Protein AF-A0AAV6KTY5-F1 (afdb_monomer_lite)

Organism: NCBI:txid479676

Secondary structure (DSSP, 8-state):
---TT--EEEEES-TT-SEEE-GGGGGG-TT--EEEEES-TT--EEE---SS--EE-TT--EEEEES-TT--BSS----TT--TTHHHHTTS---PPP--SS-TTEE-TT--EEEEES-SS-SBSSSSS--TTTSTT--EE--BS-TT--B---S-----SSEEEEEE-TTSSEEEEEETTSEEEEEEPPPBTTBTT----SSSPPEEE--TT---EE---TT--TTT--EEEEE-TTSSEEEEEESS-EEEEETTTTEEEEEEESPSSSPEEEEEE-TT-TTEEEEEETTS-EEEEETTTTEEEEEE-SS-SS-EEEEEEETTTTEEEEEETTSEEEEEETTT--EEEEEE--PPP-----------------SPEEEEEE-TTSSEEEEEETTS-EEEEETTT--EEEEE-GGGTS-GGGS--

Structure (mmCIF, N/CA/C/O backbone):
data_AF-A0AAV6KTY5-F1
#
_entry.id   AF-A0AAV6KTY5-F1
#
loop_
_atom_site.group_PDB
_atom_site.id
_atom_site.type_symbol
_atom_site.label_atom_id
_atom_site.label_alt_id
_atom_site.label_comp_id
_atom_site.label_asym_id
_atom_site.label_entity_id
_atom_site.label_seq_id
_atom_site.pdbx_PDB_ins_code
_atom_site.Cartn_x
_atom_site.Cartn_y
_atom_site.Cartn_z
_atom_site.occupancy
_atom_site.B_iso_or_equiv
_atom_site.auth_seq_id
_atom_site.auth_comp_id
_atom_site.auth_asym_id
_atom_site.auth_atom_id
_atom_site.pdbx_PDB_model_num
ATOM 1 N N . MET A 1 1 ? 25.059 20.927 -45.973 1.00 43.62 1 MET A N 1
ATOM 2 C CA . MET A 1 1 ? 23.865 21.689 -45.550 1.00 43.62 1 MET A CA 1
ATOM 3 C C . MET A 1 1 ? 23.233 20.918 -44.406 1.00 43.62 1 MET A C 1
ATOM 5 O O . MET A 1 1 ? 22.874 19.770 -44.611 1.00 43.62 1 MET A O 1
ATOM 9 N N . GLY A 1 2 ? 23.244 21.467 -43.191 1.00 53.81 2 GLY A N 1
ATOM 10 C CA . GLY A 1 2 ? 22.688 20.797 -42.011 1.00 53.81 2 GLY A CA 1
ATOM 11 C C . GLY A 1 2 ? 21.199 21.090 -41.863 1.00 53.81 2 GLY A C 1
ATOM 12 O O . GLY A 1 2 ? 20.751 22.180 -42.219 1.00 53.81 2 GLY A O 1
ATOM 13 N N . PHE A 1 3 ? 20.445 20.142 -41.320 1.00 62.56 3 PHE A N 1
ATOM 14 C CA . PHE A 1 3 ? 19.025 20.288 -41.011 1.00 62.56 3 PHE A CA 1
ATOM 15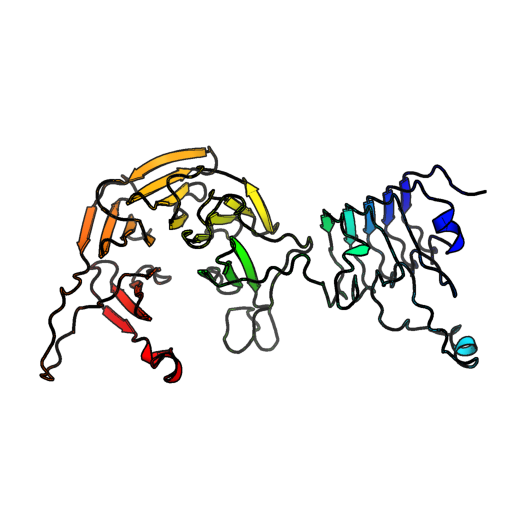 C C . PHE A 1 3 ? 18.821 21.100 -39.717 1.00 62.56 3 PHE A C 1
ATOM 17 O O . PHE A 1 3 ? 18.291 20.609 -38.726 1.00 62.56 3 PHE A O 1
ATOM 24 N N . LYS A 1 4 ? 19.276 22.359 -39.715 1.00 65.88 4 LYS A N 1
ATOM 25 C CA . LYS A 1 4 ? 19.403 23.185 -38.500 1.00 65.88 4 LYS A CA 1
ATOM 26 C C . LYS A 1 4 ? 18.086 23.489 -37.774 1.00 65.88 4 LYS A C 1
ATOM 28 O O . LYS A 1 4 ? 18.141 23.848 -36.606 1.00 65.88 4 LYS A O 1
ATOM 33 N N . TYR A 1 5 ? 16.951 23.349 -38.457 1.00 74.81 5 TYR A N 1
ATOM 34 C CA . TYR A 1 5 ? 15.628 23.764 -37.975 1.00 74.81 5 TYR A CA 1
ATOM 35 C C . TYR A 1 5 ? 14.646 22.601 -37.786 1.00 74.81 5 TYR A C 1
ATOM 37 O O . TYR A 1 5 ? 13.448 22.828 -37.628 1.00 74.81 5 TYR A O 1
ATOM 45 N N . ILE A 1 6 ? 15.107 21.347 -37.860 1.00 82.25 6 ILE A N 1
ATOM 46 C CA . ILE A 1 6 ? 14.214 20.212 -37.608 1.00 82.25 6 ILE A CA 1
ATOM 47 C C . ILE A 1 6 ? 13.953 20.130 -36.110 1.00 82.25 6 ILE A C 1
ATOM 49 O O . ILE A 1 6 ? 14.861 19.825 -35.345 1.00 82.25 6 ILE A O 1
ATOM 53 N N . HIS A 1 7 ? 12.700 20.367 -35.731 1.00 86.25 7 HIS A N 1
ATOM 54 C CA . HIS A 1 7 ? 12.223 20.246 -34.356 1.00 86.25 7 HIS A CA 1
ATOM 55 C C . HIS A 1 7 ? 11.662 18.852 -34.050 1.00 86.25 7 HIS A C 1
ATOM 57 O O . HIS A 1 7 ? 11.897 18.295 -32.981 1.00 86.25 7 HIS A O 1
ATOM 63 N N . THR A 1 8 ? 10.968 18.252 -35.018 1.00 88.44 8 THR A N 1
ATOM 64 C CA . THR A 1 8 ? 10.406 16.904 -34.913 1.00 88.44 8 THR A CA 1
ATOM 65 C C . THR A 1 8 ? 10.851 16.075 -36.105 1.00 88.44 8 THR A C 1
ATOM 67 O O . THR A 1 8 ? 10.673 16.488 -37.250 1.00 88.44 8 THR A O 1
ATOM 70 N N . LEU A 1 9 ? 11.408 14.896 -35.838 1.00 91.62 9 LEU A N 1
ATOM 71 C CA . LEU A 1 9 ? 11.726 13.902 -36.851 1.00 91.62 9 LEU A CA 1
ATOM 72 C C . LEU A 1 9 ? 10.948 12.624 -36.568 1.00 91.62 9 LEU A C 1
ATOM 74 O O . LEU A 1 9 ? 11.074 12.025 -35.502 1.00 91.62 9 LEU A O 1
ATOM 78 N N . GLU A 1 10 ? 10.174 12.192 -37.556 1.00 92.75 10 GLU A N 1
ATOM 79 C CA . GLU A 1 10 ? 9.369 10.985 -37.474 1.00 92.75 10 GLU A CA 1
ATOM 80 C C . GLU A 1 10 ? 9.687 10.032 -38.629 1.00 92.75 10 GLU A C 1
ATOM 82 O O . GLU A 1 10 ? 9.652 10.409 -39.799 1.00 92.75 10 GLU A O 1
ATOM 87 N N . ILE A 1 11 ? 9.994 8.782 -38.288 1.00 90.69 11 ILE A N 1
ATOM 88 C CA . ILE A 1 11 ? 10.373 7.722 -39.222 1.00 90.69 11 ILE A CA 1
ATOM 89 C C . ILE A 1 11 ? 9.443 6.537 -38.983 1.00 90.69 11 ILE A C 1
ATOM 91 O O . ILE A 1 11 ? 9.398 5.979 -37.886 1.00 90.69 11 ILE A O 1
ATOM 95 N N . ARG A 1 12 ? 8.676 6.139 -40.001 1.00 91.25 12 ARG A N 1
ATOM 96 C CA . ARG A 1 12 ? 7.700 5.048 -39.890 1.00 91.25 12 ARG A CA 1
ATOM 97 C C . ARG A 1 12 ? 7.831 4.076 -41.054 1.00 91.25 12 ARG A C 1
ATOM 99 O O . ARG A 1 12 ? 7.864 4.509 -42.201 1.00 91.25 12 ARG A O 1
ATOM 106 N N . LYS A 1 13 ? 7.817 2.770 -40.766 1.00 87.75 13 LYS A N 1
ATOM 107 C CA . LYS A 1 13 ? 7.758 1.697 -41.783 1.00 87.75 13 LYS A CA 1
ATOM 108 C C . LYS A 1 13 ? 8.903 1.736 -42.809 1.00 87.75 13 LYS A C 1
ATOM 110 O O . LYS A 1 13 ? 8.743 1.326 -43.957 1.00 87.75 13 LYS A O 1
ATOM 115 N N . CYS A 1 14 ? 10.078 2.222 -42.405 1.00 87.12 14 CYS A N 1
ATOM 116 C CA . CYS A 1 14 ? 11.272 2.266 -43.249 1.00 87.12 14 CYS A CA 1
ATOM 117 C C . CYS A 1 14 ? 12.060 0.954 -43.124 1.00 87.12 14 CYS A C 1
ATOM 119 O O . CYS A 1 14 ? 13.133 0.911 -42.527 1.00 87.12 14 CYS A O 1
ATOM 121 N N . ASN A 1 15 ? 11.522 -0.132 -43.680 1.00 84.56 15 ASN A N 1
ATOM 122 C CA . ASN A 1 15 ? 12.016 -1.485 -43.399 1.00 84.56 15 ASN A CA 1
ATOM 123 C C . ASN A 1 15 ? 13.442 -1.759 -43.884 1.00 84.56 15 ASN A C 1
ATOM 125 O O . ASN A 1 15 ? 14.093 -2.619 -43.314 1.00 84.56 15 ASN A O 1
ATOM 129 N N . SER A 1 16 ? 13.960 -1.031 -44.877 1.00 85.38 16 SER A N 1
ATOM 130 C CA . SER A 1 16 ? 15.349 -1.181 -45.348 1.00 85.38 16 SER A CA 1
ATOM 131 C C . SER A 1 16 ? 16.360 -0.310 -44.591 1.00 85.38 16 SER A C 1
ATOM 133 O O . SER A 1 16 ? 17.566 -0.441 -44.813 1.00 85.38 16 SER A O 1
ATOM 135 N N . LEU A 1 17 ? 15.895 0.597 -43.727 1.00 86.06 17 LEU A N 1
ATOM 136 C CA . LEU A 1 17 ? 16.751 1.539 -43.014 1.00 86.06 17 LEU A CA 1
ATOM 137 C C . LEU A 1 17 ? 17.539 0.804 -41.930 1.00 86.06 17 LEU A C 1
ATOM 139 O O . LEU A 1 17 ? 16.950 0.260 -41.005 1.00 86.06 17 LEU A O 1
ATOM 143 N N . ARG A 1 18 ? 18.873 0.803 -42.032 1.00 85.19 18 ARG A N 1
ATOM 144 C CA . ARG A 1 18 ? 19.765 0.163 -41.044 1.00 85.19 18 ARG A CA 1
ATOM 145 C C . ARG A 1 18 ? 20.280 1.123 -39.974 1.00 85.19 18 ARG A C 1
ATOM 147 O O . ARG A 1 18 ? 20.604 0.686 -38.871 1.00 85.19 18 ARG A O 1
ATOM 154 N N . CYS A 1 19 ? 20.345 2.413 -40.304 1.00 87.88 19 CYS A N 1
ATOM 155 C CA . CYS A 1 19 ? 20.803 3.484 -39.428 1.00 87.88 19 CYS A CA 1
ATOM 156 C C . CYS A 1 19 ? 20.115 4.810 -39.786 1.00 87.88 19 CYS A C 1
ATOM 158 O O . CYS A 1 19 ? 19.907 5.067 -40.971 1.00 87.88 19 CYS A O 1
ATOM 160 N N . VAL A 1 20 ? 19.768 5.633 -38.789 1.00 88.69 20 VAL A N 1
ATOM 161 C CA . VAL A 1 20 ? 19.079 6.922 -38.998 1.00 88.69 20 VAL A CA 1
ATOM 162 C C . VAL A 1 20 ? 20.064 8.059 -39.252 1.00 88.69 20 VAL A C 1
ATOM 164 O O . VAL A 1 20 ? 19.908 8.811 -40.212 1.00 88.69 20 VAL A O 1
ATOM 167 N N . PHE A 1 21 ? 21.081 8.187 -38.400 1.00 87.94 21 PHE A N 1
ATOM 168 C CA . PHE A 1 21 ? 22.034 9.289 -38.453 1.00 87.94 21 PHE A CA 1
ATOM 169 C C . PHE A 1 21 ? 23.454 8.791 -38.681 1.00 87.94 21 PHE A C 1
ATOM 171 O O . PHE A 1 21 ? 23.960 7.924 -37.966 1.00 87.94 21 PHE A O 1
ATOM 178 N N . ALA A 1 22 ? 24.158 9.428 -39.615 1.00 82.19 22 ALA A N 1
ATOM 179 C CA . ALA A 1 22 ? 25.611 9.378 -39.590 1.00 82.19 22 ALA A CA 1
ATOM 180 C C . ALA A 1 22 ? 26.123 10.156 -38.358 1.00 82.19 22 ALA A C 1
ATOM 182 O O . ALA A 1 22 ? 25.546 11.192 -38.024 1.00 82.19 22 ALA A O 1
ATOM 183 N N . PRO A 1 23 ? 27.224 9.737 -37.709 1.00 79.25 23 PRO A N 1
ATOM 184 C CA . PRO A 1 23 ? 27.766 10.419 -36.527 1.00 79.25 23 PRO A CA 1
ATOM 185 C C . PRO A 1 23 ? 27.992 11.926 -36.711 1.00 79.25 23 PRO A C 1
ATOM 187 O O . PRO A 1 23 ? 27.728 12.711 -35.813 1.00 79.25 23 PRO A O 1
ATOM 190 N N . ALA A 1 24 ? 28.414 12.360 -37.902 1.00 75.94 24 ALA A N 1
ATOM 191 C CA . ALA A 1 24 ? 28.623 13.777 -38.208 1.00 75.94 24 ALA A CA 1
ATOM 192 C C . ALA A 1 24 ? 27.320 14.608 -38.250 1.00 75.94 24 ALA A C 1
ATOM 194 O O . ALA A 1 24 ? 27.365 15.838 -38.187 1.00 75.94 24 ALA A O 1
ATOM 195 N N . MET A 1 25 ? 26.158 13.957 -38.373 1.00 74.94 25 MET A N 1
ATOM 196 C CA . MET A 1 25 ? 24.865 14.633 -38.478 1.00 74.94 25 MET A CA 1
ATOM 197 C C . MET A 1 25 ? 24.335 15.112 -37.132 1.00 74.94 25 MET A C 1
ATOM 199 O O . MET A 1 25 ? 23.610 16.097 -37.133 1.00 74.94 25 MET A O 1
ATOM 203 N N . THR A 1 26 ? 24.707 14.490 -36.010 1.00 69.44 26 THR A N 1
ATOM 204 C CA . THR A 1 26 ? 24.177 14.824 -34.670 1.00 69.44 26 THR A CA 1
ATOM 205 C C . THR A 1 26 ? 24.469 16.281 -34.299 1.00 69.44 26 THR A C 1
ATOM 207 O O . THR A 1 26 ? 23.587 17.005 -33.852 1.00 69.44 26 THR A O 1
ATOM 210 N N . LYS A 1 27 ? 25.655 16.785 -34.665 1.00 69.88 27 LYS A N 1
ATOM 211 C CA . LYS A 1 27 ? 26.044 18.203 -34.517 1.00 69.88 27 LYS A CA 1
ATOM 212 C C . LYS A 1 27 ? 25.319 19.163 -35.471 1.00 69.88 27 LYS A C 1
ATOM 214 O O . LYS A 1 27 ? 25.397 20.377 -35.314 1.00 69.88 27 LYS A O 1
ATOM 219 N N . SER A 1 28 ? 24.644 18.636 -36.491 1.00 67.00 28 SER A N 1
ATOM 220 C CA . SER A 1 28 ? 23.949 19.406 -37.532 1.00 67.00 28 SER A CA 1
ATOM 221 C C . SER A 1 28 ? 22.430 19.498 -37.320 1.00 67.00 28 SER A C 1
ATOM 223 O O . SER A 1 28 ? 21.758 20.109 -38.154 1.00 67.00 28 SER A O 1
ATOM 225 N N . ILE A 1 29 ? 21.907 18.929 -36.224 1.00 77.19 29 ILE A N 1
ATOM 226 C CA . ILE A 1 29 ? 20.489 18.960 -35.806 1.00 77.19 29 ILE A CA 1
ATOM 227 C C . ILE A 1 29 ? 20.325 19.417 -34.338 1.00 77.19 29 ILE A C 1
ATOM 229 O O . ILE A 1 29 ? 19.696 18.727 -33.539 1.00 77.19 29 ILE A O 1
ATOM 233 N N . PRO A 1 30 ? 20.871 20.585 -33.948 1.00 77.81 30 PRO A N 1
ATOM 234 C CA . PRO A 1 30 ? 20.861 21.024 -32.549 1.00 77.81 30 PRO A CA 1
ATOM 235 C C . PRO A 1 30 ? 19.460 21.337 -31.997 1.00 77.81 30 PRO A C 1
ATOM 237 O O . PRO A 1 30 ? 19.308 21.404 -30.784 1.00 77.81 30 PRO A O 1
ATOM 240 N N . GLN A 1 31 ? 18.459 21.541 -32.865 1.00 82.06 31 GLN A N 1
ATOM 241 C CA . GLN A 1 31 ? 17.087 21.912 -32.487 1.00 82.06 31 GLN A CA 1
ATOM 242 C C . GLN A 1 31 ? 16.105 20.732 -32.434 1.00 82.06 31 GLN A C 1
ATOM 244 O O . GLN A 1 31 ? 14.905 20.943 -32.246 1.00 82.06 31 GLN A O 1
ATOM 249 N N . LEU A 1 32 ? 16.587 19.500 -32.635 1.00 88.75 32 LEU A N 1
ATOM 250 C CA . LEU A 1 32 ? 15.722 18.325 -32.620 1.00 88.75 32 LEU A CA 1
ATOM 251 C C . LEU A 1 32 ? 15.225 18.068 -31.197 1.00 88.75 32 LEU A C 1
ATOM 253 O O . LEU A 1 32 ? 15.993 17.647 -30.338 1.00 88.75 32 LEU A O 1
ATOM 257 N N . CYS A 1 33 ? 13.931 18.288 -30.993 1.00 89.75 33 CYS A N 1
ATOM 258 C CA . CYS A 1 33 ? 13.241 18.144 -29.719 1.00 89.75 33 CYS A CA 1
ATOM 259 C C . CYS A 1 33 ? 12.492 16.812 -29.610 1.00 89.75 33 CYS A C 1
ATOM 261 O O . CYS A 1 33 ? 12.462 16.193 -28.547 1.00 89.75 33 CYS A O 1
ATOM 263 N N . VAL A 1 34 ? 11.947 16.317 -30.726 1.00 89.88 34 VAL A N 1
ATOM 264 C CA . VAL A 1 34 ? 11.156 15.082 -30.755 1.00 89.88 34 VAL A CA 1
ATOM 265 C C . VAL A 1 34 ? 11.675 14.135 -31.832 1.00 89.88 34 VAL A C 1
ATOM 267 O O . VAL A 1 34 ? 11.686 14.478 -33.015 1.00 89.88 34 VAL A O 1
ATOM 270 N N . LEU A 1 35 ? 12.048 12.917 -31.441 1.00 94.25 35 LEU A N 1
ATOM 271 C CA . LEU A 1 35 ? 12.451 11.843 -32.348 1.00 94.25 35 LEU A CA 1
ATOM 272 C C . LEU A 1 35 ? 11.533 10.634 -32.170 1.00 94.25 35 LEU A C 1
ATOM 274 O O . LEU A 1 35 ? 11.525 10.004 -31.116 1.00 94.25 35 LEU A O 1
ATOM 278 N N . LYS A 1 36 ? 10.790 10.280 -33.222 1.00 92.69 36 LYS A N 1
ATOM 279 C CA . LYS A 1 36 ? 9.889 9.121 -33.227 1.00 92.69 36 LYS A CA 1
ATOM 280 C C . LYS A 1 36 ? 10.276 8.149 -34.321 1.00 92.69 36 LYS A C 1
ATOM 282 O O . LYS A 1 36 ? 10.348 8.516 -35.491 1.00 92.69 36 LYS A O 1
ATOM 287 N N . ILE A 1 37 ? 10.499 6.894 -33.959 1.00 95.06 37 ILE A N 1
ATOM 288 C CA . ILE A 1 37 ? 10.875 5.844 -34.902 1.00 95.06 37 ILE A CA 1
ATOM 289 C C . ILE A 1 37 ? 9.978 4.644 -34.654 1.00 95.06 37 ILE A C 1
ATOM 291 O O . ILE A 1 37 ? 9.938 4.112 -33.547 1.00 95.06 37 ILE A O 1
ATOM 295 N N . SER A 1 38 ? 9.256 4.206 -35.685 1.00 91.75 38 SER A N 1
ATOM 296 C CA . SER A 1 38 ? 8.319 3.098 -35.550 1.00 91.75 38 SER A CA 1
ATOM 297 C C . SER A 1 38 ? 8.343 2.105 -36.708 1.00 91.75 38 SER A C 1
ATOM 299 O O . SER A 1 38 ? 8.455 2.477 -37.878 1.00 91.75 38 SER A O 1
ATOM 301 N N . SER A 1 39 ? 8.174 0.823 -36.377 1.00 89.62 39 SER A N 1
ATOM 302 C CA . SER A 1 39 ? 7.980 -0.274 -37.337 1.00 89.62 39 SER A CA 1
ATOM 303 C C . SER A 1 39 ? 9.070 -0.351 -38.417 1.00 89.62 39 SER A C 1
ATOM 305 O O . SER A 1 39 ? 8.755 -0.527 -39.586 1.00 89.62 39 SER A O 1
ATOM 307 N N . CYS A 1 40 ? 10.342 -0.152 -38.061 1.00 87.25 40 CYS A N 1
ATOM 308 C CA . CYS A 1 40 ? 11.475 -0.250 -38.990 1.00 87.25 40 CYS A CA 1
ATOM 309 C C . CYS A 1 40 ? 12.241 -1.552 -38.733 1.00 87.25 40 CYS A C 1
ATOM 311 O O . CYS A 1 40 ? 13.029 -1.642 -37.794 1.00 87.25 40 CYS A O 1
ATOM 313 N N . GLU A 1 41 ? 11.992 -2.569 -39.558 1.00 84.38 41 GLU A N 1
ATOM 314 C CA . GLU A 1 41 ? 12.444 -3.940 -39.288 1.00 84.38 41 GLU A CA 1
ATOM 315 C C . GLU A 1 41 ? 13.966 -4.115 -39.314 1.00 84.38 41 GLU A C 1
ATOM 317 O O . GLU A 1 41 ? 14.503 -4.742 -38.409 1.00 84.38 41 GLU A O 1
ATOM 322 N N . MET A 1 42 ? 14.680 -3.559 -40.299 1.00 86.50 42 MET A N 1
ATOM 323 C CA . MET A 1 42 ? 16.137 -3.752 -40.433 1.00 86.50 42 MET A CA 1
ATOM 324 C C . MET A 1 42 ? 16.977 -2.745 -39.636 1.00 86.50 42 MET A C 1
ATOM 326 O O . MET A 1 42 ? 18.207 -2.749 -39.758 1.00 86.50 42 MET A O 1
ATOM 330 N N . LEU A 1 43 ? 16.344 -1.875 -38.844 1.00 89.31 43 LEU A N 1
ATOM 331 C CA . LEU A 1 43 ? 17.043 -0.826 -38.112 1.00 89.31 43 LEU A CA 1
ATOM 332 C C . LEU A 1 43 ? 17.841 -1.431 -36.962 1.00 89.31 43 LEU A C 1
ATOM 334 O O . LEU A 1 43 ? 17.261 -1.921 -35.999 1.00 89.31 43 LEU A O 1
ATOM 338 N N . SER A 1 44 ? 19.169 -1.366 -37.061 1.00 88.06 44 SER A N 1
ATOM 339 C CA . SER A 1 44 ? 20.073 -1.935 -36.058 1.00 88.06 44 SER A CA 1
ATOM 340 C C . SER A 1 44 ? 20.625 -0.903 -35.084 1.00 88.06 44 SER A C 1
ATOM 342 O O . SER A 1 44 ? 20.853 -1.233 -33.919 1.00 88.06 44 SER A O 1
ATOM 344 N N . THR A 1 45 ? 20.841 0.338 -35.541 1.00 89.69 45 THR A N 1
ATOM 345 C CA . THR A 1 45 ? 21.303 1.441 -34.686 1.00 89.69 45 THR A CA 1
ATOM 346 C C . THR A 1 45 ? 20.640 2.767 -35.039 1.00 89.69 45 THR A C 1
ATOM 348 O O . THR A 1 45 ? 20.237 2.977 -36.181 1.00 89.69 45 THR A O 1
ATOM 351 N N . ILE A 1 46 ? 20.533 3.689 -34.079 1.00 91.12 46 ILE A N 1
ATOM 352 C CA . ILE A 1 46 ? 20.027 5.044 -34.359 1.00 91.12 46 ILE A CA 1
ATOM 353 C C . ILE A 1 46 ? 21.132 5.889 -34.991 1.00 91.12 46 ILE A C 1
ATOM 355 O O . ILE A 1 46 ? 20.935 6.483 -36.051 1.00 91.12 46 ILE A O 1
ATOM 359 N N . VAL A 1 47 ? 22.320 5.866 -34.391 1.00 88.56 47 VAL A N 1
ATOM 360 C CA . VAL A 1 47 ? 23.524 6.538 -34.879 1.00 88.56 47 VAL A CA 1
ATOM 361 C C . VAL A 1 47 ? 24.548 5.498 -35.334 1.00 88.56 47 VAL A C 1
ATOM 363 O O . VAL A 1 47 ? 24.703 4.433 -34.730 1.00 88.56 47 VAL A O 1
ATOM 366 N N . GLY A 1 48 ? 25.204 5.768 -36.462 1.00 83.31 48 GLY A N 1
ATOM 367 C CA . GLY A 1 48 ? 26.160 4.852 -37.084 1.00 83.31 48 GLY A CA 1
ATOM 368 C C . GLY A 1 48 ? 27.450 4.688 -36.276 1.00 83.31 48 GLY A C 1
ATOM 369 O O . GLY A 1 48 ? 27.722 5.450 -35.355 1.00 83.31 48 GLY A O 1
ATOM 370 N N . LYS A 1 49 ? 28.277 3.700 -36.637 1.00 78.94 49 LYS A N 1
ATOM 371 C CA . LYS A 1 49 ? 29.594 3.478 -36.009 1.00 78.94 49 LYS A CA 1
ATOM 372 C C . LYS A 1 49 ? 30.532 4.673 -36.264 1.00 78.94 49 LYS A C 1
ATOM 374 O O . LYS A 1 49 ? 30.651 5.116 -37.404 1.00 78.94 49 LYS A O 1
ATOM 379 N N . SER A 1 50 ? 31.234 5.144 -35.227 1.00 71.94 50 SER A N 1
ATOM 380 C CA . SER A 1 50 ? 32.320 6.140 -35.319 1.00 71.94 50 SER A CA 1
ATOM 381 C C . SER A 1 50 ? 33.533 5.696 -34.504 1.00 71.94 50 SER A C 1
ATOM 383 O O . SER A 1 50 ? 33.375 5.149 -33.415 1.00 71.94 50 SER A O 1
ATOM 385 N N . SER A 1 51 ? 34.744 5.949 -35.006 1.00 63.47 51 SER A N 1
ATOM 386 C CA . SER A 1 51 ? 36.001 5.691 -34.289 1.00 63.47 51 SER A CA 1
ATOM 387 C C . SER A 1 51 ? 36.347 6.770 -33.259 1.00 63.47 51 SER A C 1
ATOM 389 O O . SER A 1 51 ? 37.166 6.519 -32.379 1.00 63.47 51 SER A O 1
ATOM 391 N N . VAL A 1 52 ? 35.738 7.957 -33.351 1.00 56.59 52 VAL A N 1
ATOM 392 C CA . VAL A 1 52 ? 36.019 9.097 -32.470 1.00 56.59 52 VAL A CA 1
ATOM 393 C C . VAL A 1 52 ? 34.723 9.858 -32.187 1.00 56.59 52 VAL A C 1
ATOM 395 O O . VAL A 1 52 ? 33.969 10.163 -33.116 1.00 56.59 52 VAL A O 1
ATOM 398 N N . GLY A 1 53 ? 34.494 10.183 -30.914 1.00 66.69 53 GLY A N 1
ATOM 399 C CA . GLY A 1 53 ? 33.486 11.149 -30.476 1.00 66.69 53 GLY A CA 1
ATOM 400 C C . GLY A 1 53 ? 32.307 10.565 -29.699 1.00 66.69 53 GLY A C 1
ATOM 401 O O . GLY A 1 53 ? 31.839 9.459 -29.974 1.00 66.69 53 GLY A O 1
ATOM 402 N N . GLU A 1 54 ? 31.845 11.360 -28.739 1.00 76.25 54 GLU A N 1
ATOM 403 C CA . GLU A 1 54 ? 30.551 11.232 -28.071 1.00 76.25 54 GLU A CA 1
ATOM 404 C C . GLU A 1 54 ? 29.439 11.778 -28.972 1.00 76.25 54 GLU A C 1
ATOM 406 O O . GLU A 1 54 ? 29.671 12.587 -29.882 1.00 76.25 54 GLU A O 1
ATOM 411 N N . VAL A 1 55 ? 28.225 11.296 -28.738 1.00 83.81 55 VAL A N 1
ATOM 412 C CA . VAL A 1 55 ? 27.026 11.709 -29.452 1.00 83.81 55 VAL A CA 1
ATOM 413 C C . VAL A 1 55 ? 26.108 12.440 -28.489 1.00 83.81 55 VAL A C 1
ATOM 415 O O . VAL A 1 55 ? 25.640 11.868 -27.508 1.00 83.81 55 VAL A O 1
ATOM 418 N N . GLU A 1 56 ? 25.803 13.685 -28.836 1.00 84.12 56 GLU A N 1
ATOM 419 C CA . GLU A 1 56 ? 24.948 14.557 -28.041 1.00 84.12 56 GLU A CA 1
ATOM 420 C C . GLU A 1 56 ? 23.695 14.963 -28.815 1.00 84.12 56 GLU A C 1
ATOM 422 O O . GLU A 1 56 ? 23.753 15.273 -30.010 1.00 84.12 56 GLU A O 1
ATOM 427 N N . PHE A 1 57 ? 22.572 15.002 -28.101 1.00 86.56 57 PHE A N 1
ATOM 428 C CA . PHE A 1 57 ? 21.307 15.569 -28.562 1.00 86.56 57 PHE A CA 1
ATOM 429 C C . PHE A 1 57 ? 20.834 16.619 -27.543 1.00 86.56 57 PHE A C 1
ATOM 431 O O . PHE A 1 57 ? 20.100 16.288 -26.612 1.00 86.56 57 PHE A O 1
ATOM 438 N N . PRO A 1 58 ? 21.272 17.883 -27.679 1.00 82.81 58 PRO A N 1
ATOM 439 C CA . PRO A 1 58 ? 21.202 18.864 -26.595 1.00 82.81 58 PRO A CA 1
ATOM 440 C C . PRO A 1 58 ? 19.792 19.379 -26.286 1.00 82.81 58 PRO A C 1
ATOM 442 O O . PRO A 1 58 ? 19.589 19.912 -25.206 1.00 82.81 58 PRO A O 1
ATOM 445 N N . GLN A 1 59 ? 18.835 19.252 -27.210 1.00 86.88 59 GLN A N 1
ATOM 446 C CA . GLN A 1 59 ? 17.450 19.714 -27.025 1.00 86.88 59 GLN A CA 1
ATOM 447 C C . GLN A 1 59 ? 16.416 18.589 -27.114 1.00 86.88 59 GLN A C 1
ATOM 449 O O . GLN A 1 59 ? 15.224 18.869 -27.131 1.00 86.88 59 GLN A O 1
ATOM 454 N N . LEU A 1 60 ? 16.843 17.326 -27.209 1.00 90.50 60 LEU A N 1
ATOM 455 C CA . LEU A 1 60 ? 15.906 16.222 -27.395 1.00 90.50 60 LEU A CA 1
ATOM 456 C C . LEU A 1 60 ? 15.156 15.953 -26.088 1.00 90.50 60 LEU A C 1
ATOM 458 O O . LEU A 1 60 ? 15.734 15.430 -25.142 1.00 90.50 60 LEU A O 1
ATOM 462 N N . GLU A 1 61 ? 13.870 16.292 -26.070 1.00 88.44 61 GLU A N 1
ATOM 463 C CA . GLU A 1 61 ? 12.965 16.147 -24.926 1.00 88.44 61 GLU A CA 1
ATOM 464 C C . GLU A 1 61 ? 12.143 14.857 -25.003 1.00 88.44 61 GLU A C 1
ATOM 466 O O . GLU A 1 61 ? 11.752 14.304 -23.974 1.00 88.44 61 GLU A O 1
ATOM 471 N N . SER A 1 62 ? 11.888 14.345 -26.212 1.00 88.94 62 SER A N 1
ATOM 472 C CA . SER A 1 62 ? 11.054 13.161 -26.424 1.00 88.94 62 SER A CA 1
ATOM 473 C C . SER A 1 62 ? 11.665 12.187 -27.431 1.00 88.94 62 SER A C 1
ATOM 475 O O . SER A 1 62 ? 11.937 12.541 -28.581 1.00 88.94 62 SER A O 1
ATOM 477 N N . LEU A 1 63 ? 11.839 10.935 -27.002 1.00 94.25 63 LEU A N 1
ATOM 478 C CA . LEU A 1 63 ? 12.355 9.833 -27.807 1.00 94.25 63 LEU A CA 1
ATOM 479 C C . LEU A 1 63 ? 11.399 8.635 -27.765 1.00 94.25 63 LEU A C 1
ATOM 481 O O . LEU A 1 63 ? 11.252 7.972 -26.739 1.00 94.25 63 LEU A O 1
ATOM 485 N N . GLU A 1 64 ? 10.792 8.307 -28.904 1.00 89.69 64 GLU A N 1
ATOM 486 C CA . GLU A 1 64 ? 9.882 7.166 -29.048 1.00 89.69 64 GLU A CA 1
ATOM 487 C C . GLU A 1 64 ? 10.468 6.125 -30.010 1.00 89.69 64 GLU A C 1
ATOM 489 O O . GLU A 1 64 ? 10.744 6.418 -31.175 1.00 89.69 64 GLU A O 1
ATOM 494 N N . LEU A 1 65 ? 10.640 4.894 -29.527 1.00 92.75 65 LEU A N 1
ATOM 495 C CA . LEU A 1 65 ? 11.226 3.769 -30.255 1.00 92.75 65 LEU A CA 1
ATOM 496 C C . LEU A 1 65 ? 10.242 2.598 -30.232 1.00 92.75 65 LEU A C 1
ATOM 498 O O . LEU A 1 65 ? 10.170 1.869 -29.248 1.00 92.75 65 LEU A O 1
ATOM 502 N N . LEU A 1 66 ? 9.467 2.420 -31.302 1.00 87.44 66 LEU A N 1
ATOM 503 C CA . LEU A 1 66 ? 8.297 1.536 -31.313 1.00 87.44 66 LEU A CA 1
ATOM 504 C C . LEU A 1 66 ? 8.442 0.400 -32.337 1.00 87.44 66 LEU A C 1
ATOM 506 O O . LEU A 1 66 ? 8.574 0.640 -33.535 1.00 87.44 66 LEU A O 1
ATOM 510 N N . ASN A 1 67 ? 8.324 -0.850 -31.899 1.00 85.81 67 ASN A N 1
ATOM 511 C CA . ASN A 1 67 ? 8.363 -2.054 -32.734 1.00 85.81 67 ASN A CA 1
ATOM 512 C C . ASN A 1 67 ? 9.603 -2.101 -33.644 1.00 85.81 67 ASN A C 1
ATOM 514 O O . ASN A 1 67 ? 9.492 -2.121 -34.872 1.00 85.81 67 ASN A O 1
ATOM 518 N N . LEU A 1 68 ? 10.789 -2.088 -33.030 1.00 89.50 68 LEU A N 1
ATOM 519 C CA . LEU A 1 68 ? 12.086 -2.139 -33.714 1.00 89.50 68 LEU A CA 1
ATOM 520 C C . LEU A 1 68 ? 12.795 -3.452 -33.340 1.00 89.50 68 LEU A C 1
ATOM 522 O O . LEU A 1 68 ? 13.610 -3.479 -32.415 1.00 89.50 68 LEU A O 1
ATOM 526 N N . PRO A 1 69 ? 12.460 -4.574 -34.005 1.00 84.06 69 PRO A N 1
ATOM 527 C CA . PRO A 1 69 ? 12.856 -5.905 -33.549 1.00 84.06 69 PRO A CA 1
ATOM 528 C C . PRO A 1 69 ? 14.372 -6.133 -33.592 1.00 84.06 69 PRO A C 1
ATOM 530 O O . PRO A 1 69 ? 14.900 -6.806 -32.709 1.00 84.06 69 PRO A O 1
ATOM 533 N N . ASN A 1 70 ? 15.072 -5.539 -34.565 1.00 88.81 70 ASN A N 1
ATOM 534 C CA . ASN A 1 70 ? 16.518 -5.698 -34.759 1.00 88.81 70 ASN A CA 1
ATOM 535 C C . ASN A 1 70 ? 17.358 -4.553 -34.170 1.00 88.81 70 ASN A C 1
ATOM 537 O O . ASN A 1 70 ? 18.571 -4.537 -34.375 1.00 88.81 70 ASN A O 1
ATOM 541 N N . LEU A 1 71 ? 16.751 -3.602 -33.448 1.00 90.88 71 LEU A N 1
ATOM 542 C CA . LEU A 1 71 ? 17.501 -2.512 -32.826 1.00 90.88 71 LEU A CA 1
ATOM 543 C C . LEU A 1 71 ? 18.351 -3.069 -31.683 1.00 90.88 71 LEU A C 1
ATOM 545 O O . LEU A 1 71 ? 17.825 -3.708 -30.774 1.00 90.88 71 LEU A O 1
ATOM 549 N N . VAL A 1 72 ? 19.658 -2.813 -31.730 1.00 86.19 72 VAL A N 1
ATOM 550 C CA . VAL A 1 72 ? 20.614 -3.313 -30.729 1.00 86.19 72 VAL A CA 1
ATOM 551 C C . VAL A 1 72 ? 21.173 -2.182 -29.872 1.00 86.19 72 VAL A C 1
ATOM 553 O O . VAL A 1 72 ? 21.348 -2.359 -28.673 1.00 86.19 72 VAL A O 1
ATOM 556 N N . SER A 1 73 ? 21.457 -1.017 -30.460 1.00 88.38 73 SER A N 1
ATOM 557 C CA . SER A 1 73 ? 22.085 0.099 -29.740 1.00 88.38 73 SER A CA 1
ATOM 558 C C . SER A 1 73 ? 21.708 1.453 -30.322 1.00 88.38 73 SER A C 1
ATOM 560 O O . SER A 1 73 ? 21.583 1.590 -31.538 1.00 88.38 73 SER A O 1
ATOM 562 N N . PHE A 1 74 ? 21.629 2.485 -29.488 1.00 90.12 74 PHE A N 1
ATOM 563 C CA . PHE A 1 74 ? 21.470 3.864 -29.932 1.00 90.12 74 PHE A CA 1
ATOM 564 C C . PHE A 1 74 ? 22.731 4.346 -30.657 1.00 90.12 74 PHE A C 1
ATOM 566 O O . PHE A 1 74 ? 22.642 4.832 -31.782 1.00 90.12 74 PHE A O 1
ATOM 573 N N . PHE A 1 75 ? 23.903 4.106 -30.066 1.00 87.38 75 PHE A N 1
ATOM 574 C CA . PHE A 1 75 ? 25.212 4.370 -30.662 1.00 87.38 75 PHE A CA 1
ATOM 575 C C . PHE A 1 75 ? 26.181 3.235 -30.291 1.00 87.38 75 PHE A C 1
ATOM 577 O O . PHE A 1 75 ? 26.387 2.985 -29.107 1.00 87.38 75 PHE A O 1
ATOM 584 N N . PRO A 1 76 ? 26.753 2.503 -31.259 1.00 82.38 76 PRO A N 1
ATOM 585 C CA . PRO A 1 76 ? 27.552 1.312 -30.971 1.00 82.38 76 PRO A CA 1
ATOM 586 C C . PRO A 1 76 ? 28.959 1.643 -30.445 1.00 82.38 76 PRO A C 1
ATOM 588 O O . PRO A 1 76 ? 29.644 2.512 -30.987 1.00 82.38 76 PRO A O 1
ATOM 591 N N . ASN A 1 77 ? 29.446 0.877 -29.462 1.00 73.88 77 ASN A N 1
ATOM 592 C CA . ASN A 1 77 ? 30.839 0.941 -29.023 1.00 73.88 77 ASN A CA 1
ATOM 593 C C . ASN A 1 77 ? 31.776 0.341 -30.082 1.00 73.88 77 ASN A C 1
ATOM 595 O O . ASN A 1 77 ? 31.635 -0.813 -30.489 1.00 73.88 77 ASN A O 1
ATOM 599 N N . VAL A 1 78 ? 32.765 1.122 -30.522 1.00 64.81 78 VAL A N 1
ATOM 600 C CA . VAL A 1 78 ? 33.856 0.636 -31.374 1.00 64.81 78 VAL A CA 1
ATOM 601 C C . VAL A 1 78 ? 35.058 0.320 -30.483 1.00 64.81 78 VAL A C 1
ATOM 603 O O . VAL A 1 78 ? 35.718 1.234 -29.990 1.00 64.81 78 VAL A O 1
ATOM 606 N N . ASN A 1 79 ? 35.338 -0.968 -30.263 1.00 53.72 79 ASN A N 1
ATOM 607 C CA . ASN A 1 79 ? 36.577 -1.407 -29.620 1.00 53.72 79 ASN A CA 1
ATOM 608 C C . ASN A 1 79 ? 37.737 -1.245 -30.610 1.00 53.72 79 ASN A C 1
ATOM 610 O O . ASN A 1 79 ? 37.751 -1.861 -31.672 1.00 53.72 79 ASN A O 1
ATOM 614 N N . VAL A 1 80 ? 38.729 -0.426 -30.258 1.00 47.62 80 VAL A N 1
ATOM 615 C CA . VAL A 1 80 ? 39.891 -0.122 -31.117 1.00 47.62 80 VAL A CA 1
ATOM 616 C C . VAL A 1 80 ? 40.867 -1.314 -31.222 1.00 47.62 80 VAL A C 1
ATOM 618 O O . VAL A 1 80 ? 41.724 -1.337 -32.101 1.00 47.62 80 VAL A O 1
ATOM 621 N N . ASN A 1 81 ? 40.695 -2.359 -30.402 1.00 41.19 81 ASN A N 1
ATOM 622 C CA . ASN A 1 81 ? 41.658 -3.462 -30.267 1.00 41.19 81 ASN A CA 1
ATOM 623 C C . ASN A 1 81 ? 41.379 -4.697 -31.140 1.00 41.19 81 ASN A C 1
ATOM 625 O O . ASN A 1 81 ? 42.015 -5.733 -30.958 1.00 41.19 81 ASN A O 1
ATOM 629 N N . THR A 1 82 ? 40.460 -4.631 -32.102 1.00 40.12 82 THR A N 1
ATOM 630 C CA . THR A 1 82 ? 40.321 -5.708 -33.089 1.00 40.12 82 THR A CA 1
ATOM 631 C C . THR A 1 82 ? 41.371 -5.545 -34.186 1.00 40.12 82 THR A C 1
ATOM 633 O O . THR A 1 82 ? 41.205 -4.771 -35.133 1.00 40.12 82 THR A O 1
ATOM 636 N N . THR A 1 83 ? 42.472 -6.281 -34.028 1.00 40.81 83 THR A N 1
ATOM 637 C CA . THR A 1 83 ? 43.506 -6.527 -35.038 1.00 40.81 83 THR A CA 1
ATOM 638 C C . THR A 1 83 ? 42.892 -6.882 -36.395 1.00 40.81 83 THR A C 1
ATOM 640 O O . THR A 1 83 ? 41.807 -7.455 -36.494 1.00 40.81 83 THR A O 1
ATOM 643 N N . THR A 1 84 ? 43.624 -6.542 -37.454 1.00 44.97 84 THR A N 1
ATOM 644 C CA . THR A 1 84 ? 43.284 -6.546 -38.890 1.00 44.97 84 THR A CA 1
ATOM 645 C C . THR A 1 84 ? 42.579 -7.809 -39.423 1.00 44.97 84 THR A C 1
ATOM 647 O O . THR A 1 84 ? 41.957 -7.752 -40.479 1.00 44.97 84 THR A O 1
ATOM 650 N N . VAL A 1 85 ? 42.603 -8.922 -38.686 1.00 42.69 85 VAL A N 1
ATOM 651 C CA . VAL A 1 85 ? 41.916 -10.184 -39.014 1.00 42.69 85 VAL A CA 1
ATOM 652 C C . VAL A 1 85 ? 40.401 -10.112 -38.762 1.00 42.69 85 VAL A C 1
ATOM 654 O O . VAL A 1 85 ? 39.623 -10.635 -39.556 1.00 42.69 85 VAL A O 1
ATOM 657 N N . ALA A 1 86 ? 39.947 -9.395 -37.729 1.00 44.38 86 ALA A N 1
ATOM 658 C CA . ALA A 1 86 ? 38.516 -9.253 -37.429 1.00 44.38 86 ALA A CA 1
ATOM 659 C C . ALA A 1 86 ? 37.772 -8.386 -38.465 1.00 44.38 86 ALA A C 1
ATOM 661 O O . ALA A 1 86 ? 36.606 -8.638 -38.760 1.00 44.38 86 ALA A O 1
ATOM 662 N N . LYS A 1 87 ? 38.470 -7.430 -39.099 1.00 45.06 87 LYS A N 1
ATOM 663 C CA . LYS A 1 87 ? 37.908 -6.583 -40.168 1.00 45.06 87 LYS A CA 1
ATOM 664 C C . LYS A 1 87 ? 37.507 -7.372 -41.420 1.00 45.06 87 LYS A C 1
ATOM 666 O O . LYS A 1 87 ? 36.621 -6.933 -42.144 1.00 45.06 87 LYS A O 1
ATOM 671 N N . LEU A 1 88 ? 38.145 -8.517 -41.684 1.00 40.03 88 LEU A N 1
ATOM 672 C CA . LEU A 1 88 ? 37.822 -9.378 -42.830 1.00 40.03 88 LEU A CA 1
ATOM 673 C C . LEU A 1 88 ? 36.644 -10.324 -42.542 1.00 40.03 88 LEU A C 1
ATOM 675 O O . LEU A 1 88 ? 35.939 -10.717 -43.466 1.00 40.03 88 LEU A O 1
ATOM 679 N N . ILE A 1 89 ? 36.397 -10.645 -41.269 1.00 44.28 89 ILE A N 1
ATOM 680 C CA . ILE A 1 89 ? 35.290 -11.512 -40.829 1.00 44.28 89 ILE A CA 1
ATOM 681 C C . ILE A 1 89 ? 33.996 -10.698 -40.610 1.00 44.28 89 ILE A C 1
ATOM 683 O O . ILE A 1 89 ? 32.896 -11.222 -40.777 1.00 44.28 89 ILE A O 1
ATOM 687 N N . ASP A 1 90 ? 34.111 -9.391 -40.351 1.00 41.19 90 ASP A N 1
ATOM 688 C CA . ASP A 1 90 ? 32.994 -8.464 -40.098 1.00 41.19 90 ASP A CA 1
ATOM 689 C C . ASP A 1 90 ? 31.952 -8.350 -41.232 1.00 41.19 90 ASP A C 1
ATOM 691 O O . ASP A 1 90 ? 30.830 -7.893 -40.997 1.00 41.19 90 ASP A O 1
ATOM 695 N N . HIS A 1 91 ? 32.278 -8.787 -42.452 1.00 38.12 91 HIS A N 1
ATOM 696 C CA . HIS A 1 91 ? 31.326 -8.823 -43.567 1.00 38.12 91 HIS A CA 1
ATOM 697 C C . HIS A 1 91 ? 30.374 -10.034 -43.545 1.00 38.12 91 HIS A C 1
ATOM 699 O O . HIS A 1 91 ? 29.400 -10.035 -44.296 1.00 38.12 91 HIS A O 1
ATOM 705 N N . LEU A 1 92 ? 30.608 -11.045 -42.695 1.00 38.72 92 LEU A N 1
ATOM 706 C CA . LEU A 1 92 ? 29.937 -12.352 -42.776 1.00 38.72 92 LEU A CA 1
ATOM 707 C C . LEU A 1 92 ? 29.272 -12.821 -41.468 1.00 38.72 92 LEU A C 1
ATOM 709 O O . LEU A 1 92 ? 29.270 -14.014 -41.207 1.00 38.72 92 LEU A O 1
ATOM 713 N N . HIS A 1 93 ? 28.609 -11.919 -40.734 1.00 42.66 93 HIS A N 1
ATOM 714 C CA . HIS A 1 93 ? 27.852 -12.107 -39.470 1.00 42.66 93 HIS A CA 1
ATOM 715 C C . HIS A 1 93 ? 28.601 -11.535 -38.264 1.00 42.66 93 HIS A C 1
ATOM 717 O O . HIS A 1 93 ? 29.501 -12.162 -37.716 1.00 42.66 93 HIS A O 1
ATOM 723 N N . ASN A 1 94 ? 28.188 -10.352 -37.808 1.00 39.41 94 ASN A N 1
ATOM 724 C CA . ASN A 1 94 ? 28.719 -9.752 -36.590 1.00 39.41 94 ASN A CA 1
ATOM 725 C C . ASN A 1 94 ? 27.664 -9.856 -35.470 1.00 39.41 94 ASN A C 1
ATOM 727 O O . ASN A 1 94 ? 26.698 -9.085 -35.490 1.00 39.41 94 ASN A O 1
ATOM 731 N N . PRO A 1 95 ? 27.794 -10.782 -34.498 1.00 43.00 95 PRO A N 1
ATOM 732 C CA . PRO A 1 95 ? 27.079 -10.644 -33.246 1.00 43.00 95 PRO A CA 1
ATOM 733 C C . PRO A 1 95 ? 27.785 -9.516 -32.493 1.00 43.00 95 PRO A C 1
ATOM 735 O O . PRO A 1 95 ? 28.834 -9.732 -31.885 1.00 43.00 95 PRO A O 1
ATOM 738 N N . MET A 1 96 ? 27.246 -8.293 -32.573 1.00 51.88 96 MET A N 1
ATOM 739 C CA . MET A 1 96 ? 27.718 -7.201 -31.720 1.00 51.88 96 MET A CA 1
ATOM 740 C C . MET A 1 96 ? 27.772 -7.729 -30.283 1.00 51.88 96 MET A C 1
ATOM 742 O O . MET A 1 96 ? 26.798 -8.322 -29.808 1.00 51.88 96 MET A O 1
ATOM 746 N N . GLN A 1 97 ? 28.922 -7.569 -29.621 1.00 53.25 97 GLN A N 1
ATOM 747 C CA . GLN A 1 97 ? 29.049 -7.900 -28.204 1.00 53.25 97 GLN A CA 1
ATOM 748 C C . GLN A 1 97 ? 27.877 -7.269 -27.436 1.00 53.25 97 GLN A C 1
ATOM 750 O O . GLN A 1 97 ? 27.468 -6.155 -27.783 1.00 53.25 97 GLN A O 1
ATOM 755 N N . PRO A 1 98 ? 27.308 -7.973 -26.439 1.00 58.94 98 PRO A N 1
ATOM 756 C CA . PRO A 1 98 ? 26.184 -7.454 -25.676 1.00 58.94 98 PRO A CA 1
ATOM 757 C C . PRO A 1 98 ? 26.570 -6.096 -25.082 1.00 58.94 98 PRO A C 1
ATOM 759 O O . PRO A 1 98 ? 27.526 -5.994 -24.319 1.00 58.94 98 PRO A O 1
ATOM 762 N N . GLN A 1 99 ? 25.850 -5.059 -25.500 1.00 71.44 99 GLN A N 1
ATOM 763 C CA . GLN A 1 99 ? 26.021 -3.680 -25.064 1.00 71.44 99 GLN A CA 1
ATOM 764 C C . GLN A 1 99 ? 24.639 -3.088 -24.775 1.00 71.44 99 GLN A C 1
ATOM 766 O O . GLN A 1 99 ? 23.656 -3.538 -25.380 1.00 71.44 99 GLN A O 1
ATOM 771 N N . PRO A 1 100 ? 24.552 -2.088 -23.888 1.00 81.88 100 PRO A N 1
ATOM 772 C CA . PRO A 1 100 ? 23.287 -1.437 -23.603 1.00 81.88 100 PRO A CA 1
ATOM 773 C C . PRO A 1 100 ? 22.805 -0.582 -24.777 1.00 81.88 100 PRO A C 1
ATOM 775 O O . PRO A 1 100 ? 23.598 -0.152 -25.622 1.00 81.88 100 PRO A O 1
ATOM 778 N N . LEU A 1 101 ? 21.498 -0.303 -24.808 1.00 88.38 101 LEU A N 1
ATOM 779 C CA . LEU A 1 101 ? 20.897 0.602 -25.785 1.00 88.38 101 LEU A CA 1
ATOM 780 C C . LEU A 1 101 ? 21.568 1.980 -25.716 1.00 88.38 101 LEU A C 1
ATOM 782 O O . LEU A 1 101 ? 21.974 2.506 -26.750 1.00 88.38 101 LEU A O 1
ATOM 786 N N . PHE A 1 102 ? 21.740 2.519 -24.510 1.00 87.69 102 PHE A N 1
ATOM 787 C CA . PHE A 1 102 ? 22.479 3.743 -24.224 1.00 87.69 102 PHE A CA 1
ATOM 788 C C . PHE A 1 102 ? 23.762 3.402 -23.462 1.00 87.69 102 PHE A C 1
ATOM 790 O O . PHE A 1 102 ? 23.721 2.836 -22.371 1.00 87.69 102 PHE A O 1
ATOM 797 N N . ASN A 1 103 ? 24.911 3.734 -24.050 1.00 82.75 103 ASN A N 1
ATOM 798 C CA . ASN A 1 103 ? 26.214 3.622 -23.397 1.00 82.75 103 ASN A CA 1
ATOM 799 C C . ASN A 1 103 ? 26.723 5.005 -22.965 1.00 82.75 103 ASN A C 1
ATOM 801 O O . ASN A 1 103 ? 26.114 6.025 -23.274 1.00 82.75 103 ASN A O 1
ATOM 805 N N . GLU A 1 104 ? 27.875 5.027 -22.299 1.00 79.75 104 GLU A N 1
ATOM 806 C CA . GLU A 1 104 ? 28.519 6.239 -21.771 1.00 79.75 104 GLU A CA 1
ATOM 807 C C . GLU A 1 104 ? 28.846 7.300 -22.836 1.00 79.75 104 GLU A C 1
ATOM 809 O O . GLU A 1 104 ? 29.064 8.455 -22.499 1.00 79.75 104 GLU A O 1
ATOM 814 N N . LYS A 1 105 ? 28.862 6.939 -24.127 1.00 82.88 105 LYS A N 1
ATOM 815 C CA . LYS A 1 105 ? 29.139 7.875 -25.227 1.00 82.88 105 LYS A CA 1
ATOM 816 C C . LYS A 1 105 ? 27.890 8.585 -25.747 1.00 82.88 105 LYS A C 1
ATOM 818 O O . LYS A 1 105 ? 27.993 9.329 -26.722 1.00 82.88 105 LYS A O 1
ATOM 823 N N . VAL A 1 106 ? 26.717 8.310 -25.176 1.00 85.50 106 VAL A N 1
ATOM 824 C CA . VAL A 1 106 ? 25.445 8.924 -25.566 1.00 85.50 106 VAL A CA 1
ATOM 825 C C . VAL A 1 106 ? 24.958 9.834 -24.447 1.00 85.50 106 VAL A C 1
ATOM 827 O O . VAL A 1 106 ? 24.561 9.342 -23.395 1.00 85.50 106 VAL A O 1
ATOM 830 N N . ALA A 1 107 ? 24.906 11.139 -24.711 1.00 82.62 107 ALA A N 1
ATOM 831 C CA . ALA A 1 107 ? 24.371 12.125 -23.775 1.00 82.62 107 ALA A CA 1
ATOM 832 C C . ALA A 1 107 ? 23.099 12.789 -24.336 1.00 82.62 107 ALA A C 1
ATOM 834 O O . ALA A 1 107 ? 23.115 13.393 -25.414 1.00 82.62 107 ALA A O 1
ATOM 835 N N . ILE A 1 108 ? 21.982 12.685 -23.604 1.00 84.00 108 ILE A N 1
ATOM 836 C CA . ILE A 1 108 ? 20.677 13.262 -23.980 1.00 84.00 108 ILE A CA 1
ATOM 837 C C . ILE A 1 108 ? 20.095 14.041 -22.791 1.00 84.00 108 ILE A C 1
ATOM 839 O O . ILE A 1 108 ? 19.085 13.678 -22.193 1.00 84.00 108 ILE A O 1
ATOM 843 N N . LEU A 1 109 ? 20.767 15.138 -22.448 1.00 79.06 109 LEU A N 1
ATOM 844 C CA . LEU A 1 109 ? 20.592 15.868 -21.187 1.00 79.06 109 LEU A CA 1
ATOM 845 C C . LEU A 1 109 ? 19.169 16.394 -20.931 1.00 79.06 109 LEU A C 1
ATOM 847 O O . LEU A 1 109 ? 18.757 16.513 -19.779 1.00 79.06 109 LEU A O 1
ATOM 851 N N . CYS A 1 110 ? 18.418 16.722 -21.983 1.00 82.75 110 CYS A N 1
ATOM 852 C CA . CYS A 1 110 ? 17.074 17.301 -21.880 1.00 82.75 110 CYS A CA 1
ATOM 853 C C . CYS A 1 110 ? 15.945 16.270 -22.004 1.00 82.75 110 CYS A C 1
ATOM 855 O O . CYS A 1 110 ? 14.786 16.670 -22.056 1.00 82.75 110 CYS A O 1
ATOM 857 N N . LEU A 1 111 ? 16.250 14.967 -22.059 1.00 85.06 111 LEU A N 1
ATOM 858 C CA . LEU A 1 111 ? 15.229 13.957 -22.317 1.00 85.06 111 LEU A CA 1
ATOM 859 C C . LEU A 1 111 ? 14.237 13.874 -21.160 1.00 85.06 111 LEU A C 1
ATOM 861 O O . LEU A 1 111 ? 14.602 13.448 -20.071 1.00 85.06 111 LEU A O 1
ATOM 865 N N . GLU A 1 112 ? 12.977 14.215 -21.416 1.00 77.50 112 GLU A N 1
ATOM 866 C CA . GLU A 1 112 ? 11.888 14.106 -20.447 1.00 77.50 112 GLU A CA 1
ATOM 867 C C . GLU A 1 112 ? 11.057 12.833 -20.657 1.00 77.50 112 GLU A C 1
ATOM 869 O O . GLU A 1 112 ? 10.574 12.245 -19.686 1.00 77.50 112 GLU A O 1
ATOM 874 N N . TYR A 1 113 ? 10.912 12.390 -21.912 1.00 70.12 113 TYR A N 1
ATOM 875 C CA . TYR A 1 113 ? 10.066 11.263 -22.310 1.00 70.12 113 TYR A CA 1
ATOM 876 C C . TYR A 1 113 ? 10.846 10.238 -23.136 1.00 70.12 113 TYR A C 1
ATOM 878 O O . TYR A 1 113 ? 11.357 10.554 -24.210 1.00 70.12 113 TYR A O 1
ATOM 886 N N . LEU A 1 114 ? 10.866 8.985 -22.685 1.00 84.00 114 LEU A N 1
ATOM 887 C CA . LEU A 1 114 ? 11.502 7.867 -23.378 1.00 84.00 114 LEU A CA 1
ATOM 888 C C . LEU A 1 114 ? 10.540 6.679 -23.482 1.00 84.00 114 LEU A C 1
ATOM 890 O O . LEU A 1 114 ? 10.095 6.143 -22.472 1.00 84.00 114 LEU A O 1
ATOM 894 N N . VAL A 1 115 ? 10.234 6.232 -24.700 1.00 75.94 115 VAL A N 1
ATOM 895 C CA . VAL A 1 115 ? 9.223 5.186 -24.950 1.00 75.94 115 VAL A CA 1
ATOM 896 C C . VAL A 1 115 ? 9.796 4.043 -25.800 1.00 75.94 115 VAL A C 1
ATOM 898 O O . VAL A 1 115 ? 9.596 4.023 -27.017 1.00 75.94 115 VAL A O 1
ATOM 901 N N . PRO A 1 116 ? 10.549 3.097 -25.208 1.00 82.38 116 PRO A N 1
ATOM 902 C CA . PRO A 1 116 ? 11.032 1.905 -25.895 1.00 82.38 116 PRO A CA 1
ATOM 903 C C . PRO A 1 116 ? 9.988 0.780 -25.842 1.00 82.38 116 PRO A C 1
ATOM 905 O O . PRO A 1 116 ? 9.826 0.092 -24.836 1.00 82.38 116 PRO A O 1
ATOM 908 N N . VAL A 1 117 ? 9.294 0.547 -26.952 1.00 76.69 117 VAL A N 1
ATOM 909 C CA . VAL A 1 117 ? 8.250 -0.477 -27.067 1.00 76.69 117 VAL A CA 1
ATOM 910 C C . VAL A 1 117 ? 8.602 -1.472 -28.166 1.00 76.69 117 VAL A C 1
ATOM 912 O O . VAL A 1 117 ? 8.986 -1.085 -29.264 1.00 76.69 117 VAL A O 1
ATOM 915 N N . GLY A 1 118 ? 8.449 -2.769 -27.909 1.00 74.88 118 GLY A N 1
ATOM 916 C CA . GLY A 1 118 ? 8.612 -3.815 -28.917 1.00 74.88 118 GLY A CA 1
ATOM 917 C C . GLY A 1 118 ? 10.06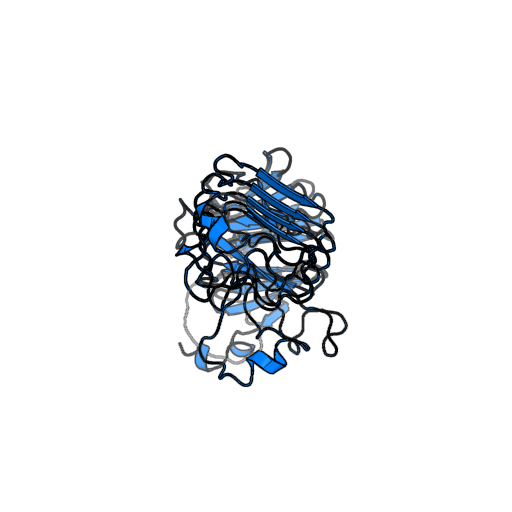0 -4.039 -29.367 1.00 74.88 118 GLY A C 1
ATOM 918 O O . GLY A 1 118 ? 10.277 -4.447 -30.509 1.00 74.88 118 GLY A O 1
ATOM 919 N N . LEU A 1 119 ? 11.049 -3.756 -28.510 1.00 83.12 119 LEU A N 1
ATOM 920 C CA . LEU A 1 119 ? 12.475 -3.926 -28.814 1.00 83.12 119 LEU A CA 1
ATOM 921 C C . LEU A 1 119 ? 12.926 -5.355 -28.474 1.00 83.12 119 LEU A C 1
ATOM 923 O O . LEU A 1 119 ? 13.152 -5.685 -27.312 1.00 83.12 119 LEU A O 1
ATOM 927 N N . GLN A 1 120 ? 13.038 -6.222 -29.484 1.00 80.81 120 GLN A N 1
ATOM 928 C CA . GLN A 1 120 ? 13.301 -7.655 -29.264 1.00 80.81 120 GLN A CA 1
ATOM 929 C C . GLN A 1 120 ? 14.787 -8.003 -29.138 1.00 80.81 120 GLN A C 1
ATOM 931 O O . GLN A 1 120 ? 15.114 -9.022 -28.542 1.00 80.81 120 GLN A O 1
ATOM 936 N N . SER A 1 121 ? 15.688 -7.179 -29.677 1.00 83.25 121 SER A N 1
ATOM 937 C CA . SER A 1 121 ? 17.137 -7.443 -29.648 1.00 83.25 121 SER A CA 1
ATOM 938 C C . SER A 1 121 ? 17.878 -6.714 -28.522 1.00 83.25 121 SER A C 1
ATOM 940 O O . SER A 1 121 ? 19.021 -7.059 -28.218 1.00 83.25 121 SER A O 1
ATOM 942 N N . VAL A 1 122 ? 17.235 -5.735 -27.877 1.00 83.00 122 VAL A N 1
ATOM 943 C CA . VAL A 1 122 ? 17.814 -4.979 -26.758 1.00 83.00 122 VAL A CA 1
ATOM 944 C C . VAL A 1 122 ? 17.782 -5.828 -25.491 1.00 83.00 122 VAL A C 1
ATOM 946 O O . VAL A 1 122 ? 16.720 -6.290 -25.074 1.00 83.00 122 VAL A O 1
ATOM 949 N N . ARG A 1 123 ? 18.956 -6.022 -24.881 1.00 80.00 123 ARG A N 1
ATOM 950 C CA . ARG A 1 123 ? 19.117 -6.787 -23.633 1.00 80.00 123 ARG A CA 1
ATOM 951 C C . ARG A 1 123 ? 19.164 -5.907 -22.396 1.00 80.00 123 ARG A C 1
ATOM 953 O O . ARG A 1 123 ? 18.607 -6.283 -21.374 1.00 80.00 123 ARG A O 1
ATOM 960 N N . ASP A 1 124 ? 19.764 -4.733 -22.519 1.00 78.31 124 ASP A N 1
ATOM 961 C CA . ASP A 1 124 ? 19.902 -3.763 -21.441 1.00 78.31 124 ASP A CA 1
ATOM 962 C C . ASP A 1 124 ? 19.639 -2.372 -22.031 1.00 78.31 124 ASP A C 1
ATOM 964 O O . ASP A 1 124 ? 20.096 -2.073 -23.137 1.00 78.31 124 ASP A O 1
ATOM 968 N N . LEU A 1 125 ? 18.873 -1.519 -21.345 1.00 79.50 125 LEU A N 1
ATOM 969 C CA . LEU A 1 125 ? 18.683 -0.131 -21.795 1.00 79.50 125 LEU A CA 1
ATOM 970 C C . LEU A 1 125 ? 19.916 0.727 -21.486 1.00 79.50 125 LEU A C 1
ATOM 972 O O . LEU A 1 125 ? 20.256 1.616 -22.260 1.00 79.50 125 LEU A O 1
ATOM 976 N N . TRP A 1 126 ? 20.606 0.410 -20.396 1.00 80.00 126 TRP A N 1
ATOM 977 C CA . TRP A 1 126 ? 21.747 1.138 -19.844 1.00 80.00 126 TRP A CA 1
ATOM 978 C C . TRP A 1 126 ? 22.765 0.128 -19.310 1.00 80.00 126 TRP A C 1
ATOM 980 O O . TRP A 1 126 ? 22.475 -1.069 -19.264 1.00 80.00 126 TRP A O 1
ATOM 990 N N . GLY A 1 127 ? 23.957 0.598 -18.941 1.00 67.94 127 GLY A N 1
ATOM 991 C CA . GLY A 1 127 ? 24.969 -0.233 -18.285 1.00 67.94 127 GLY A CA 1
ATOM 992 C C . GLY A 1 127 ? 24.542 -0.715 -16.891 1.00 67.94 127 GLY A C 1
ATOM 993 O O . GLY A 1 127 ? 23.371 -0.667 -16.523 1.00 67.94 127 GLY A O 1
ATOM 994 N N . SER A 1 128 ? 25.509 -1.168 -16.091 1.00 61.66 128 SER A N 1
ATOM 995 C CA . SER A 1 128 ? 25.265 -1.612 -14.708 1.00 61.66 128 SER A CA 1
ATOM 996 C C . SER A 1 128 ? 24.678 -0.523 -13.805 1.00 61.66 128 SER A C 1
ATOM 998 O O . SER A 1 128 ? 24.051 -0.844 -12.801 1.00 61.66 128 SER A O 1
ATOM 1000 N N . GLU A 1 129 ? 24.865 0.747 -14.161 1.00 61.75 129 GLU A N 1
ATOM 1001 C CA . GLU A 1 129 ? 24.363 1.903 -13.425 1.00 61.75 129 GLU A CA 1
ATOM 1002 C C . GLU A 1 129 ? 23.541 2.815 -14.344 1.00 61.75 129 GLU A C 1
ATOM 1004 O O . GLU A 1 129 ? 23.795 2.907 -15.550 1.00 61.75 129 GLU A O 1
ATOM 1009 N N . PHE A 1 130 ? 22.544 3.497 -13.769 1.00 65.19 130 PHE A N 1
ATOM 1010 C CA . PHE A 1 130 ? 21.762 4.494 -14.496 1.00 65.19 130 PHE A CA 1
ATOM 1011 C C . PHE A 1 130 ? 22.627 5.739 -14.764 1.00 65.19 130 PHE A C 1
ATOM 1013 O O . PHE A 1 130 ? 23.135 6.334 -13.810 1.00 65.19 130 PHE A O 1
ATOM 1020 N N . PRO A 1 131 ? 22.781 6.180 -16.027 1.00 67.50 131 PRO A N 1
ATOM 1021 C CA . PRO A 1 131 ? 23.629 7.317 -16.367 1.00 67.50 131 PRO A CA 1
ATOM 1022 C C . PRO A 1 131 ? 22.933 8.644 -16.023 1.00 67.50 131 PRO A C 1
ATOM 1024 O O . PRO A 1 131 ? 22.425 9.353 -16.893 1.00 67.50 131 PRO A O 1
ATOM 1027 N N . THR A 1 132 ? 22.921 8.988 -14.731 1.00 63.06 132 THR A N 1
ATOM 1028 C CA . THR A 1 132 ? 22.283 10.193 -14.166 1.00 63.06 132 THR A CA 1
ATOM 1029 C C . THR A 1 132 ? 22.744 11.480 -14.840 1.00 63.06 132 THR A C 1
ATOM 1031 O O . THR A 1 132 ? 21.934 12.378 -15.043 1.00 63.06 132 THR A O 1
ATOM 1034 N N . SER A 1 133 ? 24.011 11.562 -15.254 1.00 68.06 133 SER A N 1
ATOM 1035 C CA . SER A 1 133 ? 24.554 12.713 -15.982 1.00 68.06 133 SER A CA 1
ATOM 1036 C C . SER A 1 133 ? 23.902 12.925 -17.349 1.00 68.06 133 SER A C 1
ATOM 1038 O O . SER A 1 133 ? 23.813 14.061 -17.794 1.00 68.06 133 SER A O 1
ATOM 1040 N N . SER A 1 134 ? 23.436 11.856 -18.002 1.00 70.50 134 SER A N 1
ATOM 1041 C CA . SER A 1 134 ? 22.915 11.880 -19.374 1.00 70.50 134 SER A CA 1
ATOM 1042 C C . SER A 1 134 ? 21.391 11.890 -19.463 1.00 70.50 134 SER A C 1
ATOM 1044 O O . SER A 1 134 ? 20.880 12.212 -20.528 1.00 70.50 134 SER A O 1
ATOM 1046 N N . PHE A 1 135 ? 20.678 11.551 -18.381 1.00 72.75 135 PHE A N 1
ATOM 1047 C CA . PHE A 1 135 ? 19.210 11.429 -18.337 1.00 72.75 135 PHE A CA 1
ATOM 1048 C C . PHE A 1 135 ? 18.603 12.049 -17.064 1.00 72.75 135 PHE A C 1
ATOM 1050 O O . PHE A 1 135 ? 17.579 11.587 -16.563 1.00 72.75 135 PHE A O 1
ATOM 1057 N N . SER A 1 136 ? 19.230 13.092 -16.515 1.00 70.88 136 SER A N 1
ATOM 1058 C CA . SER A 1 136 ? 18.815 13.746 -15.260 1.00 70.88 136 SER A CA 1
ATOM 1059 C C . SER A 1 136 ? 17.406 14.350 -15.294 1.00 70.88 136 SER A C 1
ATOM 1061 O O . SER A 1 136 ? 16.771 14.453 -14.249 1.00 70.88 136 SER A O 1
ATOM 1063 N N . ASN A 1 137 ? 16.908 14.729 -16.475 1.00 70.25 137 ASN A N 1
ATOM 1064 C CA . ASN A 1 137 ? 15.582 15.328 -16.662 1.00 70.25 137 ASN A CA 1
ATOM 1065 C C . ASN A 1 137 ? 14.484 14.311 -17.020 1.00 70.25 137 ASN A C 1
ATOM 1067 O O . ASN A 1 137 ? 13.358 14.715 -17.315 1.00 70.25 137 ASN A O 1
ATOM 1071 N N . LEU A 1 138 ? 14.784 13.006 -16.999 1.00 67.31 138 LEU A N 1
ATOM 1072 C CA . LEU A 1 138 ? 13.842 11.973 -17.422 1.00 67.31 138 LEU A CA 1
ATOM 1073 C C . LEU A 1 138 ? 12.667 11.873 -16.443 1.00 67.31 138 LEU A C 1
ATOM 1075 O O . LEU A 1 138 ? 12.813 11.419 -15.312 1.00 67.31 138 LEU A O 1
ATOM 1079 N N . LYS A 1 139 ? 11.480 12.280 -16.901 1.00 68.69 139 LYS A N 1
ATOM 1080 C CA . LYS A 1 139 ? 10.234 12.262 -16.118 1.00 68.69 139 LYS A CA 1
ATOM 1081 C C . LYS A 1 139 ? 9.392 11.026 -16.403 1.00 68.69 139 LYS A C 1
ATOM 1083 O O . LYS A 1 139 ? 8.612 10.599 -15.556 1.00 68.69 139 LYS A O 1
ATOM 1088 N N . ASN A 1 140 ? 9.479 10.495 -17.621 1.00 52.09 140 ASN A N 1
ATOM 1089 C CA . ASN A 1 140 ? 8.591 9.444 -18.093 1.00 52.09 140 ASN A CA 1
ATOM 1090 C C . ASN A 1 140 ? 9.353 8.447 -18.964 1.00 52.09 140 ASN A C 1
ATOM 1092 O O . ASN A 1 140 ? 9.790 8.764 -20.069 1.00 52.09 140 ASN A O 1
ATOM 1096 N N . LEU A 1 141 ? 9.475 7.227 -18.464 1.00 72.62 141 LEU A N 1
ATOM 1097 C CA . LEU A 1 141 ? 9.987 6.080 -19.195 1.00 72.62 141 LEU A CA 1
ATOM 1098 C C . LEU A 1 141 ? 8.810 5.131 -19.434 1.00 72.62 141 LEU A C 1
ATOM 1100 O O . LEU A 1 141 ? 8.028 4.907 -18.523 1.00 72.62 141 LEU A O 1
ATOM 1104 N N . GLN A 1 142 ? 8.617 4.602 -20.641 1.00 57.97 142 GLN A N 1
ATOM 1105 C CA . GLN A 1 142 ? 7.552 3.635 -20.938 1.00 57.97 142 GLN A CA 1
ATOM 1106 C C . GLN A 1 142 ? 8.105 2.470 -21.738 1.00 57.97 142 GLN A C 1
ATOM 1108 O O . GLN A 1 142 ? 8.194 2.528 -22.965 1.00 57.97 142 GLN A O 1
ATOM 1113 N N . VAL A 1 143 ? 8.458 1.397 -21.035 1.00 66.06 143 VAL A N 1
ATOM 1114 C CA . VAL A 1 143 ? 8.942 0.172 -21.666 1.00 66.06 143 VAL A CA 1
ATOM 1115 C C . VAL A 1 143 ? 7.790 -0.811 -21.842 1.00 66.06 143 VAL A C 1
ATOM 1117 O O . VAL A 1 143 ? 7.085 -1.109 -20.885 1.00 66.06 143 VAL A O 1
ATOM 1120 N N . ALA A 1 144 ? 7.573 -1.358 -23.037 1.00 60.75 144 ALA A N 1
ATOM 1121 C CA . ALA A 1 144 ? 6.556 -2.402 -23.216 1.00 60.75 144 ALA A CA 1
ATOM 1122 C C . ALA A 1 144 ? 6.937 -3.399 -24.310 1.00 60.75 144 ALA A C 1
ATOM 1124 O O . ALA A 1 144 ? 7.483 -3.025 -25.336 1.00 60.75 144 ALA A O 1
ATOM 1125 N N . GLY A 1 145 ? 6.633 -4.685 -24.129 1.00 62.19 145 GLY A N 1
ATOM 1126 C CA . GLY A 1 145 ? 6.830 -5.689 -25.185 1.00 62.19 145 GLY A CA 1
ATOM 1127 C C . GLY A 1 145 ? 8.289 -5.939 -25.605 1.00 62.19 145 GLY A C 1
ATOM 1128 O O . GLY A 1 145 ? 8.513 -6.405 -26.720 1.00 62.19 145 GLY A O 1
ATOM 1129 N N . CYS A 1 146 ? 9.276 -5.639 -24.754 1.00 72.31 146 CYS A N 1
ATOM 1130 C CA . CYS A 1 146 ? 10.702 -5.902 -24.996 1.00 72.31 146 CYS A CA 1
ATOM 1131 C C . CYS A 1 146 ? 11.107 -7.246 -24.366 1.00 72.31 146 CYS A C 1
ATOM 1133 O O . CYS A 1 146 ? 11.483 -7.290 -23.198 1.00 72.31 146 CYS A O 1
ATOM 1135 N N . SER A 1 147 ? 10.985 -8.355 -25.104 1.00 71.06 147 SER A N 1
ATOM 1136 C CA . SER A 1 147 ? 11.086 -9.707 -24.519 1.00 71.06 147 SER A CA 1
ATOM 1137 C C . SER A 1 147 ? 12.498 -10.135 -24.091 1.00 71.06 147 SER A C 1
ATOM 1139 O O . SER A 1 147 ? 12.637 -11.021 -23.250 1.00 71.06 147 SER A O 1
ATOM 1141 N N . SER A 1 148 ? 13.541 -9.507 -24.642 1.00 70.25 148 SER A N 1
ATOM 1142 C CA . SER A 1 148 ? 14.945 -9.835 -24.351 1.00 70.25 148 SER A CA 1
ATOM 1143 C C . SER A 1 148 ? 15.576 -8.981 -23.253 1.00 70.25 148 SER A C 1
ATOM 1145 O O . SER A 1 148 ? 16.746 -9.207 -22.936 1.00 70.25 148 SER A O 1
ATOM 1147 N N . LEU A 1 149 ? 14.843 -8.010 -22.696 1.00 71.25 149 LEU A N 1
ATOM 1148 C CA . LEU A 1 149 ? 15.368 -7.090 -21.691 1.00 71.25 149 LEU A CA 1
ATOM 1149 C C . LEU A 1 149 ? 15.595 -7.835 -20.364 1.00 71.25 149 LEU A C 1
ATOM 1151 O O . LEU A 1 149 ? 14.671 -8.450 -19.835 1.00 71.25 149 LEU A O 1
ATOM 1155 N N . ARG A 1 150 ? 16.831 -7.815 -19.853 1.00 65.50 150 ARG A N 1
ATOM 1156 C CA . ARG A 1 150 ? 17.268 -8.577 -18.670 1.00 65.50 150 ARG A CA 1
ATOM 1157 C C . ARG A 1 150 ? 17.529 -7.696 -17.459 1.00 65.50 150 ARG A C 1
ATOM 1159 O O . ARG A 1 150 ? 17.147 -8.092 -16.365 1.00 65.50 150 ARG A O 1
ATOM 1166 N N . ASN A 1 151 ? 18.150 -6.530 -17.654 1.00 52.66 151 ASN A N 1
ATOM 1167 C CA . ASN A 1 151 ? 18.442 -5.595 -16.573 1.00 52.66 151 ASN A CA 1
ATOM 1168 C C . ASN A 1 151 ? 17.751 -4.253 -16.813 1.00 52.66 151 ASN A C 1
ATOM 1170 O O . ASN A 1 151 ? 17.900 -3.617 -17.861 1.00 52.66 151 ASN A O 1
ATOM 1174 N N . PHE A 1 152 ? 17.011 -3.820 -15.801 1.00 46.19 152 PHE A N 1
ATOM 1175 C CA . PHE A 1 152 ? 16.537 -2.457 -15.653 1.00 46.19 152 PHE A CA 1
ATOM 1176 C C . PHE A 1 152 ? 17.255 -1.906 -14.414 1.00 46.19 152 PHE A C 1
ATOM 1178 O O . PHE A 1 152 ? 17.093 -2.483 -13.341 1.00 46.19 152 PHE A O 1
ATOM 1185 N N . PRO A 1 153 ? 18.112 -0.877 -14.519 1.00 39.03 153 PRO A N 1
ATOM 1186 C CA . PRO A 1 153 ? 18.555 -0.162 -13.345 1.00 39.03 153 PRO A CA 1
ATOM 1187 C C . PRO A 1 153 ? 17.310 0.495 -12.773 1.00 39.03 153 PRO A C 1
ATOM 1189 O O . PRO A 1 153 ? 16.613 1.243 -13.464 1.00 39.03 153 PRO A O 1
ATOM 1192 N N . SER A 1 154 ? 17.021 0.138 -11.531 1.00 38.25 154 SER A N 1
ATOM 1193 C CA . SER A 1 154 ? 15.959 0.718 -10.736 1.00 38.25 154 SER A CA 1
ATOM 1194 C C . SER A 1 154 ? 16.106 2.236 -10.773 1.00 38.25 154 SER A C 1
ATOM 1196 O O . SER A 1 154 ? 17.028 2.830 -10.210 1.00 38.25 154 SER A O 1
ATOM 1198 N N . THR A 1 155 ? 15.210 2.900 -11.494 1.00 32.81 155 THR A N 1
ATOM 1199 C CA . THR A 1 155 ? 15.033 4.335 -11.335 1.00 32.81 155 THR A CA 1
ATOM 1200 C C . THR A 1 155 ? 14.548 4.539 -9.905 1.00 32.81 155 THR A C 1
ATOM 1202 O O . THR A 1 155 ? 13.500 4.022 -9.533 1.00 32.81 155 THR A O 1
ATOM 1205 N N . SER A 1 156 ? 15.343 5.256 -9.109 1.00 38.12 156 SER A N 1
ATOM 1206 C CA . SER A 1 156 ? 15.208 5.475 -7.660 1.00 38.12 156 SER A CA 1
ATOM 1207 C C . SER A 1 156 ? 15.627 4.297 -6.762 1.00 38.12 156 SER A C 1
ATOM 1209 O O . SER A 1 156 ? 14.828 3.536 -6.229 1.00 38.12 156 SER A O 1
ATOM 1211 N N . THR A 1 157 ? 16.928 4.212 -6.481 1.00 37.28 157 THR A N 1
ATOM 1212 C CA . THR A 1 157 ? 17.433 3.581 -5.257 1.00 37.28 157 THR A CA 1
ATOM 1213 C C . THR A 1 157 ? 17.087 4.457 -4.050 1.00 37.28 157 THR A C 1
ATOM 1215 O O . THR A 1 157 ? 17.933 5.171 -3.514 1.00 37.28 157 THR A O 1
ATOM 1218 N N . GLN A 1 158 ? 15.840 4.408 -3.601 1.00 45.31 158 GLN A N 1
ATOM 1219 C CA . GLN A 1 158 ? 15.587 4.405 -2.167 1.00 45.31 158 GLN A CA 1
ATOM 1220 C C . GLN A 1 158 ? 14.990 3.042 -1.852 1.00 45.31 158 GLN A C 1
ATOM 1222 O O . GLN A 1 158 ? 13.801 2.806 -2.038 1.00 45.31 158 GLN A O 1
ATOM 1227 N N . GLY A 1 159 ? 15.851 2.109 -1.444 1.00 50.19 159 GLY A N 1
ATOM 1228 C CA . GLY A 1 159 ? 15.374 0.875 -0.831 1.00 50.19 159 GLY A CA 1
ATOM 1229 C C . GLY A 1 159 ? 14.526 1.191 0.405 1.00 50.19 159 GLY A C 1
ATOM 1230 O O . GLY A 1 159 ? 14.535 2.313 0.919 1.00 50.19 159 GLY A O 1
ATOM 1231 N N . LEU A 1 160 ? 13.789 0.197 0.894 1.00 49.25 160 LEU A N 1
ATOM 1232 C CA . LEU A 1 160 ? 13.111 0.319 2.183 1.00 49.25 160 LEU A CA 1
ATOM 1233 C C . LEU A 1 160 ? 14.172 0.571 3.257 1.00 49.25 160 LEU A C 1
ATOM 1235 O O . LEU A 1 160 ? 15.104 -0.220 3.383 1.00 49.25 160 LEU A O 1
ATOM 1239 N N . GLN A 1 161 ? 14.045 1.670 4.002 1.00 56.50 161 GLN A N 1
ATOM 1240 C CA . GLN A 1 161 ? 14.929 1.950 5.134 1.00 56.50 161 GLN A CA 1
ATOM 1241 C C . GLN A 1 161 ? 14.681 0.919 6.244 1.00 56.50 161 GLN A C 1
ATOM 1243 O O . GLN A 1 161 ? 15.599 0.217 6.652 1.00 56.50 161 GLN A O 1
ATOM 1248 N N . GLU A 1 162 ? 13.414 0.749 6.632 1.00 66.94 162 GLU A N 1
ATOM 1249 C CA . GLU A 1 162 ? 12.922 -0.350 7.464 1.00 66.94 162 GLU A CA 1
ATOM 1250 C C . GLU A 1 162 ? 11.539 -0.783 6.977 1.00 66.94 162 GLU A C 1
ATOM 1252 O O . GLU A 1 162 ? 10.760 0.043 6.496 1.00 66.94 162 GLU A O 1
ATOM 1257 N N . VAL A 1 163 ? 11.219 -2.074 7.084 1.00 65.12 163 VAL A N 1
ATOM 1258 C CA . VAL A 1 163 ? 9.897 -2.591 6.705 1.00 65.12 163 VAL A CA 1
ATOM 1259 C C . VAL A 1 163 ? 8.915 -2.330 7.844 1.00 65.12 163 VAL A C 1
ATOM 1261 O O . VAL A 1 163 ? 8.974 -2.994 8.874 1.00 65.12 163 VAL A O 1
ATOM 1264 N N . ALA A 1 164 ? 7.996 -1.388 7.642 1.00 71.88 164 ALA A N 1
ATOM 1265 C CA . ALA A 1 164 ? 6.986 -1.016 8.629 1.00 71.88 164 ALA A CA 1
ATOM 1266 C C . ALA A 1 164 ? 5.764 -1.947 8.599 1.00 71.88 164 ALA A C 1
ATOM 1268 O O . ALA A 1 164 ? 5.193 -2.266 9.639 1.00 71.88 164 ALA A O 1
ATOM 1269 N N . GLN A 1 165 ? 5.359 -2.411 7.413 1.00 72.19 165 GLN A N 1
ATOM 1270 C CA . GLN A 1 165 ? 4.227 -3.328 7.267 1.00 72.19 165 GLN A CA 1
ATOM 1271 C C . GLN A 1 165 ? 4.427 -4.259 6.066 1.00 72.19 165 GLN A C 1
ATOM 1273 O O . GLN A 1 165 ? 4.978 -3.858 5.040 1.00 72.19 165 GLN A O 1
ATOM 1278 N N . LEU A 1 166 ? 3.935 -5.497 6.181 1.00 73.00 166 LEU A N 1
ATOM 1279 C CA . LEU A 1 166 ? 3.861 -6.480 5.098 1.00 73.00 166 LEU A CA 1
ATOM 1280 C C . LEU A 1 166 ? 2.413 -6.915 4.872 1.00 73.00 166 LEU A C 1
ATOM 1282 O O . LEU A 1 166 ? 1.672 -7.136 5.827 1.00 73.00 166 LEU A O 1
ATOM 1286 N N . LEU A 1 167 ? 2.029 -7.089 3.609 1.00 69.69 167 LEU A N 1
ATOM 1287 C CA . LEU A 1 167 ? 0.729 -7.628 3.215 1.00 69.69 167 LEU A CA 1
ATOM 1288 C C . LEU A 1 167 ? 0.899 -8.658 2.103 1.00 69.69 167 LEU A C 1
ATOM 1290 O O . LEU A 1 167 ? 1.509 -8.378 1.074 1.00 69.69 167 LEU A O 1
ATOM 1294 N N . TYR A 1 168 ? 0.310 -9.837 2.275 1.00 69.25 168 TYR A N 1
ATOM 1295 C CA . TYR A 1 168 ? 0.083 -10.744 1.153 1.00 69.25 168 TYR A CA 1
ATOM 1296 C C . TYR A 1 168 ? -1.162 -10.302 0.387 1.00 69.25 168 TYR A C 1
ATOM 1298 O O . TYR A 1 168 ? -2.127 -9.821 0.979 1.00 69.25 168 TYR A O 1
ATOM 1306 N N . THR A 1 169 ? -1.166 -10.490 -0.929 1.00 71.50 169 THR A N 1
ATOM 1307 C CA . THR A 1 169 ? -2.417 -10.423 -1.693 1.00 71.50 169 THR A CA 1
ATOM 1308 C C . THR A 1 169 ? -3.294 -11.614 -1.308 1.00 71.50 169 THR A C 1
ATOM 1310 O O . THR A 1 169 ? -2.764 -12.698 -1.086 1.00 71.50 169 THR A O 1
ATOM 1313 N N . ASP A 1 170 ? -4.626 -11.487 -1.269 1.00 63.44 170 ASP A N 1
ATOM 1314 C CA . ASP A 1 170 ? -5.477 -12.647 -0.916 1.00 63.44 170 ASP A CA 1
ATOM 1315 C C . ASP A 1 170 ? -5.422 -13.784 -1.953 1.00 63.44 170 ASP A C 1
ATOM 1317 O O . ASP A 1 170 ? -5.823 -14.909 -1.670 1.00 63.44 170 ASP A O 1
ATOM 1321 N N . ARG A 1 171 ? -4.860 -13.531 -3.144 1.00 65.81 171 ARG A N 1
ATOM 1322 C CA . ARG A 1 171 ? -4.484 -14.594 -4.091 1.00 65.81 171 ARG A CA 1
ATOM 1323 C C . ARG A 1 171 ? -3.227 -15.359 -3.680 1.00 65.81 171 ARG A C 1
ATOM 1325 O O . ARG A 1 171 ? -2.881 -16.316 -4.353 1.00 65.81 171 ARG A O 1
ATOM 1332 N N . GLY A 1 172 ? -2.518 -14.927 -2.642 1.00 68.06 172 GLY A N 1
ATOM 1333 C CA . GLY A 1 172 ? -1.321 -15.564 -2.105 1.00 68.06 172 GLY A CA 1
ATOM 1334 C C . GLY A 1 172 ? -0.137 -15.598 -3.067 1.00 68.06 172 GLY A C 1
ATOM 1335 O O . GLY A 1 172 ? 0.783 -16.366 -2.845 1.00 68.06 172 GLY A O 1
ATOM 1336 N N . ASN A 1 173 ? -0.143 -14.816 -4.146 1.00 72.25 173 ASN A N 1
ATOM 1337 C CA . ASN A 1 173 ? 0.872 -14.857 -5.203 1.00 72.25 173 ASN A CA 1
ATOM 1338 C C . ASN A 1 173 ? 1.791 -13.630 -5.205 1.00 72.25 173 ASN A C 1
ATOM 1340 O O . ASN A 1 173 ? 2.631 -13.466 -6.094 1.00 72.25 173 ASN A O 1
ATOM 1344 N N . SER A 1 174 ? 1.612 -12.710 -4.261 1.00 73.88 174 SER A N 1
ATOM 1345 C CA . SER A 1 174 ? 2.427 -11.504 -4.149 1.00 73.88 174 SER A CA 1
ATOM 1346 C C . SER A 1 174 ? 2.487 -11.024 -2.706 1.00 73.88 174 SER A C 1
ATOM 1348 O O . SER A 1 174 ? 1.546 -11.233 -1.940 1.00 73.88 174 SER A O 1
ATOM 1350 N N . VAL A 1 175 ? 3.588 -10.367 -2.359 1.00 76.56 175 VAL A N 1
ATOM 1351 C CA . VAL A 1 175 ? 3.790 -9.695 -1.076 1.00 76.56 175 VAL A CA 1
ATOM 1352 C C . VAL A 1 175 ? 4.119 -8.231 -1.332 1.00 76.56 175 VAL A C 1
ATOM 1354 O O . VAL A 1 175 ? 4.910 -7.904 -2.214 1.00 76.56 175 VAL A O 1
ATOM 1357 N N . LEU A 1 176 ? 3.476 -7.353 -0.584 1.00 82.25 176 LEU A N 1
ATOM 1358 C CA . LEU A 1 176 ? 3.673 -5.917 -0.600 1.00 82.25 176 LEU A CA 1
ATOM 1359 C C . LEU A 1 176 ? 4.340 -5.510 0.715 1.00 82.25 176 LEU A C 1
ATOM 1361 O O . LEU A 1 176 ? 3.916 -5.963 1.778 1.00 82.25 176 LEU A O 1
ATOM 1365 N N . ALA A 1 177 ? 5.352 -4.653 0.646 1.00 77.19 177 ALA A N 1
ATOM 1366 C CA . ALA A 1 177 ? 5.983 -4.050 1.812 1.00 77.19 177 ALA A CA 1
ATOM 1367 C C . ALA A 1 177 ? 5.840 -2.533 1.769 1.00 77.19 177 ALA A C 1
ATOM 1369 O O . ALA A 1 177 ? 6.052 -1.927 0.720 1.00 77.19 177 ALA A O 1
ATOM 1370 N N . LEU A 1 178 ? 5.526 -1.941 2.918 1.00 81.56 178 LEU A N 1
ATOM 1371 C CA . LEU A 1 178 ? 5.58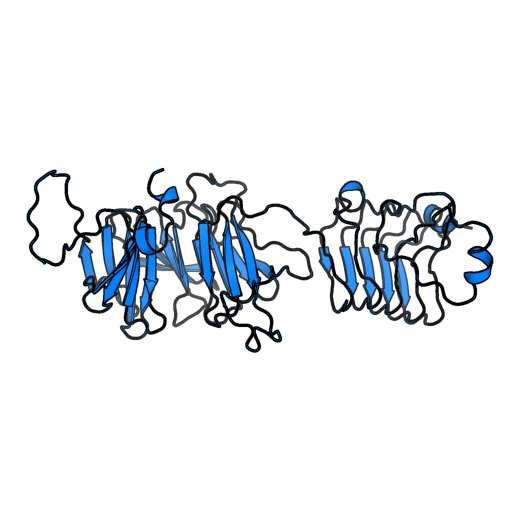2 -0.504 3.158 1.00 81.56 178 LEU A CA 1
ATOM 1372 C C . LEU A 1 178 ? 6.804 -0.207 4.017 1.00 81.56 178 LEU A C 1
ATOM 1374 O O . LEU A 1 178 ? 6.996 -0.822 5.067 1.00 81.56 178 LEU A O 1
ATOM 1378 N N . GLY A 1 179 ? 7.616 0.736 3.561 1.00 76.38 179 GLY A N 1
ATOM 1379 C CA . GLY A 1 179 ? 8.781 1.224 4.275 1.00 76.38 179 GLY A CA 1
ATOM 1380 C C . GLY A 1 179 ? 8.427 2.331 5.253 1.00 76.38 179 GLY A C 1
ATOM 1381 O O . GLY A 1 179 ? 7.462 3.067 5.043 1.00 76.38 179 GLY A O 1
ATOM 1382 N N . SER A 1 180 ? 9.255 2.500 6.280 1.00 78.81 180 SER A N 1
ATOM 1383 C CA . SER A 1 180 ? 9.198 3.656 7.184 1.00 78.81 180 SER A CA 1
ATOM 1384 C C . SER A 1 180 ? 9.327 4.994 6.448 1.00 78.81 180 SER A C 1
ATOM 1386 O O . SER A 1 180 ? 8.708 5.972 6.841 1.00 78.81 180 SER A O 1
ATOM 1388 N N . ASN A 1 181 ? 10.030 5.018 5.313 1.00 76.75 181 ASN A N 1
ATOM 1389 C CA . ASN A 1 181 ? 10.139 6.172 4.415 1.00 76.75 181 ASN A CA 1
ATOM 1390 C C . ASN A 1 181 ? 8.918 6.383 3.492 1.00 76.75 181 ASN A C 1
ATOM 1392 O O . ASN A 1 181 ? 8.986 7.176 2.555 1.00 76.75 181 ASN A O 1
ATOM 1396 N N . GLY A 1 182 ? 7.829 5.632 3.682 1.00 80.31 182 GLY A N 1
ATOM 1397 C CA . GLY A 1 182 ? 6.616 5.735 2.871 1.00 80.31 182 GLY A CA 1
ATOM 1398 C C . GLY A 1 182 ? 6.711 5.111 1.474 1.00 80.31 182 GLY A C 1
ATOM 1399 O O . GLY A 1 182 ? 5.762 5.237 0.700 1.00 80.31 182 GLY A O 1
ATOM 1400 N N . THR A 1 183 ? 7.816 4.437 1.139 1.00 83.31 183 THR A N 1
ATOM 1401 C CA . THR A 1 183 ? 7.980 3.723 -0.139 1.00 83.31 183 THR A CA 1
ATOM 1402 C C . THR A 1 183 ? 7.319 2.353 -0.074 1.00 83.31 183 THR A C 1
ATOM 1404 O O . THR A 1 183 ? 7.441 1.640 0.919 1.00 83.31 183 THR A O 1
ATOM 1407 N N . MET A 1 184 ? 6.628 1.963 -1.141 1.00 85.00 184 MET A N 1
ATOM 1408 C CA . MET A 1 184 ? 5.953 0.675 -1.254 1.00 85.00 184 MET A CA 1
ATOM 1409 C C . MET A 1 184 ? 6.579 -0.167 -2.354 1.00 85.00 184 MET A C 1
ATOM 1411 O O . MET A 1 184 ? 6.731 0.269 -3.496 1.00 85.00 184 MET A O 1
ATOM 1415 N N . MET A 1 185 ? 6.905 -1.406 -2.005 1.00 80.00 185 MET A N 1
ATOM 1416 C CA . MET A 1 185 ? 7.542 -2.368 -2.897 1.00 80.00 185 MET A CA 1
ATOM 1417 C C . MET A 1 185 ? 6.693 -3.627 -3.006 1.00 80.00 185 MET A C 1
ATOM 1419 O O . MET A 1 185 ? 6.096 -4.076 -2.030 1.00 80.00 185 MET A O 1
ATOM 1423 N N . LEU A 1 186 ? 6.634 -4.196 -4.207 1.00 81.50 186 LEU A N 1
ATOM 1424 C CA . LEU A 1 186 ? 5.819 -5.362 -4.52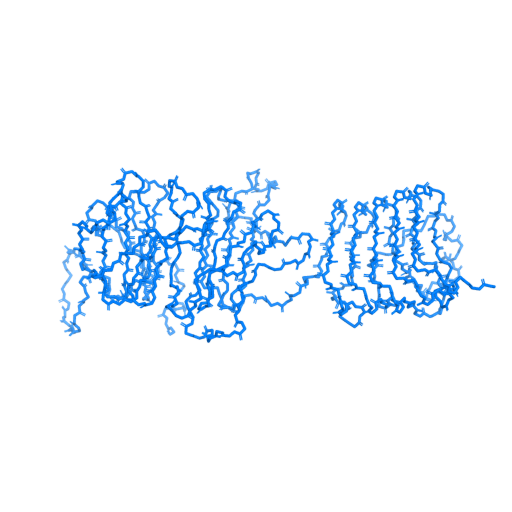0 1.00 81.50 186 LEU A CA 1
ATOM 1425 C C . LEU A 1 186 ? 6.720 -6.483 -5.021 1.00 81.50 186 LEU A C 1
ATOM 1427 O O . LEU A 1 186 ? 7.474 -6.285 -5.966 1.00 81.50 186 LEU A O 1
ATOM 1431 N N . TRP A 1 187 ? 6.592 -7.676 -4.455 1.00 78.25 187 TRP A N 1
ATOM 1432 C CA . TRP A 1 187 ? 7.222 -8.885 -4.971 1.00 78.25 187 TRP A CA 1
ATOM 1433 C C . TRP A 1 187 ? 6.156 -9.882 -5.399 1.00 78.25 187 TRP A C 1
ATOM 1435 O O . TRP A 1 187 ? 5.126 -10.030 -4.740 1.00 78.25 187 TRP A O 1
ATOM 1445 N N . LYS A 1 188 ? 6.393 -10.577 -6.512 1.00 77.44 188 LYS A N 1
ATOM 1446 C CA . LYS A 1 188 ? 5.461 -11.553 -7.083 1.00 77.44 188 LYS A CA 1
ATOM 1447 C C . LYS A 1 188 ? 6.135 -12.901 -7.263 1.00 77.44 188 LYS A C 1
ATOM 1449 O O . LYS A 1 188 ? 7.285 -12.984 -7.696 1.00 77.44 188 LYS A O 1
ATOM 1454 N N . TRP A 1 189 ? 5.391 -13.963 -6.987 1.00 74.25 189 TRP A N 1
ATOM 1455 C CA . TRP A 1 189 ? 5.775 -15.307 -7.386 1.00 74.25 189 TRP A CA 1
ATOM 1456 C C . TRP A 1 189 ? 5.292 -15.556 -8.817 1.00 74.25 189 TRP A C 1
ATOM 1458 O O . TRP A 1 189 ? 4.117 -15.387 -9.140 1.00 74.25 189 TRP A O 1
ATOM 1468 N N . GLY A 1 190 ? 6.224 -15.917 -9.697 1.00 71.19 190 GLY A N 1
ATOM 1469 C CA . GLY A 1 190 ? 5.926 -16.311 -11.072 1.00 71.19 190 GLY A CA 1
ATOM 1470 C C . GLY A 1 190 ? 5.760 -17.829 -11.192 1.00 71.19 190 GLY A C 1
ATOM 1471 O O . GLY A 1 190 ? 6.428 -18.565 -10.457 1.00 71.19 190 GLY A O 1
ATOM 1472 N N . PRO A 1 191 ? 4.922 -18.321 -12.124 1.00 69.38 191 PRO A N 1
ATOM 1473 C CA . PRO A 1 191 ? 4.893 -19.734 -12.468 1.00 69.38 191 PRO A CA 1
ATOM 1474 C C . PRO A 1 191 ? 6.277 -20.201 -12.929 1.00 69.38 191 PRO A C 1
ATOM 1476 O O . PRO A 1 191 ? 6.888 -19.595 -13.810 1.00 69.38 191 PRO A O 1
ATOM 1479 N N . SER A 1 192 ? 6.775 -21.283 -12.345 1.00 71.81 192 SER A N 1
ATOM 1480 C CA . SER A 1 192 ? 8.043 -21.907 -12.727 1.00 71.81 192 SER A CA 1
ATOM 1481 C C . SER A 1 192 ? 7.945 -23.427 -12.624 1.00 71.81 192 SER A C 1
ATOM 1483 O O . SER A 1 192 ? 6.980 -23.951 -12.070 1.00 71.81 192 SER A O 1
ATOM 1485 N N . GLN A 1 193 ? 8.956 -24.153 -13.112 1.00 70.69 193 GLN A N 1
ATOM 1486 C CA . GLN A 1 193 ? 9.006 -25.615 -12.957 1.00 70.69 193 GLN A CA 1
ATOM 1487 C C . GLN A 1 193 ? 8.901 -26.052 -11.485 1.00 70.69 193 GLN A C 1
ATOM 1489 O O . GLN A 1 193 ? 8.302 -27.083 -11.195 1.00 70.69 193 GLN A O 1
ATOM 1494 N N . HIS A 1 194 ? 9.435 -25.247 -10.561 1.00 63.00 194 HIS A N 1
ATOM 1495 C CA . HIS A 1 194 ? 9.423 -25.515 -9.119 1.00 63.00 194 HIS A CA 1
ATOM 1496 C C . HIS A 1 194 ? 8.292 -24.795 -8.363 1.00 63.00 194 HIS A C 1
ATOM 1498 O O . HIS A 1 194 ? 8.109 -25.025 -7.172 1.00 63.00 194 HIS A O 1
ATOM 1504 N N . ASN A 1 195 ? 7.522 -23.935 -9.036 1.00 66.94 195 ASN A N 1
ATOM 1505 C CA . ASN A 1 195 ? 6.335 -23.274 -8.497 1.00 66.94 195 ASN A CA 1
ATOM 1506 C C . ASN A 1 195 ? 5.273 -23.128 -9.600 1.00 66.94 195 ASN A C 1
ATOM 1508 O O . ASN A 1 195 ? 5.056 -22.024 -10.102 1.00 66.94 195 ASN A O 1
ATOM 1512 N N . PRO A 1 196 ? 4.623 -24.223 -10.024 1.00 65.75 196 PRO A N 1
ATOM 1513 C CA . PRO A 1 196 ? 3.743 -24.215 -11.196 1.00 65.75 196 PRO A CA 1
ATOM 1514 C C . PRO A 1 196 ? 2.513 -23.315 -11.024 1.00 65.75 196 PRO A C 1
ATOM 1516 O O . PRO A 1 196 ? 1.968 -22.823 -12.009 1.00 65.75 196 PRO A O 1
ATOM 1519 N N . PHE A 1 197 ? 2.102 -23.058 -9.782 1.00 69.50 197 PHE A N 1
ATOM 1520 C CA . PHE A 1 197 ? 0.947 -22.219 -9.467 1.00 69.50 197 PHE A CA 1
ATOM 1521 C C . PHE A 1 197 ? 1.305 -20.740 -9.260 1.00 69.50 197 PHE A C 1
ATOM 1523 O O . PHE A 1 197 ? 0.401 -19.917 -9.150 1.00 69.50 197 PHE A O 1
ATOM 1530 N N . GLY A 1 198 ? 2.598 -20.385 -9.208 1.00 68.62 198 GLY A N 1
ATOM 1531 C CA . GLY A 1 198 ? 3.040 -19.009 -8.955 1.00 68.62 198 GLY A CA 1
ATOM 1532 C C . GLY A 1 198 ? 2.568 -18.465 -7.603 1.00 68.62 198 GLY A C 1
ATOM 1533 O O . GLY A 1 198 ? 2.306 -17.275 -7.477 1.00 68.62 198 GLY A O 1
ATOM 1534 N N . MET A 1 199 ? 2.412 -19.335 -6.605 1.00 71.69 199 MET A N 1
ATOM 1535 C CA . MET A 1 199 ? 1.930 -18.976 -5.268 1.00 71.69 199 MET A CA 1
ATOM 1536 C C . MET A 1 199 ? 3.107 -18.753 -4.318 1.00 71.69 199 MET A C 1
ATOM 1538 O O . MET A 1 199 ? 4.225 -19.191 -4.593 1.00 71.69 199 MET A O 1
ATOM 1542 N N . ALA A 1 200 ? 2.856 -18.098 -3.189 1.00 67.88 200 ALA A N 1
ATOM 1543 C CA . ALA A 1 200 ? 3.832 -17.916 -2.131 1.00 67.88 200 ALA A CA 1
ATOM 1544 C C . ALA A 1 200 ? 4.341 -19.268 -1.635 1.00 67.88 200 ALA A C 1
ATOM 1546 O O . ALA A 1 200 ? 3.574 -20.164 -1.283 1.00 67.88 200 ALA A O 1
ATOM 1547 N N . THR A 1 201 ? 5.660 -19.413 -1.632 1.00 61.84 201 THR A N 1
ATOM 1548 C CA . THR A 1 201 ? 6.341 -20.628 -1.202 1.00 61.84 201 THR A CA 1
ATOM 1549 C C . THR A 1 201 ? 7.706 -20.273 -0.636 1.00 61.84 201 THR A C 1
ATOM 1551 O O . THR A 1 201 ? 8.328 -19.294 -1.045 1.00 61.84 201 THR A O 1
ATOM 1554 N N . THR A 1 202 ? 8.183 -21.090 0.297 1.00 61.53 202 THR A N 1
ATOM 1555 C CA . THR A 1 202 ? 9.541 -20.999 0.843 1.00 61.53 202 THR A CA 1
ATOM 1556 C C . THR A 1 202 ? 10.585 -21.598 -0.099 1.00 61.53 202 THR A C 1
ATOM 1558 O O . THR A 1 202 ? 11.771 -21.326 0.050 1.00 61.53 202 THR A O 1
ATOM 1561 N N . SER A 1 203 ? 10.166 -22.405 -1.081 1.00 54.53 203 SER A N 1
ATOM 1562 C CA . SER A 1 203 ? 11.072 -23.102 -2.005 1.00 54.53 203 SER A CA 1
ATOM 1563 C C . SER A 1 203 ? 11.513 -22.250 -3.196 1.00 54.53 203 SER A C 1
ATOM 1565 O O . SER A 1 203 ? 12.500 -22.576 -3.849 1.00 54.53 203 SER A O 1
ATOM 1567 N N . VAL A 1 204 ? 10.778 -21.181 -3.508 1.00 60.03 204 VAL A N 1
ATOM 1568 C CA . VAL A 1 204 ? 11.048 -20.294 -4.645 1.00 60.03 204 VAL A CA 1
ATOM 1569 C C . VAL A 1 204 ? 10.942 -18.853 -4.173 1.00 60.03 204 VAL A C 1
ATOM 1571 O O . VAL A 1 204 ? 9.921 -18.450 -3.619 1.00 60.03 204 VAL A O 1
ATOM 1574 N N . LEU A 1 205 ? 11.995 -18.075 -4.414 1.00 56.62 205 LEU A N 1
ATOM 1575 C CA . LEU A 1 205 ? 12.029 -16.661 -4.056 1.00 56.62 205 LEU A CA 1
ATOM 1576 C C . LEU A 1 205 ? 11.088 -15.851 -4.963 1.00 56.62 205 LEU A C 1
ATOM 1578 O O . LEU A 1 205 ? 11.061 -16.089 -6.177 1.00 56.62 205 LEU A O 1
ATOM 1582 N N . PRO A 1 206 ? 10.330 -14.890 -4.412 1.00 64.44 206 PRO A N 1
ATOM 1583 C CA . PRO A 1 206 ? 9.563 -13.969 -5.229 1.00 64.44 206 PRO A CA 1
ATOM 1584 C C . PRO A 1 206 ? 10.491 -12.964 -5.914 1.00 64.44 206 PRO A C 1
ATOM 1586 O O . PRO A 1 206 ? 11.554 -12.614 -5.399 1.00 64.44 206 PRO A O 1
ATOM 1589 N N . GLN A 1 207 ? 10.075 -12.470 -7.074 1.00 70.69 207 GLN A N 1
ATOM 1590 C CA . GLN A 1 207 ? 10.807 -11.438 -7.801 1.00 70.69 207 GLN A CA 1
ATOM 1591 C C . GLN A 1 207 ? 10.204 -10.074 -7.506 1.00 70.69 207 GLN A C 1
ATOM 1593 O O . GLN A 1 207 ? 8.980 -9.924 -7.496 1.00 70.69 207 GLN A O 1
ATOM 1598 N N . GLN A 1 208 ? 11.067 -9.085 -7.280 1.00 76.19 208 GLN A N 1
ATOM 1599 C CA . GLN A 1 208 ? 10.640 -7.698 -7.174 1.00 76.19 208 GLN A CA 1
ATOM 1600 C C . GLN A 1 208 ? 9.965 -7.296 -8.481 1.00 76.19 208 GLN A C 1
ATOM 1602 O O . GLN A 1 208 ? 10.506 -7.482 -9.570 1.00 76.19 208 GLN A O 1
ATOM 1607 N N . TRP A 1 209 ? 8.747 -6.795 -8.358 1.00 74.38 209 TRP A N 1
ATOM 1608 C CA . TRP A 1 209 ? 7.973 -6.286 -9.464 1.00 74.38 209 TRP A CA 1
ATOM 1609 C C . TRP A 1 209 ? 8.091 -4.771 -9.463 1.00 74.38 209 TRP A C 1
ATOM 1611 O O . TRP A 1 209 ? 7.677 -4.105 -8.516 1.00 74.38 209 TRP A O 1
ATOM 1621 N N . GLU A 1 210 ? 8.625 -4.244 -10.553 1.00 67.25 210 GLU A N 1
ATOM 1622 C CA . GLU A 1 210 ? 8.659 -2.817 -10.835 1.00 67.25 210 GLU A CA 1
ATOM 1623 C C . GLU A 1 210 ? 7.728 -2.547 -12.011 1.00 67.25 210 GLU A C 1
ATOM 1625 O O . GLU A 1 210 ? 7.640 -3.368 -12.939 1.00 67.25 210 GLU A O 1
ATOM 1630 N N . PRO A 1 211 ? 6.985 -1.433 -12.000 1.00 62.72 211 PRO A N 1
ATOM 1631 C CA . PRO A 1 211 ? 6.178 -1.110 -13.149 1.00 62.72 211 PRO A CA 1
ATOM 1632 C C . PRO A 1 211 ? 7.079 -0.764 -14.339 1.00 62.72 211 PRO A C 1
ATOM 1634 O O . PRO A 1 211 ? 8.166 -0.208 -14.168 1.00 62.72 211 PRO A O 1
ATOM 1637 N N . PRO A 1 212 ? 6.609 -0.990 -15.576 1.00 50.00 212 PRO A N 1
ATOM 1638 C CA . PRO A 1 212 ? 7.415 -0.732 -16.769 1.00 50.00 212 PRO A CA 1
ATOM 1639 C C . PRO A 1 212 ? 7.779 0.746 -16.974 1.00 50.00 212 PRO A C 1
ATOM 1641 O O . PRO A 1 212 ? 8.555 1.073 -17.872 1.00 50.00 212 PRO A O 1
ATOM 1644 N N . ASN A 1 213 ? 7.172 1.635 -16.183 1.00 54.47 213 ASN A N 1
ATOM 1645 C CA . ASN A 1 213 ? 7.413 3.067 -16.198 1.00 54.47 213 ASN A CA 1
ATOM 1646 C C . ASN A 1 213 ? 8.385 3.564 -15.120 1.00 54.47 213 ASN A C 1
ATOM 1648 O O . ASN A 1 213 ? 8.616 4.768 -15.037 1.00 54.47 213 ASN A O 1
ATOM 1652 N N . GLY A 1 214 ? 8.935 2.661 -14.299 1.00 59.22 214 GLY A N 1
ATOM 1653 C CA . GLY A 1 214 ? 9.887 3.000 -13.241 1.00 59.22 214 GLY A CA 1
ATOM 1654 C C . GLY A 1 214 ? 9.311 3.875 -12.124 1.00 59.22 214 GLY A C 1
ATOM 1655 O O . GLY A 1 214 ? 10.068 4.365 -11.290 1.00 59.22 214 GLY A O 1
ATOM 1656 N N . LEU A 1 215 ? 7.990 4.100 -12.104 1.00 63.44 215 LEU A N 1
ATOM 1657 C CA . LEU A 1 215 ? 7.339 4.837 -11.028 1.00 63.44 215 LEU A CA 1
ATOM 1658 C C . LEU A 1 215 ? 7.419 4.025 -9.735 1.00 63.44 215 LEU A C 1
ATOM 1660 O O . LEU A 1 215 ? 7.170 2.822 -9.729 1.00 63.44 215 LEU A O 1
ATOM 1664 N N . ALA A 1 216 ? 7.719 4.694 -8.629 1.00 68.75 216 ALA A N 1
ATOM 1665 C CA . ALA A 1 216 ? 7.568 4.122 -7.302 1.00 68.75 216 ALA A CA 1
ATOM 1666 C C . ALA A 1 216 ? 6.178 4.464 -6.746 1.00 68.75 216 ALA A C 1
ATOM 1668 O O . ALA A 1 216 ? 5.649 5.555 -6.979 1.00 68.75 216 ALA A O 1
ATOM 1669 N N . MET A 1 217 ? 5.575 3.540 -5.997 1.00 81.81 217 MET A N 1
ATOM 1670 C CA . MET A 1 217 ? 4.445 3.875 -5.133 1.00 81.81 217 MET A CA 1
ATOM 1671 C C . MET A 1 217 ? 5.029 4.436 -3.842 1.00 81.81 217 MET A C 1
ATOM 1673 O O . MET A 1 217 ? 5.457 3.675 -2.981 1.00 81.81 217 MET A O 1
ATOM 1677 N N . THR A 1 218 ? 5.060 5.756 -3.714 1.00 85.00 218 THR A N 1
ATOM 1678 C CA . THR A 1 218 ? 5.623 6.430 -2.541 1.00 85.00 218 THR A CA 1
ATOM 1679 C C . THR A 1 218 ? 4.623 7.447 -2.015 1.00 85.00 218 THR A C 1
ATOM 1681 O O . THR A 1 218 ? 4.007 8.169 -2.798 1.00 85.00 218 THR A O 1
ATOM 1684 N N . ASN A 1 219 ? 4.439 7.478 -0.697 1.00 83.44 219 ASN A N 1
ATOM 1685 C CA . ASN A 1 219 ? 3.651 8.516 -0.036 1.00 83.44 219 ASN A CA 1
ATOM 1686 C C . ASN A 1 219 ? 4.398 9.859 -0.055 1.00 83.44 219 ASN A C 1
ATOM 1688 O O . ASN A 1 219 ? 5.625 9.896 0.041 1.00 83.44 219 ASN A O 1
ATOM 1692 N N . ASP A 1 220 ? 3.662 10.968 -0.107 1.00 81.31 220 ASP A N 1
ATOM 1693 C CA . ASP A 1 220 ? 4.243 12.294 0.117 1.00 81.31 220 ASP A CA 1
ATOM 1694 C C . ASP A 1 220 ? 4.596 12.470 1.603 1.00 81.31 220 ASP A C 1
ATOM 1696 O O . ASP A 1 220 ? 3.722 12.647 2.455 1.00 81.31 220 ASP A O 1
ATOM 1700 N N . VAL A 1 221 ? 5.894 12.399 1.902 1.00 78.94 221 VAL A N 1
ATOM 1701 C CA . VAL A 1 221 ? 6.463 12.528 3.254 1.00 78.94 221 VAL A CA 1
ATOM 1702 C C . VAL A 1 221 ? 7.251 13.829 3.445 1.00 78.94 221 VAL A C 1
ATOM 1704 O O . VAL A 1 221 ? 7.933 14.000 4.452 1.00 78.94 221 VAL A O 1
ATOM 1707 N N . THR A 1 222 ? 7.165 14.773 2.500 1.00 76.19 222 THR A N 1
ATOM 1708 C CA . THR A 1 222 ? 8.005 15.989 2.478 1.00 76.19 222 THR A CA 1
ATOM 1709 C C . THR A 1 222 ? 7.860 16.880 3.714 1.00 76.19 222 THR A C 1
ATOM 1711 O O . THR A 1 222 ? 8.803 17.578 4.084 1.00 76.19 222 THR A O 1
ATOM 1714 N N . SER A 1 223 ? 6.700 16.847 4.370 1.00 71.50 223 SER A N 1
ATOM 1715 C CA . SER A 1 223 ? 6.384 17.654 5.551 1.00 71.50 223 SER A CA 1
ATOM 1716 C C . SER A 1 223 ? 6.090 16.815 6.800 1.00 71.50 223 SER A C 1
ATOM 1718 O O . SER A 1 223 ? 5.367 17.279 7.682 1.00 71.50 223 SER A O 1
ATOM 1720 N N . VAL A 1 224 ? 6.571 15.569 6.859 1.00 75.81 224 VAL A N 1
ATOM 1721 C CA . VAL A 1 224 ? 6.260 14.619 7.938 1.00 75.81 224 VAL A CA 1
ATOM 1722 C C . VAL A 1 224 ? 7.514 14.282 8.742 1.00 75.81 224 VAL A C 1
ATOM 1724 O O . VAL A 1 224 ? 8.576 14.029 8.179 1.00 75.81 224 VAL A O 1
ATOM 1727 N N . ASN A 1 225 ? 7.380 14.230 10.069 1.00 79.06 225 ASN A N 1
ATOM 1728 C CA . ASN A 1 225 ? 8.394 13.637 10.935 1.00 79.06 225 ASN A CA 1
ATOM 1729 C C . ASN A 1 225 ? 8.310 12.101 10.863 1.00 79.06 225 ASN A C 1
ATOM 1731 O O . ASN A 1 225 ? 7.407 11.504 11.448 1.00 79.06 225 ASN A O 1
ATOM 1735 N N . LEU A 1 226 ? 9.233 11.469 10.134 1.00 77.00 226 LEU A N 1
ATOM 1736 C CA . LEU A 1 226 ? 9.222 10.020 9.893 1.00 77.00 226 LEU A CA 1
ATOM 1737 C C . LEU A 1 226 ? 9.451 9.175 11.158 1.00 77.00 226 LEU A C 1
ATOM 1739 O O . LEU A 1 226 ? 8.982 8.045 11.204 1.00 77.00 226 LEU A O 1
ATOM 1743 N N . GLU A 1 227 ? 10.114 9.718 12.183 1.00 74.62 227 GLU A N 1
ATOM 1744 C CA . GLU A 1 227 ? 10.372 9.016 13.456 1.00 74.62 227 GLU A CA 1
ATOM 1745 C C . GLU A 1 227 ? 9.094 8.827 14.293 1.00 74.62 227 GLU A C 1
ATOM 1747 O O . GLU A 1 227 ? 8.962 7.869 15.050 1.00 74.62 227 GLU A O 1
ATOM 1752 N N . GLU A 1 228 ? 8.132 9.744 14.160 1.00 75.50 228 GLU A N 1
ATOM 1753 C CA . GLU A 1 228 ? 6.860 9.711 14.898 1.00 75.50 228 GLU A CA 1
ATOM 1754 C C . GLU A 1 228 ? 5.699 9.184 14.046 1.00 75.50 228 GLU A C 1
ATOM 1756 O O . GLU A 1 228 ? 4.618 8.892 14.564 1.00 75.50 228 GLU A O 1
ATOM 1761 N N . ALA A 1 229 ? 5.903 9.067 12.734 1.00 80.75 229 ALA A N 1
ATOM 1762 C CA . ALA A 1 229 ? 4.900 8.571 11.813 1.00 80.75 229 ALA A CA 1
ATOM 1763 C C . ALA A 1 229 ? 4.605 7.088 12.069 1.00 80.75 229 ALA A C 1
ATOM 1765 O O . ALA A 1 229 ? 5.502 6.285 12.306 1.00 80.75 229 ALA A O 1
ATOM 1766 N N . VAL A 1 230 ? 3.332 6.707 11.939 1.00 84.25 230 VAL A N 1
ATOM 1767 C CA . VAL A 1 230 ? 2.909 5.302 11.905 1.00 84.25 230 VAL A CA 1
ATOM 1768 C C . VAL A 1 230 ? 2.525 4.964 10.463 1.00 84.25 230 VAL A C 1
ATOM 1770 O O . VAL A 1 230 ? 1.430 5.326 10.023 1.00 84.25 230 VAL A O 1
ATOM 1773 N N . PRO A 1 231 ? 3.415 4.322 9.683 1.00 85.75 231 PRO A N 1
ATOM 1774 C CA . PRO A 1 231 ? 3.094 3.910 8.328 1.00 85.75 231 PRO A CA 1
ATOM 1775 C C . PRO A 1 231 ? 2.031 2.814 8.356 1.00 85.75 231 PRO A C 1
ATOM 1777 O O . PRO A 1 231 ? 2.164 1.823 9.072 1.00 85.75 231 PRO A O 1
ATOM 1780 N N . CYS A 1 232 ? 0.986 2.974 7.555 1.00 87.31 232 CYS A N 1
ATOM 1781 C CA . CYS A 1 232 ? -0.057 1.972 7.410 1.00 87.31 232 CYS A CA 1
ATOM 1782 C C . CYS A 1 232 ? -0.556 1.904 5.967 1.00 87.31 232 CYS A C 1
ATOM 1784 O O . CYS A 1 232 ? -0.615 2.903 5.253 1.00 87.31 232 CYS A O 1
ATOM 1786 N N . MET A 1 233 ? -0.929 0.705 5.532 1.00 91.06 233 MET A N 1
ATOM 1787 C CA . MET A 1 233 ? -1.485 0.432 4.212 1.00 91.06 233 MET A CA 1
ATOM 1788 C C . MET A 1 233 ? -2.602 -0.605 4.280 1.00 91.06 233 MET A C 1
ATOM 1790 O O . MET A 1 233 ? -2.638 -1.462 5.165 1.00 91.06 233 MET A O 1
ATOM 1794 N N . ALA A 1 234 ? -3.496 -0.547 3.295 1.00 88.94 234 ALA A N 1
ATOM 1795 C CA . ALA A 1 234 ? -4.520 -1.557 3.077 1.00 88.94 234 ALA A CA 1
ATOM 1796 C C . ALA A 1 234 ? -4.757 -1.796 1.583 1.00 88.94 234 ALA A C 1
ATOM 1798 O O . ALA A 1 234 ? -4.630 -0.894 0.750 1.00 88.94 234 ALA A O 1
ATOM 1799 N N . LEU A 1 235 ? -5.149 -3.027 1.253 1.00 86.94 235 LEU A N 1
ATOM 1800 C CA . LEU A 1 235 ? -5.474 -3.457 -0.103 1.00 86.94 235 LEU A CA 1
ATOM 1801 C C . LEU A 1 235 ? -6.982 -3.615 -0.277 1.00 86.94 235 LEU A C 1
ATOM 1803 O O . LEU A 1 235 ? -7.682 -4.131 0.593 1.00 86.94 235 LEU A O 1
ATOM 1807 N N . SER A 1 236 ? -7.479 -3.176 -1.429 1.00 84.56 236 SER A N 1
ATOM 1808 C CA . SER A 1 236 ? -8.874 -3.391 -1.810 1.00 84.56 236 SER A CA 1
ATOM 1809 C C . SER A 1 236 ? -9.119 -4.854 -2.188 1.00 84.56 236 SER A C 1
ATOM 1811 O O . SER A 1 236 ? -8.259 -5.506 -2.779 1.00 84.56 236 SER A O 1
ATOM 1813 N N . LYS A 1 237 ? -10.343 -5.346 -1.955 1.00 77.12 237 LYS A N 1
ATOM 1814 C CA . LYS A 1 237 ? -10.773 -6.718 -2.309 1.00 77.12 237 LYS A CA 1
ATOM 1815 C C . LYS A 1 237 ? -10.569 -7.090 -3.780 1.00 77.12 237 LYS A C 1
ATOM 1817 O O . LYS A 1 237 ? -10.485 -8.262 -4.124 1.00 77.12 237 LYS A O 1
ATOM 1822 N N . ASN A 1 238 ? -10.590 -6.100 -4.670 1.00 74.94 238 ASN A N 1
ATOM 1823 C CA . ASN A 1 238 ? -10.419 -6.317 -6.106 1.00 74.94 238 ASN A CA 1
ATOM 1824 C C . ASN A 1 238 ? -8.957 -6.172 -6.561 1.00 74.94 238 ASN A C 1
ATOM 1826 O O . ASN A 1 238 ? -8.687 -6.339 -7.748 1.00 74.94 238 ASN A O 1
ATOM 1830 N N . TYR A 1 239 ? -8.033 -5.870 -5.642 1.00 75.56 239 TYR A N 1
ATOM 1831 C CA . TYR A 1 239 ? -6.595 -5.690 -5.866 1.00 75.56 239 TYR A CA 1
ATOM 1832 C C . TYR A 1 239 ? -6.220 -4.576 -6.845 1.00 75.56 239 TYR A C 1
ATOM 1834 O O . TYR A 1 239 ? -5.049 -4.443 -7.187 1.00 75.56 239 TYR A O 1
ATOM 1842 N N . PHE A 1 240 ? -7.178 -3.780 -7.322 1.00 80.94 240 PHE A N 1
ATOM 1843 C CA . PHE A 1 240 ? -6.895 -2.686 -8.249 1.00 80.94 240 PHE A CA 1
ATOM 1844 C C . PHE A 1 240 ? -6.437 -1.430 -7.520 1.00 80.94 240 PHE A C 1
ATOM 1846 O O . PHE A 1 240 ? -5.741 -0.604 -8.114 1.00 80.94 240 PHE A O 1
ATOM 1853 N N . TYR A 1 241 ? -6.803 -1.310 -6.245 1.00 86.62 241 TYR A N 1
ATOM 1854 C CA . TYR A 1 241 ? -6.540 -0.139 -5.429 1.00 86.62 241 TYR A CA 1
ATOM 1855 C C . TYR A 1 241 ? -5.842 -0.499 -4.124 1.00 86.62 241 TYR A C 1
ATOM 1857 O O . TYR A 1 241 ? -6.106 -1.543 -3.518 1.00 86.62 241 TYR A O 1
ATOM 1865 N N . MET A 1 242 ? -4.993 0.413 -3.685 1.00 89.44 242 MET A N 1
ATOM 1866 C CA . MET A 1 242 ? -4.313 0.381 -2.402 1.00 89.44 242 MET A CA 1
ATOM 1867 C C . MET A 1 242 ? -4.418 1.764 -1.779 1.00 89.44 242 MET A C 1
ATOM 1869 O O . MET A 1 242 ? -4.301 2.764 -2.483 1.00 89.44 242 MET A O 1
ATOM 1873 N N . ILE A 1 243 ? -4.621 1.814 -0.471 1.00 90.81 243 ILE A N 1
ATOM 1874 C CA . ILE A 1 243 ? -4.497 3.042 0.312 1.00 90.81 243 ILE A CA 1
ATOM 1875 C C . ILE A 1 243 ? -3.273 2.926 1.203 1.00 90.81 243 ILE A C 1
ATOM 1877 O O . ILE A 1 243 ? -2.972 1.840 1.702 1.00 90.81 243 ILE A O 1
ATOM 1881 N N . SER A 1 244 ? -2.570 4.034 1.383 1.00 91.50 244 SER A N 1
ATOM 1882 C CA . SER A 1 244 ? -1.398 4.100 2.244 1.00 91.50 244 SER A CA 1
ATOM 1883 C C . SER A 1 244 ? -1.303 5.470 2.893 1.00 91.50 244 SER A C 1
ATOM 1885 O O . SER A 1 244 ? -1.784 6.461 2.343 1.00 91.50 244 SER A O 1
ATOM 1887 N N . ALA A 1 245 ? -0.710 5.508 4.077 1.00 89.38 245 ALA A N 1
ATOM 1888 C CA . ALA A 1 245 ? -0.412 6.724 4.805 1.00 89.38 245 ALA A CA 1
ATOM 1889 C C . ALA A 1 245 ? 0.875 6.543 5.614 1.00 89.38 245 ALA A C 1
ATOM 1891 O O . ALA A 1 245 ? 1.189 5.448 6.078 1.00 89.38 245 ALA A O 1
ATOM 1892 N N . CYS A 1 246 ? 1.628 7.625 5.785 1.00 86.38 246 CYS A N 1
ATOM 1893 C CA . CYS A 1 246 ? 2.878 7.649 6.543 1.00 86.38 246 CYS A CA 1
ATOM 1894 C C . CYS A 1 246 ? 2.974 8.991 7.273 1.00 86.38 246 CYS A C 1
ATOM 1896 O O . CYS A 1 246 ? 3.591 9.920 6.768 1.00 86.38 246 CYS A O 1
ATOM 1898 N N . GLY A 1 247 ? 2.235 9.137 8.381 1.00 73.31 247 GLY A N 1
ATOM 1899 C CA . GLY A 1 247 ? 2.177 10.352 9.220 1.00 73.31 247 GLY A CA 1
ATOM 1900 C C . GLY A 1 247 ? 1.588 11.618 8.568 1.00 73.31 247 GLY A C 1
ATOM 1901 O O . GLY A 1 247 ? 1.251 12.568 9.270 1.00 73.31 247 GLY A O 1
ATOM 1902 N N . GLY A 1 248 ? 1.447 11.630 7.241 1.00 73.50 248 GLY A N 1
ATOM 1903 C CA . GLY A 1 248 ? 0.896 12.713 6.435 1.00 73.50 248 GLY A CA 1
ATOM 1904 C C . GLY A 1 248 ? -0.514 12.425 5.919 1.00 73.50 248 GLY A C 1
ATOM 1905 O O . GLY A 1 248 ? -1.381 11.936 6.639 1.00 73.50 248 GLY A O 1
ATOM 1906 N N . LYS A 1 249 ? -0.745 12.760 4.649 1.00 80.75 249 LYS A N 1
ATOM 1907 C CA . LYS A 1 249 ? -2.014 12.521 3.949 1.00 80.75 249 LYS A CA 1
ATOM 1908 C C . LYS A 1 249 ? -2.225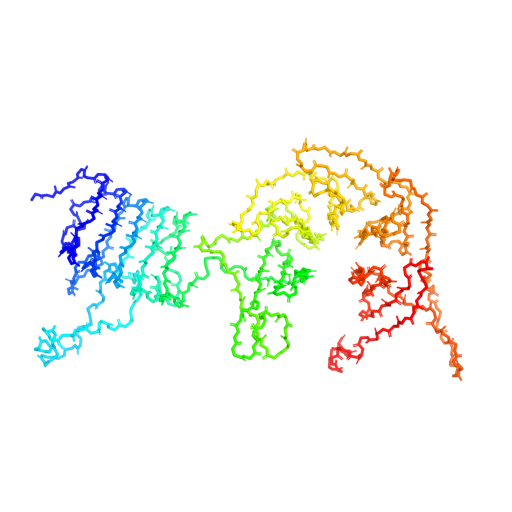 11.029 3.693 1.00 80.75 249 LYS A C 1
ATOM 1910 O O . LYS A 1 249 ? -1.262 10.275 3.549 1.00 80.75 249 LYS A O 1
ATOM 1915 N N . VAL A 1 250 ? -3.488 10.627 3.569 1.00 88.00 250 VAL A N 1
ATOM 1916 C CA . VAL A 1 250 ? -3.830 9.317 3.008 1.00 88.00 250 VAL A CA 1
ATOM 1917 C C . VAL A 1 250 ? -3.817 9.430 1.483 1.00 88.00 250 VAL A C 1
ATOM 1919 O O . VAL A 1 250 ? -4.494 10.291 0.913 1.00 88.00 250 VAL A O 1
ATOM 1922 N N . SER A 1 251 ? -3.060 8.549 0.832 1.00 88.19 251 SER A N 1
ATOM 1923 C CA . SER A 1 251 ? -2.936 8.475 -0.625 1.00 88.19 251 SER A CA 1
ATOM 1924 C C . SER A 1 251 ? -3.612 7.217 -1.172 1.00 88.19 251 SER A C 1
ATOM 1926 O O . SER A 1 251 ? -3.560 6.138 -0.572 1.00 88.19 251 SER A O 1
ATOM 1928 N N . LEU A 1 252 ? -4.238 7.350 -2.346 1.00 89.56 252 LEU A N 1
ATOM 1929 C CA . LEU A 1 252 ? -4.837 6.243 -3.096 1.00 89.56 252 LEU A CA 1
ATOM 1930 C C . LEU A 1 252 ? -3.971 5.901 -4.308 1.00 89.56 252 LEU A C 1
ATOM 1932 O O . LEU A 1 252 ? -3.719 6.744 -5.170 1.00 89.56 252 LEU A O 1
ATOM 1936 N N . PHE A 1 253 ? -3.612 4.631 -4.436 1.00 87.75 253 PHE A N 1
ATOM 1937 C CA . PHE A 1 253 ? -2.769 4.107 -5.502 1.00 87.75 253 PHE A CA 1
ATOM 1938 C C . PHE A 1 253 ? -3.525 3.110 -6.373 1.00 87.75 253 PHE A C 1
ATOM 1940 O O . PHE A 1 253 ? -4.325 2.303 -5.895 1.00 87.75 253 PHE A O 1
ATOM 1947 N N . ASN A 1 254 ? -3.227 3.136 -7.671 1.00 84.81 254 ASN A N 1
ATOM 1948 C CA . ASN A 1 254 ? -3.644 2.102 -8.605 1.00 84.81 254 ASN A CA 1
ATOM 1949 C C . ASN A 1 254 ? -2.575 1.013 -8.694 1.00 84.81 254 ASN A C 1
ATOM 1951 O O . ASN A 1 254 ? -1.476 1.277 -9.174 1.00 84.81 254 ASN A O 1
ATOM 1955 N N . MET A 1 255 ? -2.919 -0.222 -8.352 1.00 81.38 255 MET A N 1
ATOM 1956 C CA . MET A 1 255 ? -1.980 -1.349 -8.371 1.00 81.38 255 MET A CA 1
ATOM 1957 C C . MET A 1 255 ? -1.639 -1.846 -9.783 1.00 81.38 255 MET A C 1
ATOM 1959 O O . MET A 1 255 ? -0.591 -2.451 -9.984 1.00 81.38 255 MET A O 1
ATOM 1963 N N . SER A 1 256 ? -2.499 -1.599 -10.779 1.00 76.25 256 SER A N 1
ATOM 1964 C CA . SER A 1 256 ? -2.241 -2.009 -12.171 1.00 76.25 256 SER A CA 1
ATOM 1965 C C . SER A 1 256 ? -1.340 -1.026 -12.920 1.00 76.25 256 SER A C 1
ATOM 1967 O O . SER A 1 256 ? -0.503 -1.436 -13.718 1.00 76.25 256 SER A O 1
ATOM 1969 N N . LYS A 1 257 ? -1.501 0.273 -12.644 1.00 70.81 257 LYS A N 1
ATOM 1970 C CA . LYS A 1 257 ? -0.703 1.358 -13.235 1.00 70.81 257 LYS A CA 1
ATOM 1971 C C . LYS A 1 257 ? 0.487 1.768 -12.364 1.00 70.81 257 LYS A C 1
ATOM 1973 O O . LYS A 1 257 ? 1.300 2.561 -12.828 1.00 70.81 257 LYS A O 1
ATOM 1978 N N . PHE A 1 258 ? 0.541 1.257 -11.130 1.00 71.38 258 PHE A N 1
ATOM 1979 C CA . PHE A 1 258 ? 1.526 1.569 -10.091 1.00 71.38 258 PHE A CA 1
ATOM 1980 C C . PHE A 1 258 ? 1.762 3.074 -9.952 1.00 71.38 258 PHE A C 1
ATOM 1982 O O . PHE A 1 258 ? 2.878 3.581 -10.005 1.00 71.38 258 PHE A O 1
ATOM 1989 N N . ARG A 1 259 ? 0.652 3.807 -9.873 1.00 71.81 259 ARG A N 1
ATOM 1990 C CA . ARG A 1 259 ? 0.643 5.265 -9.831 1.00 71.81 259 ARG A CA 1
ATOM 1991 C C . ARG A 1 259 ? -0.356 5.729 -8.793 1.00 71.81 259 ARG A C 1
ATOM 1993 O O . ARG A 1 259 ? -1.448 5.167 -8.680 1.00 71.81 259 ARG A O 1
ATOM 2000 N N . GLU A 1 260 ? 0.013 6.786 -8.092 1.00 73.25 260 GLU A N 1
ATOM 2001 C CA . GLU A 1 260 ? -0.908 7.553 -7.273 1.00 73.25 260 GLU A CA 1
ATOM 2002 C C . GLU A 1 260 ? -2.064 8.092 -8.136 1.00 73.25 260 GLU A C 1
ATOM 2004 O O . GLU A 1 260 ? -1.861 8.699 -9.191 1.00 73.25 260 GLU A O 1
ATOM 2009 N N . MET A 1 261 ? -3.295 7.801 -7.722 1.00 72.75 261 MET A N 1
ATOM 2010 C CA . MET A 1 261 ? -4.510 8.287 -8.378 1.00 72.75 261 MET A CA 1
ATOM 2011 C C . MET A 1 261 ? -5.019 9.574 -7.751 1.00 72.75 261 MET A C 1
ATOM 2013 O O . MET A 1 261 ? -5.544 10.427 -8.462 1.00 72.75 261 MET A O 1
ATOM 2017 N N . GLN A 1 262 ? -4.890 9.687 -6.433 1.00 69.25 262 GLN A N 1
ATOM 2018 C CA . GLN A 1 262 ? -5.364 10.826 -5.667 1.00 69.25 262 GLN A CA 1
ATOM 2019 C C . GLN A 1 262 ? -4.392 11.074 -4.518 1.00 69.25 262 GLN A C 1
ATOM 2021 O O . GLN A 1 262 ? -4.183 10.196 -3.682 1.00 69.25 262 GLN A O 1
ATOM 2026 N N . THR A 1 263 ? -3.803 12.270 -4.528 1.00 58.44 263 THR A N 1
ATOM 2027 C CA . THR A 1 263 ? -2.640 12.638 -3.705 1.00 58.44 263 THR A CA 1
ATOM 2028 C C . THR A 1 263 ? -2.987 13.087 -2.293 1.00 58.44 263 THR A C 1
ATOM 2030 O O . THR A 1 263 ? -2.112 13.306 -1.462 1.00 58.44 263 THR A O 1
ATOM 2033 N N . SER A 1 264 ? -4.265 13.305 -1.999 1.00 62.38 264 SER A N 1
ATOM 2034 C CA . SER A 1 264 ? -4.647 13.796 -0.686 1.00 62.38 264 SER A CA 1
ATOM 2035 C C . SER A 1 264 ? -6.133 13.650 -0.475 1.00 62.38 264 SER A C 1
ATOM 2037 O O . SER A 1 264 ? -6.920 14.287 -1.172 1.00 62.38 264 SER A O 1
ATOM 2039 N N . PHE A 1 265 ? -6.499 12.924 0.563 1.00 66.81 265 PHE A N 1
ATOM 2040 C CA . PHE A 1 265 ? -7.705 13.234 1.301 1.00 66.81 265 PHE A CA 1
ATOM 2041 C C . PHE A 1 265 ? -7.433 13.130 2.798 1.00 66.81 265 PHE A C 1
ATOM 2043 O O . PHE A 1 265 ? -6.599 12.335 3.226 1.00 66.81 265 PHE A O 1
ATOM 2050 N N . MET A 1 266 ? -8.104 13.988 3.570 1.00 66.06 266 MET A N 1
ATOM 2051 C CA . MET A 1 266 ? -7.844 14.234 4.995 1.00 66.06 266 MET A CA 1
ATOM 2052 C C . MET A 1 266 ? -6.415 14.747 5.286 1.00 66.06 266 MET A C 1
ATOM 2054 O O . MET A 1 266 ? -5.515 13.956 5.566 1.00 66.06 266 MET A O 1
ATOM 2058 N N . PRO A 1 267 ? -6.172 16.072 5.237 1.00 61.53 267 PRO A N 1
ATOM 2059 C CA . PRO A 1 267 ? -4.893 16.631 5.667 1.00 61.53 267 PRO A CA 1
ATOM 2060 C C . PRO A 1 267 ? -4.694 16.444 7.188 1.00 61.53 267 PRO A C 1
ATOM 2062 O O . PRO A 1 267 ? -5.663 16.576 7.940 1.00 61.53 267 PRO A O 1
ATOM 2065 N N . PRO A 1 268 ? -3.467 16.159 7.662 1.00 63.28 268 PRO A N 1
ATOM 2066 C CA . PRO A 1 268 ? -3.172 16.092 9.093 1.00 63.28 268 PRO A CA 1
ATOM 2067 C C . PRO A 1 268 ? -3.266 17.481 9.755 1.00 63.28 268 PRO A C 1
ATOM 2069 O O . PRO A 1 268 ? -3.007 18.486 9.082 1.00 63.28 268 PRO A O 1
ATOM 2072 N N . PRO A 1 269 ? -3.539 17.568 11.076 1.00 70.25 269 PRO A N 1
ATOM 2073 C CA . PRO A 1 269 ? -3.936 16.504 12.015 1.00 70.25 269 PRO A CA 1
ATOM 2074 C C . PRO A 1 269 ? -5.467 16.270 12.096 1.00 70.25 269 PRO A C 1
ATOM 2076 O O . PRO A 1 269 ? -6.245 17.173 11.777 1.00 70.25 269 PRO A O 1
ATOM 2079 N N . PRO A 1 270 ? -5.921 15.087 12.572 1.00 82.56 270 PRO A N 1
ATOM 2080 C CA . PRO A 1 270 ? -5.134 14.030 13.224 1.00 82.56 270 PRO A CA 1
ATOM 2081 C C . PRO A 1 270 ? -4.444 13.090 12.223 1.00 82.56 270 PRO A C 1
ATOM 2083 O O . PRO A 1 270 ? -4.906 12.940 11.096 1.00 82.56 270 PRO A O 1
ATOM 2086 N N . ALA A 1 271 ? -3.331 12.469 12.627 1.00 86.88 271 ALA A N 1
ATOM 2087 C CA . ALA A 1 271 ? -2.612 11.498 11.799 1.00 86.88 271 ALA A CA 1
ATOM 2088 C C . ALA A 1 271 ? -3.316 10.131 11.808 1.00 86.88 271 ALA A C 1
ATOM 2090 O O . ALA A 1 271 ? -3.846 9.706 12.839 1.00 86.88 271 ALA A O 1
ATOM 2091 N N . SER A 1 272 ? -3.313 9.441 10.667 1.00 89.81 272 SER A N 1
ATOM 2092 C CA . SER A 1 272 ? -3.809 8.068 10.559 1.00 89.81 272 SER A CA 1
ATOM 2093 C C . SER A 1 272 ? -2.782 7.071 11.090 1.00 89.81 272 SER A C 1
ATOM 2095 O O . SER A 1 272 ? -1.603 7.160 10.752 1.00 89.81 272 SER A O 1
ATOM 2097 N N . THR A 1 273 ? -3.247 6.084 11.842 1.00 88.00 273 THR A N 1
ATOM 2098 C CA . THR A 1 273 ? -2.432 5.013 12.427 1.00 88.00 273 THR A CA 1
ATOM 2099 C C . THR A 1 273 ? -2.782 3.635 11.877 1.00 88.00 273 THR A C 1
ATOM 2101 O O . THR A 1 273 ? -1.985 2.706 11.985 1.00 88.00 273 THR A O 1
ATOM 2104 N N . PHE A 1 274 ? -3.972 3.480 11.288 1.00 89.25 274 PHE A N 1
ATOM 2105 C CA . PHE A 1 274 ? -4.400 2.229 10.675 1.00 89.25 274 PHE A CA 1
ATOM 2106 C C . PHE A 1 274 ? -5.421 2.468 9.563 1.00 89.25 274 PHE A C 1
ATOM 2108 O O . PHE A 1 274 ? -6.240 3.385 9.646 1.00 89.25 274 PHE A O 1
ATOM 2115 N N . LEU A 1 275 ? -5.416 1.609 8.544 1.00 91.88 275 LEU A N 1
ATOM 2116 C CA . LEU A 1 275 ? -6.320 1.686 7.399 1.00 91.88 275 LEU A CA 1
ATOM 2117 C C . LEU A 1 275 ? -6.982 0.329 7.159 1.00 91.88 275 LEU A C 1
ATOM 2119 O O . LEU A 1 275 ? -6.330 -0.709 7.240 1.00 91.88 275 LEU A O 1
ATOM 2123 N N . ALA A 1 276 ? -8.271 0.332 6.822 1.00 90.75 276 ALA A N 1
ATOM 2124 C CA . ALA A 1 276 ? -8.986 -0.869 6.403 1.00 90.75 276 ALA A CA 1
ATOM 2125 C C . ALA A 1 276 ? -10.058 -0.537 5.359 1.00 90.75 276 ALA A C 1
ATOM 2127 O O . ALA A 1 276 ? -10.815 0.419 5.512 1.00 90.75 276 ALA A O 1
ATOM 2128 N N . PHE A 1 277 ? -10.173 -1.348 4.307 1.00 90.06 277 PHE A N 1
ATOM 2129 C CA . PHE A 1 277 ? -11.285 -1.226 3.362 1.00 90.06 277 PHE A CA 1
ATOM 2130 C C . PHE A 1 277 ? -12.578 -1.758 3.972 1.00 90.06 277 PHE A C 1
ATOM 2132 O O . PHE A 1 277 ? -12.601 -2.836 4.571 1.00 90.06 277 PHE A O 1
ATOM 2139 N N . TYR A 1 278 ? -13.674 -1.033 3.762 1.00 90.38 278 TYR A N 1
ATOM 2140 C CA . TYR A 1 278 ? -14.988 -1.507 4.157 1.00 90.38 278 TYR A CA 1
ATOM 2141 C C . TYR A 1 278 ? -15.432 -2.661 3.239 1.00 90.38 278 TYR A C 1
ATOM 2143 O O . TYR A 1 278 ? -15.497 -2.499 2.019 1.00 90.38 278 TYR A O 1
ATOM 2151 N N . PRO A 1 279 ? -15.773 -3.847 3.774 1.00 84.94 279 PRO A N 1
ATOM 2152 C CA . PRO A 1 279 ? -15.899 -5.048 2.951 1.00 84.94 279 PRO A CA 1
ATOM 2153 C C . PRO A 1 279 ? -17.148 -5.113 2.061 1.00 84.94 279 PRO A C 1
ATOM 2155 O O . PRO A 1 279 ? -17.201 -6.019 1.219 1.00 84.94 279 PRO A O 1
ATOM 2158 N N . ARG A 1 280 ? -18.140 -4.225 2.261 1.00 85.88 280 ARG A N 1
ATOM 2159 C CA . ARG A 1 280 ? -19.369 -4.143 1.444 1.00 85.88 280 ARG A CA 1
ATOM 2160 C C . ARG A 1 280 ? -19.309 -3.066 0.351 1.00 85.88 280 ARG A C 1
ATOM 2162 O O . ARG A 1 280 ? -20.043 -3.178 -0.624 1.00 85.88 280 ARG A O 1
ATOM 2169 N N . ASP A 1 281 ? -18.455 -2.052 0.492 1.00 88.06 281 ASP A N 1
ATOM 2170 C CA . ASP A 1 281 ? -18.306 -0.959 -0.480 1.00 88.06 281 ASP A CA 1
ATOM 2171 C C . ASP A 1 281 ? -16.848 -0.478 -0.520 1.00 88.06 281 ASP A C 1
ATOM 2173 O O . ASP A 1 281 ? -16.377 0.173 0.409 1.00 88.06 281 ASP A O 1
ATOM 2177 N N . ASN A 1 282 ? -16.153 -0.764 -1.628 1.00 84.50 282 ASN A N 1
ATOM 2178 C CA . ASN A 1 282 ? -14.745 -0.403 -1.834 1.00 84.50 282 ASN A CA 1
ATOM 2179 C C . ASN A 1 282 ? -14.493 1.115 -1.918 1.00 84.50 282 ASN A C 1
ATOM 2181 O O . ASN A 1 282 ? -13.334 1.522 -1.942 1.00 84.50 282 ASN A O 1
ATOM 2185 N N . ASN A 1 283 ? -15.535 1.951 -1.998 1.00 88.00 283 ASN A N 1
ATOM 2186 C CA . ASN A 1 283 ? -15.376 3.406 -1.929 1.00 88.00 283 ASN A CA 1
ATOM 2187 C C . ASN A 1 283 ? -15.237 3.904 -0.485 1.00 88.00 283 ASN A C 1
ATOM 2189 O O . ASN A 1 283 ? -14.861 5.055 -0.279 1.00 88.00 283 ASN A O 1
ATOM 2193 N N . ILE A 1 284 ? -15.568 3.068 0.502 1.00 90.88 284 ILE A N 1
ATOM 2194 C CA . ILE A 1 284 ? -15.518 3.419 1.917 1.00 90.88 284 ILE A CA 1
ATOM 2195 C C . ILE A 1 284 ? -14.304 2.753 2.560 1.00 90.88 284 ILE A C 1
ATOM 2197 O O . ILE A 1 284 ? -14.031 1.567 2.361 1.00 90.88 284 ILE A O 1
ATOM 2201 N N . ILE A 1 285 ? -13.602 3.520 3.378 1.00 92.75 285 ILE A N 1
ATOM 2202 C CA . ILE A 1 285 ? -12.471 3.057 4.172 1.00 92.75 285 ILE A CA 1
ATOM 2203 C C . ILE A 1 285 ? -12.694 3.439 5.635 1.00 92.75 285 ILE A C 1
ATOM 2205 O O . ILE A 1 285 ? -13.313 4.459 5.933 1.00 92.75 285 ILE A O 1
ATOM 2209 N N . ALA A 1 286 ? -12.206 2.606 6.542 1.00 92.94 286 ALA A N 1
ATOM 2210 C CA . ALA A 1 286 ? -12.070 2.938 7.948 1.00 92.94 286 ALA A CA 1
ATOM 2211 C C . ALA A 1 286 ? -10.641 3.409 8.208 1.00 92.94 286 ALA A C 1
ATOM 2213 O O . ALA A 1 286 ? -9.681 2.751 7.800 1.00 92.94 286 ALA A O 1
ATOM 2214 N N . ILE A 1 287 ? -10.521 4.542 8.889 1.00 93.44 287 ILE A N 1
ATOM 2215 C CA . ILE A 1 287 ? -9.248 5.166 9.231 1.00 93.44 287 ILE A CA 1
ATOM 2216 C C . ILE A 1 287 ? -9.181 5.258 10.749 1.00 93.44 287 ILE A C 1
ATOM 2218 O O . ILE A 1 287 ? -9.993 5.947 11.366 1.00 93.44 287 ILE A O 1
ATOM 2222 N N . GLY A 1 288 ? -8.238 4.533 11.341 1.00 91.81 288 GLY A N 1
ATOM 2223 C CA . GLY A 1 288 ? -7.891 4.650 12.751 1.00 91.81 288 GLY A CA 1
ATOM 2224 C C . GLY A 1 288 ? -6.936 5.818 12.928 1.00 91.81 288 GLY A C 1
ATOM 2225 O O . GLY A 1 288 ? -6.030 5.988 12.112 1.00 91.81 288 GLY A O 1
ATOM 2226 N N . MET A 1 289 ? -7.160 6.630 13.954 1.00 91.62 289 MET A N 1
ATOM 2227 C CA . MET A 1 289 ? -6.457 7.896 14.139 1.00 91.62 289 MET A CA 1
ATOM 2228 C C . MET A 1 289 ? -5.666 7.928 15.454 1.00 91.62 289 MET A C 1
ATOM 2230 O O . MET A 1 289 ? -5.972 7.212 16.417 1.00 91.62 289 MET A O 1
ATOM 2234 N N . GLU A 1 290 ? -4.679 8.825 15.511 1.00 90.12 290 GLU A N 1
ATOM 2235 C CA . GLU A 1 290 ? -3.887 9.101 16.719 1.00 90.12 290 GLU A CA 1
ATOM 2236 C C . GLU A 1 290 ? -4.751 9.665 17.863 1.00 90.12 290 GLU A C 1
ATOM 2238 O O . GLU A 1 290 ? -4.519 9.376 19.034 1.00 90.12 290 GLU A O 1
ATOM 2243 N N . ASP A 1 291 ? -5.812 10.407 17.533 1.00 91.81 291 ASP A N 1
ATOM 2244 C CA . ASP A 1 291 ? -6.720 11.052 18.491 1.00 91.81 291 ASP A CA 1
ATOM 2245 C C . ASP A 1 291 ? -7.811 10.120 19.052 1.00 91.81 291 ASP A C 1
ATOM 2247 O O . ASP A 1 291 ? -8.815 10.604 19.571 1.00 91.81 291 ASP A O 1
ATOM 2251 N N . SER A 1 292 ? -7.621 8.795 18.968 1.00 92.62 292 SER A N 1
ATOM 2252 C CA . SER A 1 292 ? -8.551 7.720 19.382 1.00 92.62 292 SER A CA 1
ATOM 2253 C C . SER A 1 292 ? -9.823 7.564 18.541 1.00 92.62 292 SER A C 1
ATOM 2255 O O . SER A 1 292 ? -10.674 6.726 18.846 1.00 92.62 292 SER A O 1
ATOM 2257 N N . THR A 1 293 ? -9.966 8.342 17.470 1.00 94.12 293 THR A N 1
ATOM 2258 C CA . THR A 1 293 ? -11.160 8.307 16.625 1.00 94.12 293 THR A CA 1
ATOM 2259 C C . THR A 1 293 ? -11.022 7.280 15.504 1.00 94.12 293 THR A C 1
ATOM 2261 O O . THR A 1 293 ? -9.921 6.982 15.032 1.00 94.12 293 THR A O 1
ATOM 2264 N N . ILE A 1 294 ? -12.152 6.725 15.063 1.00 95.31 294 ILE A N 1
ATOM 2265 C CA . ILE A 1 294 ? -12.222 5.924 13.838 1.00 95.31 294 ILE A CA 1
ATOM 2266 C C . ILE A 1 294 ? -13.153 6.644 12.870 1.00 95.31 294 ILE A C 1
ATOM 2268 O O . ILE A 1 294 ? -14.319 6.893 13.181 1.00 95.31 294 ILE A O 1
ATOM 2272 N N . ARG A 1 295 ? -12.649 6.984 11.686 1.00 93.56 295 ARG A N 1
ATOM 2273 C CA . ARG A 1 295 ? -13.422 7.666 10.643 1.00 93.56 295 ARG A CA 1
ATOM 2274 C C . ARG A 1 295 ? -13.799 6.695 9.541 1.00 93.56 295 ARG A C 1
ATOM 2276 O O . ARG A 1 295 ? -12.931 6.083 8.925 1.00 93.56 295 ARG A O 1
ATOM 2283 N N . MET A 1 296 ? -15.096 6.601 9.268 1.00 94.12 296 MET A N 1
ATOM 2284 C CA . MET A 1 296 ? -15.624 5.945 8.078 1.00 94.12 296 MET A CA 1
ATOM 2285 C C . MET A 1 296 ? -15.685 6.979 6.965 1.00 94.12 296 MET A C 1
ATOM 2287 O O . MET A 1 296 ? -16.517 7.885 6.989 1.00 94.12 296 MET A O 1
ATOM 2291 N N . TYR A 1 297 ? -14.789 6.864 5.999 1.00 91.94 297 TYR A N 1
ATOM 2292 C CA . TYR A 1 297 ? -14.545 7.892 5.002 1.00 91.94 297 TYR A CA 1
ATOM 2293 C C . TYR A 1 297 ? -14.826 7.363 3.594 1.00 91.94 297 TYR A C 1
ATOM 2295 O O . TYR A 1 297 ? -14.440 6.248 3.249 1.00 91.94 297 TYR A O 1
ATOM 2303 N N . ASN A 1 298 ? -15.537 8.147 2.784 1.00 90.81 298 ASN A N 1
ATOM 2304 C CA . ASN A 1 298 ? -15.863 7.816 1.404 1.00 90.81 298 ASN A CA 1
ATOM 2305 C C . ASN A 1 298 ? -14.905 8.529 0.447 1.00 90.81 298 ASN A C 1
ATOM 2307 O O . ASN A 1 298 ? -15.047 9.719 0.176 1.00 90.81 298 ASN A O 1
ATOM 2311 N N . VAL A 1 299 ? -13.989 7.753 -0.125 1.00 87.12 299 VAL A N 1
ATOM 2312 C CA . VAL A 1 299 ? -12.909 8.222 -1.000 1.00 87.12 299 VAL A CA 1
ATOM 2313 C C . VAL A 1 299 ? -13.430 8.856 -2.286 1.00 87.12 299 VAL A C 1
ATOM 2315 O O . VAL A 1 299 ? -12.823 9.780 -2.815 1.00 87.12 299 VAL A O 1
ATOM 2318 N N . ARG A 1 300 ? -14.576 8.394 -2.800 1.00 85.88 300 ARG A N 1
ATOM 2319 C CA . ARG A 1 300 ? -15.097 8.856 -4.093 1.00 85.88 300 ARG A CA 1
ATOM 2320 C C . ARG A 1 300 ? -15.678 10.269 -4.042 1.00 85.88 300 ARG A C 1
ATOM 2322 O O . ARG A 1 300 ? -15.604 10.978 -5.041 1.00 85.88 300 ARG A O 1
ATOM 2329 N N . VAL A 1 301 ? -16.327 10.621 -2.935 1.00 87.44 301 VAL A N 1
ATOM 2330 C CA . VAL A 1 301 ? -17.010 11.920 -2.763 1.00 87.44 301 VAL A CA 1
ATOM 2331 C C . VAL A 1 301 ? -16.253 12.869 -1.840 1.00 87.44 301 VAL A C 1
ATOM 2333 O O . VAL A 1 301 ? -16.671 14.004 -1.685 1.00 87.44 301 VAL A O 1
ATOM 2336 N N . ASP A 1 302 ? -15.141 12.409 -1.273 1.00 86.31 302 ASP A N 1
ATOM 2337 C CA . ASP A 1 302 ? -14.305 13.145 -0.331 1.00 86.31 302 ASP A CA 1
ATOM 2338 C C . ASP A 1 302 ? -15.021 13.574 0.964 1.00 86.31 302 ASP A C 1
ATOM 2340 O O . ASP A 1 302 ? -14.937 14.717 1.402 1.00 86.31 302 ASP A O 1
ATOM 2344 N N . GLU A 1 303 ? -15.751 12.643 1.595 1.00 88.50 303 GLU A N 1
ATOM 2345 C CA . GLU A 1 303 ? -16.551 12.941 2.794 1.00 88.50 303 GLU A CA 1
ATOM 2346 C C . GLU A 1 303 ? -16.409 11.890 3.901 1.00 88.50 303 GLU A C 1
ATOM 2348 O O . GLU A 1 303 ? -16.390 10.679 3.657 1.00 88.50 303 GLU A O 1
ATOM 2353 N N . VAL A 1 304 ? -16.402 12.355 5.154 1.00 90.75 304 VAL A N 1
ATOM 2354 C CA . VAL A 1 304 ? -16.548 11.498 6.337 1.00 90.75 304 VAL A CA 1
ATOM 2355 C C . VAL A 1 304 ? -18.026 11.132 6.492 1.00 90.75 304 VAL A C 1
ATOM 2357 O O . VAL A 1 304 ? -18.856 11.987 6.783 1.00 90.75 304 VAL A O 1
ATOM 2360 N N . LYS A 1 305 ? -18.358 9.850 6.317 1.00 91.19 305 LYS A N 1
ATOM 2361 C CA . LYS A 1 305 ? -19.723 9.327 6.484 1.00 91.19 305 LYS A CA 1
ATOM 2362 C C . LYS A 1 305 ? -20.112 9.160 7.944 1.00 91.19 305 LYS A C 1
ATOM 2364 O O . LYS A 1 305 ? -21.269 9.358 8.306 1.00 91.19 305 LYS A O 1
ATOM 2369 N N . SER A 1 306 ? -19.178 8.702 8.769 1.00 92.19 306 SER A N 1
ATOM 2370 C CA . SER A 1 306 ? -19.427 8.430 10.184 1.00 92.19 306 SER A CA 1
ATOM 2371 C C . SER A 1 306 ? -18.135 8.555 10.976 1.00 92.19 306 SER A C 1
ATOM 2373 O O . SER A 1 306 ? -17.044 8.328 10.449 1.00 92.19 306 SER A O 1
ATOM 2375 N N . GLU A 1 307 ? -18.268 8.903 12.249 1.00 93.50 307 GLU A N 1
ATOM 2376 C CA . GLU A 1 307 ? -17.147 9.059 13.165 1.00 93.50 307 GLU A CA 1
ATOM 2377 C C . GLU A 1 307 ? -17.457 8.318 14.466 1.00 93.50 307 GLU A C 1
ATOM 2379 O O . GLU A 1 307 ? -18.459 8.591 15.125 1.00 93.50 307 GLU A O 1
ATOM 2384 N N . LEU A 1 308 ? -16.615 7.347 14.805 1.00 94.50 308 LEU A N 1
ATOM 2385 C CA . LEU A 1 308 ? -16.760 6.486 15.972 1.00 94.50 308 LEU A CA 1
ATOM 2386 C C . LEU A 1 308 ? -15.781 7.006 17.033 1.00 94.50 308 LEU A C 1
ATOM 2388 O O . LEU A 1 308 ? -14.566 7.025 16.808 1.00 94.50 308 LEU A O 1
ATOM 2392 N N . LYS A 1 309 ? -16.307 7.491 18.164 1.00 91.06 309 LYS A N 1
ATOM 2393 C CA . LYS A 1 309 ? -15.544 8.196 19.209 1.00 91.06 309 LYS A CA 1
ATOM 2394 C C . LYS A 1 309 ? -16.073 7.864 20.600 1.00 91.06 309 LYS A C 1
ATOM 2396 O O . LYS A 1 309 ? -17.285 7.771 20.771 1.00 91.06 309 LYS A O 1
ATOM 2401 N N . GLY A 1 310 ? -15.174 7.845 21.589 1.00 80.31 310 GLY A N 1
ATOM 2402 C CA . GLY A 1 310 ? -15.513 7.789 23.020 1.00 80.31 310 GLY A CA 1
ATOM 2403 C C . GLY A 1 310 ? -15.194 6.465 23.725 1.00 80.31 310 GLY A C 1
ATOM 2404 O O . GLY A 1 310 ? -15.286 6.398 24.947 1.00 80.31 310 GLY A O 1
ATOM 2405 N N . GLN A 1 311 ? -14.808 5.429 22.978 1.00 89.06 311 GLN A N 1
ATOM 2406 C CA . GLN A 1 311 ? -14.627 4.065 23.483 1.00 89.06 311 GLN A CA 1
ATOM 2407 C C . GLN A 1 311 ? -13.150 3.738 23.692 1.00 89.06 311 GLN A C 1
ATOM 2409 O O . GLN A 1 311 ? -12.799 3.110 24.688 1.00 89.06 311 GLN A O 1
ATOM 2414 N N . HIS A 1 312 ? -12.294 4.188 22.774 1.00 89.94 312 HIS A N 1
ATOM 2415 C CA . HIS A 1 312 ? -10.853 4.203 22.982 1.00 89.94 312 HIS A CA 1
ATOM 2416 C C . HIS A 1 312 ? -10.442 5.516 23.641 1.00 89.94 312 HIS A C 1
ATOM 2418 O O . HIS A 1 312 ? -11.012 6.566 23.350 1.00 89.94 312 HIS A O 1
ATOM 2424 N N . ASN A 1 313 ? -9.452 5.456 24.530 1.00 88.56 313 ASN A N 1
ATOM 2425 C CA . ASN A 1 313 ? -8.894 6.640 25.197 1.00 88.56 313 ASN A CA 1
ATOM 2426 C C . ASN A 1 313 ? -7.449 6.949 24.771 1.00 88.56 313 ASN A C 1
ATOM 2428 O O . ASN A 1 313 ? -6.852 7.916 25.246 1.00 88.56 313 ASN A O 1
ATOM 2432 N N . LYS A 1 314 ? -6.899 6.139 23.862 1.00 88.81 314 LYS A N 1
ATOM 2433 C CA . LYS A 1 314 ? -5.617 6.357 23.189 1.00 88.81 314 LYS A CA 1
ATOM 2434 C C . LYS A 1 314 ? -5.720 5.982 21.709 1.00 88.81 314 LYS A C 1
ATOM 2436 O O . LYS A 1 314 ? -6.761 5.503 21.262 1.00 88.81 314 LYS A O 1
ATOM 2441 N N . ARG A 1 315 ? -4.636 6.201 20.956 1.00 87.06 315 ARG A N 1
ATOM 2442 C CA . ARG A 1 315 ? -4.572 5.941 19.512 1.00 87.06 315 ARG A CA 1
ATOM 2443 C C . ARG A 1 315 ? -5.033 4.539 19.131 1.00 87.06 315 ARG A C 1
ATOM 2445 O O . ARG A 1 315 ? -4.746 3.561 19.830 1.00 87.06 315 ARG A O 1
ATOM 2452 N N . ILE A 1 316 ? -5.669 4.461 17.969 1.00 89.88 316 ILE A N 1
ATOM 2453 C CA . ILE A 1 316 ? -6.075 3.202 17.351 1.00 89.88 316 ILE A CA 1
ATOM 2454 C C . ILE A 1 316 ? -4.834 2.477 16.820 1.00 89.88 316 ILE A C 1
ATOM 2456 O O . ILE A 1 316 ? -3.958 3.096 16.222 1.00 89.88 316 ILE A O 1
ATOM 2460 N N . THR A 1 317 ? -4.747 1.168 17.033 1.00 82.81 317 THR A N 1
ATOM 2461 C CA . THR A 1 317 ? -3.629 0.313 16.586 1.00 82.81 317 THR A CA 1
ATOM 2462 C C . THR A 1 317 ? -4.047 -0.767 15.600 1.00 82.81 317 THR A C 1
ATOM 2464 O O . THR A 1 317 ? -3.194 -1.424 15.014 1.00 82.81 317 THR A O 1
ATOM 2467 N N . GLY A 1 318 ? -5.349 -0.966 15.413 1.00 80.75 318 GLY A N 1
ATOM 2468 C CA . GLY A 1 318 ? -5.867 -2.012 14.547 1.00 80.75 318 GLY A CA 1
ATOM 2469 C C . GLY A 1 318 ? -7.343 -1.817 14.257 1.00 80.75 318 GLY A C 1
ATOM 2470 O O . GLY A 1 318 ? -8.110 -1.380 15.117 1.00 80.75 318 GLY A O 1
ATOM 2471 N N . LEU A 1 319 ? -7.730 -2.148 13.030 1.00 87.81 319 LEU A N 1
ATOM 2472 C CA . LEU A 1 319 ? -9.112 -2.169 12.568 1.00 87.81 319 LEU A CA 1
ATOM 2473 C C . LEU A 1 319 ? -9.339 -3.421 11.747 1.00 87.81 319 LEU A C 1
ATOM 2475 O O . LEU A 1 319 ? -8.572 -3.719 10.831 1.00 87.81 319 LEU A O 1
ATOM 2479 N N . ALA A 1 320 ? -10.416 -4.133 12.048 1.00 83.25 320 ALA A N 1
ATOM 2480 C CA . ALA A 1 320 ? -10.688 -5.381 11.377 1.00 83.25 320 ALA A CA 1
ATOM 2481 C C . ALA A 1 320 ? -12.189 -5.668 11.272 1.00 83.25 320 ALA A C 1
ATOM 2483 O O . ALA A 1 320 ? -12.905 -5.769 12.269 1.00 83.25 320 ALA A O 1
ATOM 2484 N N . PHE A 1 321 ? -12.666 -5.805 10.036 1.00 83.38 321 PHE A N 1
ATOM 2485 C CA . PHE A 1 321 ? -14.063 -6.095 9.739 1.00 83.38 321 PHE A CA 1
ATOM 2486 C C . PHE A 1 321 ? -14.338 -7.600 9.709 1.00 83.38 321 PHE A C 1
ATOM 2488 O O . PHE A 1 321 ? -13.610 -8.351 9.064 1.00 83.38 321 PHE A O 1
ATOM 2495 N N . SER A 1 322 ? -15.462 -8.017 10.292 1.00 81.88 322 SER A N 1
ATOM 2496 C CA . SER A 1 322 ? -16.054 -9.340 10.096 1.00 81.88 322 SER A CA 1
ATOM 2497 C C . SER A 1 322 ? -17.398 -9.201 9.387 1.00 81.88 322 SER A C 1
ATOM 2499 O O . SER A 1 322 ? -18.360 -8.665 9.936 1.00 81.88 322 SER A O 1
ATOM 2501 N N . THR A 1 323 ? -17.479 -9.693 8.147 1.00 81.19 323 THR A N 1
ATOM 2502 C CA . THR A 1 323 ? -18.745 -9.684 7.385 1.00 81.19 323 THR A CA 1
ATOM 2503 C C . THR A 1 323 ? -19.735 -10.742 7.850 1.00 81.19 323 THR A C 1
ATOM 2505 O O . THR A 1 323 ? -20.935 -10.509 7.757 1.00 81.19 323 THR A O 1
ATOM 2508 N N . ASN A 1 324 ? -19.246 -11.861 8.393 1.00 76.75 324 ASN A N 1
ATOM 2509 C CA . ASN A 1 324 ? -20.089 -12.946 8.896 1.00 76.75 324 ASN A CA 1
ATOM 2510 C C . ASN A 1 324 ? -20.827 -12.533 10.171 1.00 76.75 324 ASN A C 1
ATOM 2512 O O . ASN A 1 324 ? -22.016 -12.792 10.313 1.00 76.75 324 ASN A O 1
ATOM 2516 N N . LEU A 1 325 ? -20.111 -11.873 11.084 1.00 77.19 325 LEU A N 1
ATOM 2517 C CA . LEU A 1 325 ? -20.666 -11.385 12.348 1.00 77.19 325 LEU A CA 1
ATOM 2518 C C . LEU A 1 325 ? -21.242 -9.975 12.235 1.00 77.19 325 LEU A C 1
ATOM 2520 O O . LEU A 1 325 ? -21.888 -9.503 13.162 1.00 77.19 325 LEU A O 1
ATOM 2524 N N . ASN A 1 326 ? -21.017 -9.320 11.096 1.00 84.81 326 ASN A N 1
ATOM 2525 C CA . ASN A 1 326 ? -21.477 -7.971 10.815 1.00 84.81 326 ASN A CA 1
ATOM 2526 C C . ASN A 1 326 ? -20.959 -6.912 11.808 1.00 84.81 326 ASN A C 1
ATOM 2528 O O . ASN A 1 326 ? -21.689 -6.018 12.240 1.00 84.81 326 ASN A O 1
ATOM 2532 N N . ILE A 1 327 ? -19.676 -7.016 12.161 1.00 87.25 327 ILE A N 1
ATOM 2533 C CA . ILE A 1 327 ? -19.023 -6.152 13.150 1.00 87.25 327 ILE A CA 1
ATOM 2534 C C . ILE A 1 327 ? -17.684 -5.608 12.656 1.00 87.25 327 ILE A C 1
ATOM 2536 O O . ILE A 1 327 ? -16.987 -6.235 11.856 1.00 87.25 327 ILE A O 1
ATOM 2540 N N . LEU A 1 328 ? -17.303 -4.451 13.185 1.00 89.00 328 LEU A N 1
ATOM 2541 C CA . LEU A 1 328 ? -15.938 -3.940 13.170 1.00 89.00 328 LEU A CA 1
ATOM 2542 C C . LEU A 1 328 ? -15.341 -4.151 14.562 1.00 89.00 328 LEU A C 1
ATOM 2544 O O . LEU A 1 328 ? -15.966 -3.809 15.562 1.00 89.00 328 LEU A O 1
ATOM 2548 N N . VAL A 1 329 ? -14.128 -4.690 14.624 1.00 87.50 329 VAL A N 1
ATOM 2549 C CA . VAL A 1 329 ? -13.324 -4.720 15.847 1.00 87.50 329 VAL A CA 1
ATOM 2550 C C . VAL A 1 329 ? -12.198 -3.707 15.703 1.00 87.50 329 VAL A C 1
ATOM 2552 O O . VAL A 1 329 ? -11.500 -3.693 14.687 1.00 87.50 329 VAL A O 1
ATOM 2555 N N . SER A 1 330 ? -12.025 -2.865 16.715 1.00 86.25 330 SER A N 1
ATOM 2556 C CA . SER A 1 330 ? -10.906 -1.935 16.827 1.00 86.25 330 SER A CA 1
ATOM 2557 C C . SER A 1 330 ? -10.057 -2.249 18.050 1.00 86.25 330 SER A C 1
ATOM 2559 O O . SER A 1 330 ? -10.577 -2.687 19.077 1.00 86.25 330 SER A O 1
ATOM 2561 N N . SER A 1 331 ? -8.754 -2.010 17.946 1.00 85.81 331 SER A N 1
ATOM 2562 C CA . SER A 1 331 ? -7.810 -2.088 19.062 1.00 85.81 331 SER A CA 1
ATOM 2563 C C . SER A 1 331 ? -7.135 -0.741 19.286 1.00 85.81 331 SER A C 1
ATOM 2565 O O . SER A 1 331 ? -6.935 0.012 18.331 1.00 85.81 331 SER A O 1
ATOM 2567 N N . GLY A 1 332 ? -6.757 -0.447 20.530 1.00 83.94 332 GLY A N 1
ATOM 2568 C CA . GLY A 1 332 ? -6.015 0.763 20.884 1.00 83.94 332 GLY A CA 1
ATOM 2569 C C . GLY A 1 332 ? -4.782 0.480 21.742 1.00 83.94 332 GLY A C 1
ATOM 2570 O O . GLY A 1 332 ? -4.621 -0.602 22.313 1.00 83.94 332 GLY A O 1
ATOM 2571 N N . THR A 1 333 ? -3.899 1.475 21.878 1.00 83.31 333 THR A N 1
ATOM 2572 C CA . THR A 1 333 ? -2.766 1.413 22.835 1.00 83.31 333 THR A CA 1
ATOM 2573 C C . THR A 1 333 ? -3.205 1.498 24.298 1.00 83.31 333 THR A C 1
ATOM 2575 O O . THR A 1 333 ? -2.393 1.405 25.219 1.00 83.31 333 THR A O 1
ATOM 2578 N N . ASP A 1 334 ? -4.500 1.674 24.523 1.00 81.38 334 ASP A N 1
ATOM 2579 C CA . ASP A 1 334 ? -5.176 1.566 25.807 1.00 81.38 334 ASP A CA 1
ATOM 2580 C C . ASP A 1 334 ? -5.421 0.118 26.247 1.00 81.38 334 ASP A C 1
ATOM 2582 O O . ASP A 1 334 ? -6.019 -0.103 27.299 1.00 81.38 334 ASP A O 1
ATOM 2586 N N . ALA A 1 335 ? -4.937 -0.853 25.462 1.00 80.56 335 ALA A N 1
ATOM 2587 C CA . ALA A 1 335 ? -5.142 -2.280 25.676 1.00 80.56 335 ALA A CA 1
ATOM 2588 C C . ALA A 1 335 ? -6.632 -2.658 25.716 1.00 80.56 335 ALA A C 1
ATOM 2590 O O . ALA A 1 335 ? -7.024 -3.611 26.384 1.00 80.56 335 ALA A O 1
ATOM 2591 N N . GLN A 1 336 ? -7.473 -1.920 24.990 1.00 81.19 336 GLN A N 1
ATOM 2592 C CA . GLN A 1 336 ? -8.882 -2.243 24.812 1.00 81.19 336 GLN A CA 1
ATOM 2593 C C . GLN A 1 336 ? -9.126 -2.809 23.417 1.00 81.19 336 GLN A C 1
ATOM 2595 O O . GLN A 1 336 ? -8.518 -2.377 22.434 1.00 81.19 336 GLN A O 1
ATOM 2600 N N . LEU A 1 337 ? -10.068 -3.746 23.331 1.00 84.75 337 LEU A N 1
ATOM 2601 C CA . LEU A 1 337 ? -10.747 -4.103 22.090 1.00 84.75 337 LEU A CA 1
ATOM 2602 C C . LEU A 1 337 ? -12.168 -3.555 22.141 1.00 84.75 337 LEU A C 1
ATOM 2604 O O . LEU A 1 337 ? -12.884 -3.802 23.110 1.00 84.75 337 LEU A O 1
ATOM 2608 N N . CYS A 1 338 ? -12.593 -2.845 21.101 1.00 87.69 338 CYS A N 1
ATOM 2609 C CA . CYS A 1 338 ? -13.962 -2.358 20.970 1.00 87.69 338 CYS A CA 1
ATOM 2610 C C . CYS A 1 338 ? -14.643 -3.017 19.773 1.00 87.69 338 CYS A C 1
ATOM 2612 O O . CYS A 1 338 ? -14.052 -3.165 18.706 1.00 87.69 338 CYS A O 1
ATOM 2614 N N . ILE A 1 339 ? -15.895 -3.416 19.966 1.00 89.88 339 ILE A N 1
ATOM 2615 C CA . ILE A 1 339 ? -16.746 -4.041 18.959 1.00 89.88 339 ILE A CA 1
ATOM 2616 C C . ILE A 1 339 ? -17.824 -3.040 18.562 1.00 89.88 339 ILE A C 1
ATOM 2618 O O . ILE A 1 339 ? -18.491 -2.465 19.426 1.00 89.88 339 ILE A O 1
ATOM 2622 N N . TRP A 1 340 ? -18.019 -2.884 17.260 1.00 93.12 340 TRP A N 1
ATOM 2623 C CA . TRP A 1 340 ? -18.959 -1.948 16.659 1.00 93.12 340 TRP A CA 1
ATOM 2624 C C . TRP A 1 340 ? -19.862 -2.670 15.667 1.00 93.12 340 TRP A C 1
ATOM 2626 O O . TRP A 1 340 ? -19.408 -3.546 14.931 1.00 93.12 340 TRP A O 1
ATOM 2636 N N . SER A 1 341 ? -21.128 -2.274 15.615 1.00 91.81 341 SER A N 1
ATOM 2637 C CA . SER A 1 341 ? -22.066 -2.691 14.572 1.00 91.81 341 SER A CA 1
ATOM 2638 C C . SER A 1 341 ? -21.661 -2.078 13.233 1.00 91.81 341 SER A C 1
ATOM 2640 O O . SER A 1 341 ? -21.426 -0.876 13.156 1.00 91.81 341 SER A O 1
ATOM 2642 N N . ILE A 1 342 ? -21.605 -2.869 12.160 1.00 90.50 342 ILE A N 1
ATOM 2643 C CA . ILE A 1 342 ? -21.345 -2.335 10.811 1.00 90.50 342 ILE A CA 1
ATOM 2644 C C . ILE A 1 342 ? -22.545 -1.550 10.261 1.00 90.50 342 ILE A C 1
ATOM 2646 O O . ILE A 1 342 ? -22.362 -0.596 9.507 1.00 90.50 342 ILE A O 1
ATOM 2650 N N . ASP A 1 343 ? -23.772 -1.951 10.599 1.00 88.62 343 ASP A N 1
ATOM 2651 C CA . ASP A 1 343 ? -24.968 -1.331 10.019 1.00 88.62 343 ASP A CA 1
ATOM 2652 C C . ASP A 1 343 ? -25.284 0.025 10.664 1.00 88.62 343 ASP A C 1
ATOM 2654 O O . ASP A 1 343 ? -25.758 0.931 9.980 1.00 88.62 343 ASP A O 1
ATOM 2658 N N . THR A 1 344 ? -25.017 0.167 11.968 1.00 90.62 344 THR A N 1
ATOM 2659 C CA . THR A 1 344 ? -25.356 1.375 12.743 1.00 90.62 344 THR A CA 1
ATOM 2660 C C . THR A 1 344 ? -24.141 2.170 13.217 1.00 90.62 344 THR A C 1
ATOM 2662 O O . THR A 1 344 ? -24.304 3.307 13.647 1.00 90.62 344 THR A O 1
ATOM 2665 N N . TRP A 1 345 ? -22.929 1.604 13.147 1.00 92.94 345 TRP A N 1
ATOM 2666 C CA . TRP A 1 345 ? -21.704 2.145 13.763 1.00 92.94 345 TRP A CA 1
ATOM 2667 C C . TRP A 1 345 ? -21.792 2.347 15.278 1.00 92.94 345 TRP A C 1
ATOM 2669 O O . TRP A 1 345 ? -20.935 2.994 15.880 1.00 92.94 345 TRP A O 1
ATOM 2679 N N . GLU A 1 346 ? -22.799 1.756 15.915 1.00 92.31 346 GLU A N 1
ATOM 2680 C CA . GLU A 1 346 ? -22.957 1.801 17.359 1.00 92.31 346 GLU A CA 1
ATOM 2681 C C . GLU A 1 346 ? -21.977 0.847 18.031 1.00 92.31 346 GLU A C 1
ATOM 2683 O O . GLU A 1 346 ? -21.707 -0.265 17.563 1.00 92.31 346 GLU A O 1
ATOM 2688 N N . HIS A 1 347 ? -21.453 1.290 19.166 1.00 93.44 347 HIS A N 1
ATOM 2689 C CA . HIS A 1 347 ? -20.643 0.459 20.037 1.00 93.44 347 HIS A CA 1
ATOM 2690 C C . HIS A 1 347 ? -21.493 -0.649 20.658 1.00 93.44 347 HIS A C 1
ATOM 2692 O O . HIS A 1 347 ? -22.557 -0.396 21.217 1.00 93.44 347 HIS A O 1
ATOM 2698 N N . LEU A 1 348 ? -21.000 -1.881 20.565 1.00 88.06 348 LEU A N 1
ATOM 2699 C CA . LEU A 1 348 ? -21.664 -3.066 21.099 1.00 88.06 348 LEU A CA 1
ATOM 2700 C C . LEU A 1 348 ? -21.031 -3.516 22.415 1.00 88.06 348 LEU A C 1
ATOM 2702 O O . LEU A 1 348 ? -21.733 -3.900 23.350 1.00 88.06 348 LEU A O 1
ATOM 2706 N N . LYS A 1 349 ? -19.694 -3.528 22.480 1.00 85.25 349 LYS A N 1
ATOM 2707 C CA . LYS A 1 349 ? -18.948 -4.059 23.627 1.00 85.25 349 LYS A CA 1
ATOM 2708 C C . LYS A 1 349 ? -17.501 -3.578 23.621 1.00 85.25 349 LYS A C 1
ATOM 2710 O O . LYS A 1 349 ? -16.903 -3.452 22.559 1.00 85.25 349 LYS A O 1
ATOM 2715 N N . SER A 1 350 ? -16.924 -3.383 24.805 1.00 84.94 350 SER A N 1
ATOM 2716 C CA . SER A 1 350 ? -15.473 -3.242 24.983 1.00 84.94 350 SER A CA 1
ATOM 2717 C C . SER A 1 350 ? -14.937 -4.341 25.890 1.00 84.94 350 SER A C 1
ATOM 2719 O O . SER A 1 350 ? -15.617 -4.764 26.828 1.00 84.94 350 SER A O 1
ATOM 2721 N N . VAL A 1 351 ? -13.729 -4.811 25.599 1.00 79.94 351 VAL A N 1
ATOM 2722 C CA . VAL A 1 351 ? -13.027 -5.836 26.372 1.00 79.94 351 VAL A CA 1
ATOM 2723 C C . VAL A 1 351 ? -11.616 -5.338 26.686 1.00 79.94 351 VAL A C 1
ATOM 2725 O O . VAL A 1 351 ? -10.817 -5.199 25.755 1.00 79.94 351 VAL A O 1
ATOM 2728 N N . PRO A 1 352 ? -11.286 -5.096 27.969 1.00 76.31 352 PRO A N 1
ATOM 2729 C CA . PRO A 1 352 ? -9.924 -4.774 28.360 1.00 76.31 352 PRO A CA 1
ATOM 2730 C C . PRO A 1 352 ? -9.071 -6.033 28.322 1.00 76.31 352 PRO A C 1
ATOM 2732 O O . PRO A 1 352 ? -9.415 -7.057 28.914 1.00 76.31 352 PRO A O 1
ATOM 2735 N N . LEU A 1 353 ? -7.923 -5.933 27.668 1.00 66.75 353 LEU A N 1
ATOM 2736 C CA . LEU A 1 353 ? -6.848 -6.903 27.769 1.00 66.75 353 LEU A CA 1
ATOM 2737 C C . LEU A 1 353 ? -6.103 -6.569 29.067 1.00 66.75 353 LEU A C 1
ATOM 2739 O O . LEU A 1 353 ? -5.396 -5.567 29.144 1.00 66.75 353 LEU A O 1
ATOM 2743 N N . GLN A 1 354 ? -6.347 -7.332 30.136 1.00 55.62 354 GLN A N 1
ATOM 2744 C CA . GLN A 1 354 ? -5.738 -7.065 31.443 1.00 55.62 354 GLN A CA 1
ATOM 2745 C C . GLN A 1 354 ? -4.204 -7.092 31.339 1.00 55.62 354 GLN A C 1
ATOM 2747 O O . GLN A 1 354 ? -3.618 -8.145 31.115 1.00 55.62 354 GLN A O 1
ATOM 2752 N N . LEU A 1 355 ? -3.555 -5.943 31.537 1.00 41.00 355 LEU A N 1
ATOM 2753 C CA . LEU A 1 355 ? -2.106 -5.841 31.730 1.00 41.00 355 LEU A CA 1
ATOM 2754 C C . LEU A 1 355 ? -1.799 -6.000 33.231 1.00 41.00 355 LEU A C 1
ATOM 2756 O O . LEU A 1 355 ? -2.464 -5.343 34.041 1.00 41.00 355 LEU A O 1
ATOM 2760 N N . PRO A 1 356 ? -0.821 -6.822 33.657 1.00 37.62 356 PRO A N 1
ATOM 2761 C CA . PRO A 1 356 ? -0.463 -6.884 35.064 1.00 37.62 356 PRO A CA 1
ATOM 2762 C C . PRO A 1 356 ? 0.268 -5.598 35.455 1.00 37.62 356 PRO A C 1
ATOM 2764 O O . PRO A 1 356 ? 1.242 -5.206 34.815 1.00 37.62 356 PRO A O 1
ATOM 2767 N N . ALA A 1 357 ? -0.163 -4.975 36.550 1.00 39.62 357 ALA A N 1
ATOM 2768 C CA . ALA A 1 357 ? 0.702 -4.076 37.297 1.00 39.62 357 ALA A CA 1
ATOM 2769 C C . ALA A 1 357 ? 1.820 -4.916 37.932 1.00 39.62 357 ALA A C 1
ATOM 2771 O O . ALA A 1 357 ? 1.540 -5.880 38.645 1.00 39.62 357 ALA A O 1
ATOM 2772 N N . ASP A 1 358 ? 3.064 -4.551 37.634 1.00 42.69 358 ASP A N 1
ATOM 2773 C CA . ASP A 1 358 ? 4.307 -5.132 38.144 1.00 42.69 358 ASP A CA 1
ATOM 2774 C C . ASP A 1 358 ? 4.189 -5.723 39.562 1.00 42.69 358 ASP A C 1
ATOM 2776 O O . ASP A 1 358 ? 4.052 -4.984 40.542 1.00 42.69 358 ASP A O 1
ATOM 2780 N N . LYS A 1 359 ? 4.299 -7.054 39.694 1.00 38.84 359 LYS A N 1
ATOM 2781 C CA . LYS A 1 359 ? 4.735 -7.714 40.937 1.00 38.84 359 LYS A CA 1
ATOM 2782 C C . LYS A 1 359 ? 5.552 -8.970 40.642 1.00 38.84 359 LYS A C 1
ATOM 2784 O O . LYS A 1 359 ? 5.081 -9.932 40.043 1.00 38.84 359 LYS A O 1
ATOM 2789 N N . ALA A 1 360 ? 6.788 -8.941 41.123 1.00 38.88 360 ALA A N 1
ATOM 2790 C CA . ALA A 1 360 ? 7.751 -10.029 41.086 1.00 38.88 360 ALA A CA 1
ATOM 2791 C C . ALA A 1 360 ? 7.409 -11.195 42.043 1.00 38.88 360 ALA A C 1
ATOM 2793 O O . ALA A 1 360 ? 6.905 -10.956 43.139 1.00 38.88 360 ALA A O 1
ATOM 2794 N N . ARG A 1 361 ? 7.883 -12.401 41.657 1.00 40.22 361 ARG A N 1
ATOM 2795 C CA . ARG A 1 361 ? 8.130 -13.639 42.453 1.00 40.22 361 ARG A CA 1
ATOM 2796 C C . ARG A 1 361 ? 6.870 -14.356 42.979 1.00 40.22 361 ARG A C 1
ATOM 2798 O O . ARG A 1 361 ? 5.911 -13.717 43.363 1.00 40.22 361 ARG A O 1
ATOM 2805 N N . ASN A 1 362 ? 6.764 -15.682 43.066 1.00 35.59 362 ASN A N 1
ATOM 2806 C CA . ASN A 1 362 ? 7.708 -16.802 43.111 1.00 35.59 362 ASN A CA 1
ATOM 2807 C C . ASN A 1 362 ? 7.009 -18.064 42.559 1.00 35.59 362 ASN A C 1
ATOM 2809 O O . ASN A 1 362 ? 5.784 -18.113 42.486 1.00 35.59 362 ASN A O 1
ATOM 2813 N N . GLY A 1 363 ? 7.809 -19.062 42.179 1.00 41.94 363 GLY A N 1
ATOM 2814 C CA . GLY A 1 363 ? 7.381 -20.292 41.516 1.00 41.94 363 GLY A CA 1
ATOM 2815 C C . GLY A 1 363 ? 6.307 -21.117 42.227 1.00 41.94 363 GLY A C 1
ATOM 2816 O O . GLY A 1 363 ? 6.327 -21.269 43.441 1.00 41.94 363 GLY A O 1
ATOM 2817 N N . ASP A 1 364 ? 5.436 -21.714 41.414 1.00 30.03 364 ASP A N 1
ATOM 2818 C CA . ASP A 1 364 ? 4.977 -23.087 41.598 1.00 30.03 364 ASP A CA 1
ATOM 2819 C C . ASP A 1 364 ? 4.424 -23.626 40.272 1.00 30.03 364 ASP A C 1
ATOM 2821 O O . ASP A 1 364 ? 3.615 -22.995 39.591 1.00 30.03 364 ASP A O 1
ATOM 2825 N N . THR A 1 365 ? 4.913 -24.799 39.875 1.00 41.47 365 THR A N 1
ATOM 2826 C CA . THR A 1 365 ? 4.539 -25.502 38.646 1.00 41.47 365 THR A CA 1
ATOM 2827 C C . THR A 1 365 ? 3.219 -26.237 38.856 1.00 41.47 365 THR A C 1
ATOM 2829 O O . THR A 1 365 ? 3.173 -27.394 39.266 1.00 41.47 365 THR A O 1
ATOM 2832 N N . ARG A 1 366 ? 2.112 -25.566 38.538 1.00 26.95 366 ARG A N 1
ATOM 2833 C CA . ARG A 1 366 ? 0.828 -26.213 38.244 1.00 26.95 366 ARG A CA 1
ATOM 2834 C C . ARG A 1 366 ? 0.277 -25.623 36.956 1.00 26.95 366 ARG A C 1
ATOM 2836 O O . ARG A 1 366 ? 0.246 -24.408 36.800 1.00 26.95 366 ARG A O 1
ATOM 2843 N N . TRP A 1 367 ? -0.120 -26.495 36.031 1.00 31.64 367 TRP A N 1
ATOM 2844 C CA . TRP A 1 367 ? -0.769 -26.113 34.779 1.00 31.64 367 TRP A CA 1
ATOM 2845 C C . TRP A 1 367 ? -2.077 -25.376 35.081 1.00 31.64 367 TRP A C 1
ATOM 2847 O O . TRP A 1 367 ? -3.098 -25.982 35.392 1.00 31.64 367 TRP A O 1
ATOM 2857 N N . VAL A 1 368 ? -2.002 -24.056 34.992 1.00 32.56 368 VAL A N 1
ATOM 2858 C CA . VAL A 1 368 ? -3.114 -23.118 34.855 1.00 32.56 368 VAL A CA 1
ATOM 2859 C C . VAL A 1 368 ? -2.840 -22.394 33.534 1.00 32.56 368 VAL A C 1
ATOM 2861 O O . VAL A 1 368 ? -1.665 -22.110 33.272 1.00 32.56 368 VAL A O 1
ATOM 2864 N N . PRO A 1 369 ? -3.835 -22.123 32.670 1.00 34.22 369 PRO A N 1
ATOM 2865 C CA . PRO A 1 369 ? -3.623 -21.238 31.529 1.00 34.22 369 PRO A CA 1
ATOM 2866 C C . PRO A 1 369 ? -3.072 -19.918 32.081 1.00 34.22 369 PRO A C 1
ATOM 2868 O O . PRO A 1 369 ? -3.756 -19.217 32.818 1.00 34.22 369 PRO A O 1
ATOM 2871 N N . GLN A 1 370 ? -1.788 -19.627 31.867 1.00 42.41 370 GLN A N 1
ATOM 2872 C CA . GLN A 1 370 ? -1.222 -18.348 32.291 1.00 42.41 370 GLN A CA 1
ATOM 2873 C C . GLN A 1 370 ? -1.720 -17.288 31.305 1.00 42.41 370 GLN A C 1
ATOM 2875 O O . GLN A 1 370 ? -1.145 -17.070 30.240 1.00 42.41 370 GLN A O 1
ATOM 2880 N N . ASP A 1 371 ? -2.849 -16.702 31.695 1.00 49.31 371 ASP A N 1
ATOM 2881 C CA . ASP A 1 371 ? -3.780 -15.853 30.951 1.00 49.31 371 ASP A CA 1
ATOM 2882 C C . ASP A 1 371 ? -3.303 -14.424 30.657 1.00 49.31 371 ASP A C 1
ATOM 2884 O O . ASP A 1 371 ? -4.129 -13.524 30.531 1.00 49.31 371 ASP A O 1
ATOM 2888 N N . VAL A 1 372 ? -2.002 -14.142 30.532 1.00 53.47 372 VAL A N 1
ATOM 2889 C CA . VAL A 1 372 ? -1.600 -12.751 30.263 1.00 53.47 372 VAL A CA 1
ATOM 2890 C C . VAL A 1 372 ? -0.431 -12.637 29.297 1.00 53.47 372 VAL A C 1
ATOM 2892 O O . VAL A 1 372 ? 0.675 -13.112 29.555 1.00 53.47 372 VAL A O 1
ATOM 2895 N N . LEU A 1 373 ? -0.695 -11.974 28.169 1.00 54.81 373 LEU A N 1
ATOM 2896 C CA . LEU A 1 373 ? 0.313 -11.453 27.252 1.00 54.81 373 LEU A CA 1
ATOM 2897 C C . LEU A 1 373 ? 0.656 -10.032 27.737 1.00 54.81 373 LEU A C 1
ATOM 2899 O O . LEU A 1 373 ? -0.208 -9.162 27.680 1.00 54.81 373 LEU A O 1
ATOM 2903 N N . PRO A 1 374 ? 1.854 -9.808 28.311 1.00 55.69 374 PRO A N 1
ATOM 2904 C CA . PRO A 1 374 ? 2.145 -8.629 29.134 1.00 55.69 374 PRO A CA 1
ATOM 2905 C C . PRO A 1 374 ? 2.496 -7.369 28.333 1.00 55.69 374 PRO A C 1
ATOM 2907 O O . PRO A 1 374 ? 2.620 -6.294 28.916 1.00 55.69 374 PRO A O 1
ATOM 2910 N N . ALA A 1 375 ? 2.692 -7.485 27.021 1.00 60.78 375 ALA A N 1
ATOM 2911 C CA . ALA A 1 375 ? 3.093 -6.368 26.177 1.00 60.78 375 ALA A CA 1
ATOM 2912 C C . ALA A 1 375 ? 1.902 -5.699 25.465 1.00 60.78 375 ALA A C 1
ATOM 2914 O O . ALA A 1 375 ? 0.833 -6.292 25.346 1.00 60.78 375 ALA A O 1
ATOM 2915 N N . PRO A 1 376 ? 2.060 -4.459 24.966 1.00 65.25 376 PRO A N 1
ATOM 2916 C CA . PRO A 1 376 ? 1.080 -3.841 24.077 1.00 65.25 376 PRO A CA 1
ATOM 2917 C C . PRO A 1 376 ? 0.919 -4.632 22.774 1.00 65.25 376 PRO A C 1
ATOM 2919 O O . PRO A 1 376 ? 1.882 -5.226 22.284 1.00 65.25 376 PRO A O 1
ATOM 2922 N N . ILE A 1 377 ? -0.279 -4.602 22.185 1.00 65.56 377 ILE A N 1
ATOM 2923 C CA . ILE A 1 377 ? -0.501 -5.130 20.834 1.00 65.56 377 ILE A CA 1
ATOM 2924 C C . ILE A 1 377 ? 0.209 -4.218 19.833 1.00 65.56 377 ILE A C 1
ATOM 2926 O O . ILE A 1 377 ? -0.063 -3.017 19.785 1.00 65.56 377 ILE A O 1
ATOM 2930 N N . SER A 1 378 ? 1.087 -4.805 19.024 1.00 65.88 378 SER A N 1
ATOM 2931 C CA . SER A 1 378 ? 1.733 -4.138 17.894 1.00 65.88 378 SER A CA 1
ATOM 2932 C C . SER A 1 378 ? 0.901 -4.243 16.617 1.00 65.88 378 SER A C 1
ATOM 2934 O O . SER A 1 378 ? 0.874 -3.301 15.832 1.00 65.88 378 SER A O 1
ATOM 2936 N N . PHE A 1 379 ? 0.198 -5.361 16.413 1.00 56.91 379 PHE A N 1
ATOM 2937 C CA . PHE A 1 379 ? -0.646 -5.586 15.239 1.00 56.91 379 PHE A CA 1
ATOM 2938 C C . PHE A 1 379 ? -1.726 -6.635 15.525 1.00 56.91 379 PHE A C 1
ATOM 2940 O O . PHE A 1 379 ? -1.539 -7.515 16.364 1.00 56.91 379 PHE A O 1
ATOM 2947 N N . ALA A 1 380 ? -2.849 -6.579 14.810 1.00 67.81 380 ALA A N 1
ATOM 2948 C CA . ALA A 1 380 ? -3.900 -7.591 14.872 1.00 67.81 380 ALA A CA 1
ATOM 2949 C C . ALA A 1 380 ? -4.484 -7.874 13.479 1.00 67.81 380 ALA A C 1
ATOM 2951 O O . ALA A 1 380 ? -4.698 -6.953 12.694 1.00 67.81 380 ALA A O 1
ATOM 2952 N N . ALA A 1 381 ? -4.760 -9.144 13.180 1.00 60.91 381 ALA A N 1
ATOM 2953 C CA . ALA A 1 381 ? -5.306 -9.619 11.910 1.00 60.91 381 ALA A CA 1
ATOM 2954 C C . ALA A 1 381 ? -6.270 -10.795 12.116 1.00 60.91 381 ALA A C 1
ATOM 2956 O O . ALA A 1 381 ? -6.121 -11.562 13.060 1.00 60.91 381 ALA A O 1
ATOM 2957 N N . TYR A 1 382 ? -7.226 -10.989 11.209 1.00 57.47 382 TYR A N 1
ATOM 2958 C CA . TYR A 1 382 ? -8.068 -12.191 11.202 1.00 57.47 382 TYR A CA 1
ATOM 2959 C C . TYR A 1 382 ? -7.423 -13.352 10.442 1.00 57.47 382 TYR A C 1
ATOM 2961 O O . TYR A 1 382 ? -6.662 -13.145 9.496 1.00 57.47 382 TYR A O 1
ATOM 2969 N N . SER A 1 383 ? -7.801 -14.581 10.799 1.00 52.59 383 SER A N 1
ATOM 2970 C CA . SER A 1 383 ? -7.692 -15.727 9.896 1.00 52.59 383 SER A CA 1
ATOM 2971 C C . SER A 1 383 ? -8.543 -15.510 8.639 1.00 52.59 383 SER A C 1
ATOM 2973 O O . SER A 1 383 ? -9.564 -14.823 8.667 1.00 52.59 383 SER A O 1
ATOM 2975 N N . CYS A 1 384 ? -8.165 -16.139 7.523 1.00 43.72 384 CYS A N 1
ATOM 2976 C CA . CYS A 1 384 ? -8.882 -16.004 6.248 1.00 43.72 384 CYS A CA 1
ATOM 2977 C C . CYS A 1 384 ? -10.366 -16.423 6.321 1.00 43.72 384 CYS A C 1
ATOM 2979 O O . CYS A 1 384 ? -11.179 -15.930 5.545 1.00 43.72 384 CYS A O 1
ATOM 2981 N N . ASP A 1 385 ? -10.727 -17.307 7.253 1.00 52.34 385 ASP A N 1
ATOM 2982 C CA . ASP A 1 385 ? -12.104 -17.752 7.516 1.00 52.34 385 ASP A CA 1
ATOM 2983 C C . ASP A 1 385 ? -12.865 -16.864 8.524 1.00 52.34 385 ASP A C 1
ATOM 2985 O O . ASP A 1 385 ? -14.037 -17.116 8.815 1.00 52.34 385 ASP A O 1
ATOM 2989 N N . SER A 1 386 ? -12.220 -15.809 9.037 1.00 66.19 386 SER A N 1
ATOM 2990 C CA . SER A 1 386 ? -12.747 -14.882 10.049 1.00 66.19 386 SER A CA 1
ATOM 2991 C C . SER A 1 386 ? -13.156 -15.539 11.375 1.00 66.19 386 SER A C 1
ATOM 2993 O O . SER A 1 386 ? -13.964 -14.966 12.103 1.00 66.19 386 SER A O 1
ATOM 2995 N N . GLN A 1 387 ? 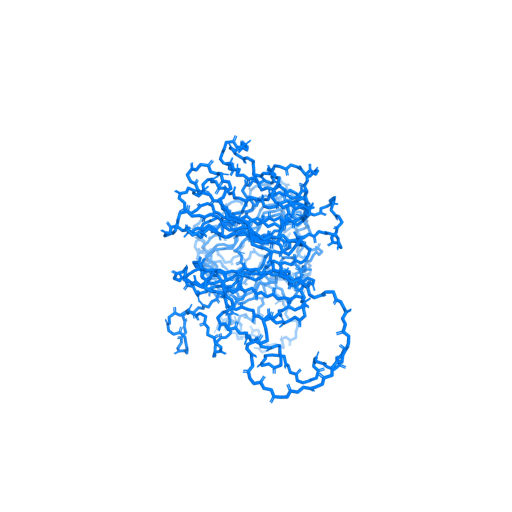-12.627 -16.725 11.695 1.00 63.00 387 GLN A N 1
ATOM 2996 C CA . GLN A 1 387 ? -12.914 -17.433 12.951 1.00 63.00 387 GLN A CA 1
ATOM 2997 C C . GLN A 1 387 ? -11.930 -17.090 14.077 1.00 63.00 387 GLN A C 1
ATOM 2999 O O . GLN A 1 387 ? -12.270 -17.198 15.253 1.00 63.00 387 GLN A O 1
ATOM 3004 N N . LEU A 1 388 ? -10.712 -16.669 13.732 1.00 66.00 388 LEU A N 1
ATOM 3005 C CA . LEU A 1 388 ? -9.641 -16.388 14.683 1.00 66.00 388 LEU A CA 1
ATOM 3006 C C . LEU A 1 388 ? -9.093 -14.977 14.490 1.00 66.00 388 LEU A C 1
ATOM 3008 O O . LEU A 1 388 ? -9.018 -14.479 13.369 1.00 66.00 388 LEU A O 1
ATOM 3012 N N . VAL A 1 389 ? -8.636 -14.370 15.580 1.00 71.75 389 VAL A N 1
ATOM 3013 C CA . VAL A 1 389 ? -7.857 -13.128 15.578 1.00 71.75 389 VAL A CA 1
ATOM 3014 C C . VAL A 1 389 ? -6.431 -13.451 16.006 1.00 71.75 389 VAL A C 1
ATOM 3016 O O . VAL A 1 389 ? -6.200 -13.917 17.116 1.00 71.75 389 VAL A O 1
ATOM 3019 N N . TYR A 1 390 ? -5.465 -13.197 15.136 1.00 73.44 390 TYR A N 1
ATOM 3020 C CA . TYR A 1 390 ? -4.044 -13.201 15.455 1.00 73.44 390 TYR A CA 1
ATOM 3021 C C . TYR A 1 390 ? -3.642 -11.808 15.910 1.00 73.44 390 TYR A C 1
ATOM 3023 O O . TYR A 1 390 ? -3.832 -10.847 15.171 1.00 73.44 390 TYR A O 1
ATOM 3031 N N . THR A 1 391 ? -3.053 -11.681 17.088 1.00 66.56 391 THR A N 1
ATOM 3032 C CA . THR A 1 391 ? -2.444 -10.429 17.531 1.00 66.56 391 THR A CA 1
ATOM 3033 C C . THR A 1 391 ? -0.965 -10.645 17.788 1.00 66.56 391 THR A C 1
ATOM 3035 O O . THR A 1 391 ? -0.578 -11.630 18.410 1.00 66.56 391 THR A O 1
ATOM 3038 N N . SER A 1 392 ? -0.122 -9.748 17.293 1.00 74.38 392 SER A N 1
ATOM 3039 C CA . SER A 1 392 ? 1.277 -9.671 17.693 1.00 74.38 392 SER A CA 1
ATOM 3040 C C . SER A 1 392 ? 1.438 -8.632 18.789 1.00 74.38 392 SER A C 1
ATOM 3042 O O . SER A 1 392 ? 0.736 -7.619 18.831 1.00 74.38 392 SER A O 1
ATOM 3044 N N . PHE A 1 393 ? 2.388 -8.884 19.672 1.00 69.75 393 PHE A N 1
ATOM 3045 C CA . PHE A 1 393 ? 2.689 -8.057 20.826 1.00 69.75 393 PHE A CA 1
ATOM 3046 C C . PHE A 1 393 ? 4.086 -7.449 20.687 1.00 69.75 393 PHE A C 1
ATOM 3048 O O . PHE A 1 393 ? 4.945 -8.006 20.002 1.00 69.75 393 PHE A O 1
ATOM 3055 N N . CYS A 1 394 ? 4.335 -6.302 21.322 1.00 64.12 394 CYS A N 1
ATOM 3056 C CA . CYS A 1 394 ? 5.633 -5.620 21.248 1.00 64.12 394 CYS A CA 1
ATOM 3057 C C . CYS A 1 394 ? 6.788 -6.429 21.866 1.00 64.12 394 CYS A C 1
ATOM 3059 O O . CYS A 1 394 ? 7.937 -6.202 21.513 1.00 64.12 394 CYS A O 1
ATOM 3061 N N . ASP A 1 395 ? 6.500 -7.388 22.751 1.00 64.94 395 ASP A N 1
ATOM 3062 C CA . ASP A 1 395 ? 7.487 -8.350 23.272 1.00 64.94 395 ASP A CA 1
ATOM 3063 C C . ASP A 1 395 ? 7.744 -9.529 22.316 1.00 64.94 395 ASP A C 1
ATOM 3065 O O . ASP A 1 395 ? 8.415 -10.502 22.666 1.00 64.94 395 ASP A O 1
ATOM 3069 N N . GLY A 1 396 ? 7.167 -9.468 21.117 1.00 62.66 396 GLY A N 1
ATOM 3070 C CA . GLY A 1 396 ? 7.301 -10.479 20.095 1.00 62.66 396 GLY A CA 1
ATOM 3071 C C . GLY A 1 396 ? 6.455 -11.719 20.333 1.00 62.66 396 GLY A C 1
ATOM 3072 O O . GLY A 1 396 ? 6.696 -12.682 19.630 1.00 62.66 396 GLY A O 1
ATOM 3073 N N . ASN A 1 397 ? 5.497 -11.770 21.264 1.00 69.44 397 ASN A N 1
ATOM 3074 C CA . ASN A 1 397 ? 4.526 -12.873 21.306 1.00 69.44 397 ASN A CA 1
ATOM 3075 C C . ASN A 1 397 ? 3.460 -12.734 20.213 1.00 69.44 397 ASN A C 1
ATOM 3077 O O . ASN A 1 397 ? 3.129 -11.628 19.792 1.00 69.44 397 ASN A O 1
ATOM 3081 N N . ILE A 1 398 ? 2.869 -13.860 19.802 1.00 75.69 398 ILE A N 1
ATOM 3082 C CA . ILE A 1 398 ? 1.640 -13.881 19.001 1.00 75.69 398 ILE A CA 1
ATOM 3083 C C . ILE A 1 398 ? 0.544 -14.583 19.801 1.00 75.69 398 ILE A C 1
ATOM 3085 O O . ILE A 1 398 ? 0.707 -15.726 20.231 1.00 75.69 398 ILE A O 1
ATOM 3089 N N . GLY A 1 399 ? -0.581 -13.910 20.007 1.00 75.25 399 GLY A N 1
ATOM 3090 C CA . GLY A 1 399 ? -1.797 -14.496 20.555 1.00 75.25 399 GLY A CA 1
ATOM 3091 C C . GLY A 1 399 ? -2.776 -14.850 19.441 1.00 75.25 399 GLY A C 1
ATOM 3092 O O . GLY A 1 399 ? -2.890 -14.139 18.450 1.00 75.25 399 GLY A O 1
ATOM 3093 N N . VAL A 1 400 ? -3.480 -15.964 19.598 1.00 77.94 400 VAL A N 1
ATOM 3094 C CA . VAL A 1 400 ? -4.560 -16.401 18.712 1.00 77.94 400 VAL A CA 1
ATOM 3095 C C . VAL A 1 400 ? -5.828 -16.442 19.540 1.00 77.94 400 VAL A C 1
ATOM 3097 O O . VAL A 1 400 ? -5.909 -17.201 20.505 1.00 77.94 400 VAL A O 1
ATOM 3100 N N . PHE A 1 401 ? -6.820 -15.651 19.175 1.00 73.25 401 PHE A N 1
ATOM 3101 C CA . PHE A 1 401 ? -8.055 -15.465 19.920 1.00 73.25 401 PHE A CA 1
ATOM 3102 C C . PHE A 1 401 ? -9.233 -15.997 19.114 1.00 73.25 401 PHE A C 1
ATOM 3104 O O . PHE A 1 401 ? -9.247 -15.886 17.890 1.00 73.25 401 PHE A O 1
ATOM 3111 N N . ASP A 1 402 ? -10.217 -16.567 19.800 1.00 76.75 402 ASP A N 1
ATOM 3112 C CA . ASP A 1 402 ? -11.512 -16.866 19.189 1.00 76.75 402 ASP A CA 1
ATOM 3113 C C . ASP A 1 402 ? -12.247 -15.550 18.909 1.00 76.75 402 ASP A C 1
ATOM 3115 O O . ASP A 1 402 ? -12.277 -14.670 19.768 1.00 76.75 402 ASP A O 1
ATOM 3119 N N . VAL A 1 403 ? -12.835 -15.390 17.723 1.00 73.25 403 VAL A N 1
ATOM 3120 C CA . VAL A 1 403 ? -13.507 -14.130 17.363 1.00 73.25 403 VAL A CA 1
ATOM 3121 C C . VAL A 1 403 ? -14.741 -13.830 18.222 1.00 73.25 403 VAL A C 1
ATOM 3123 O O . VAL A 1 403 ? -15.035 -12.665 18.487 1.00 73.25 403 VAL A O 1
ATOM 3126 N N . HIS A 1 404 ? -15.484 -14.852 18.649 1.00 67.19 404 HIS A N 1
ATOM 3127 C CA . HIS A 1 404 ? -16.783 -14.679 19.300 1.00 67.19 404 HIS A CA 1
ATOM 3128 C C . HIS A 1 404 ? -16.614 -14.274 20.760 1.00 67.19 404 HIS A C 1
ATOM 3130 O O . HIS A 1 404 ? -17.318 -13.395 21.262 1.00 67.19 404 HIS A O 1
ATOM 3136 N N . SER A 1 405 ? -15.683 -14.925 21.452 1.00 72.31 405 SER A N 1
ATOM 3137 C CA . SER A 1 405 ? -15.419 -14.685 22.867 1.00 72.31 405 SER A CA 1
ATOM 3138 C C . SER A 1 405 ? -14.255 -13.720 23.106 1.00 72.31 405 SER A C 1
ATOM 3140 O O . SER A 1 405 ? -14.145 -13.189 24.213 1.00 72.31 405 SER A O 1
ATOM 3142 N N . LEU A 1 406 ? -13.394 -13.498 22.101 1.00 65.81 406 LEU A N 1
ATOM 3143 C CA . LEU A 1 406 ? -12.083 -12.849 22.235 1.00 65.81 406 LEU A CA 1
ATOM 3144 C C . LEU A 1 406 ? -11.228 -13.494 23.335 1.00 65.81 406 LEU A C 1
ATOM 3146 O O . LEU A 1 406 ? -10.393 -12.842 23.958 1.00 65.81 406 LEU A O 1
ATOM 3150 N N . THR A 1 407 ? -11.430 -14.791 23.584 1.00 70.81 407 THR A N 1
ATOM 3151 C CA . THR A 1 407 ? -10.606 -15.558 24.521 1.00 70.81 407 THR A CA 1
ATOM 3152 C C . THR A 1 407 ? -9.358 -16.055 23.821 1.00 70.81 407 THR A C 1
ATOM 3154 O O . THR A 1 407 ? -9.439 -16.574 22.704 1.00 70.81 407 THR A O 1
ATOM 3157 N N . LEU A 1 408 ? -8.213 -15.948 24.494 1.00 72.94 408 LEU A N 1
ATOM 3158 C CA . LEU A 1 408 ? -6.956 -16.499 24.008 1.00 72.94 408 LEU A CA 1
ATOM 3159 C C . LEU A 1 408 ? -7.090 -18.021 23.865 1.00 72.94 408 LEU A C 1
ATOM 3161 O O . LEU A 1 408 ? -7.265 -18.742 24.841 1.00 72.94 408 LEU A O 1
ATOM 3165 N N . THR A 1 409 ? -7.005 -18.508 22.633 1.00 73.88 409 THR A N 1
ATOM 3166 C CA . THR A 1 409 ? -7.029 -19.942 22.316 1.00 73.88 409 THR A CA 1
ATOM 3167 C C . THR A 1 409 ? -5.625 -20.523 22.271 1.00 73.88 409 THR A C 1
ATOM 3169 O O . THR A 1 409 ? -5.408 -21.656 22.698 1.00 73.88 409 THR A O 1
ATOM 3172 N N . ARG A 1 410 ? -4.658 -19.766 21.737 1.00 75.19 410 ARG A N 1
ATOM 3173 C CA . ARG A 1 410 ? -3.260 -20.193 21.610 1.00 75.19 410 ARG A CA 1
ATOM 3174 C C . ARG A 1 410 ? -2.311 -19.020 21.770 1.00 75.19 410 ARG A C 1
ATOM 3176 O O . ARG A 1 410 ? -2.624 -17.903 21.382 1.00 75.19 410 ARG A O 1
ATOM 3183 N N . ARG A 1 411 ? -1.108 -19.316 22.254 1.00 75.62 411 ARG A N 1
ATOM 3184 C CA . ARG A 1 411 ? 0.030 -18.398 22.276 1.00 75.62 411 ARG A CA 1
ATOM 3185 C C . ARG A 1 411 ? 1.190 -19.021 21.512 1.00 75.62 411 ARG A C 1
ATOM 3187 O O . ARG A 1 411 ? 1.521 -20.183 21.735 1.00 75.62 411 ARG A O 1
ATOM 3194 N N . ILE A 1 412 ? 1.816 -18.236 20.649 1.00 69.62 412 ILE A N 1
ATOM 3195 C CA . ILE A 1 412 ? 3.065 -18.569 19.974 1.00 69.62 412 ILE A CA 1
ATOM 3196 C C . ILE A 1 412 ? 4.138 -17.671 20.586 1.00 69.62 412 ILE A C 1
ATOM 3198 O O . ILE A 1 412 ? 4.070 -16.445 20.490 1.00 69.62 412 ILE A O 1
ATOM 3202 N N . ALA A 1 413 ? 5.090 -18.288 21.281 1.00 69.75 413 ALA A N 1
ATOM 3203 C CA . ALA A 1 413 ? 6.189 -17.571 21.908 1.00 69.75 413 ALA A CA 1
ATOM 3204 C C . ALA A 1 413 ? 7.241 -17.165 20.860 1.00 69.75 413 ALA A C 1
ATOM 3206 O O . ALA A 1 413 ? 7.494 -17.944 19.936 1.00 69.75 413 ALA A O 1
ATOM 3207 N N . PRO A 1 414 ? 7.915 -16.012 21.031 1.00 59.00 414 PRO A N 1
ATOM 3208 C CA . PRO A 1 414 ? 8.958 -15.555 20.114 1.00 59.00 414 PRO A CA 1
ATOM 3209 C C . PRO A 1 414 ? 10.096 -16.565 19.963 1.00 59.00 414 PRO A C 1
ATOM 3211 O O . PRO A 1 414 ? 10.658 -16.695 18.883 1.00 59.00 414 PRO A O 1
ATOM 3214 N N . SER A 1 415 ? 10.383 -17.355 21.001 1.00 64.06 415 SER A N 1
ATOM 3215 C CA . SER A 1 415 ? 11.387 -18.428 20.976 1.00 64.06 415 SER A CA 1
ATOM 3216 C C . SER A 1 415 ? 11.151 -19.517 19.927 1.00 64.06 415 SER A C 1
ATOM 3218 O O . SER A 1 415 ? 12.058 -20.295 19.649 1.00 64.06 415 SER A O 1
ATOM 3220 N N . ILE A 1 416 ? 9.951 -19.587 19.347 1.00 62.84 416 ILE A N 1
ATOM 3221 C CA . ILE A 1 416 ? 9.592 -20.572 18.322 1.00 62.84 416 ILE A CA 1
ATOM 3222 C C . ILE A 1 416 ? 10.059 -20.129 16.924 1.00 62.84 416 ILE A C 1
ATOM 3224 O O . ILE A 1 416 ? 10.283 -20.979 16.066 1.00 62.84 416 ILE A O 1
ATOM 3228 N N . TYR A 1 417 ? 10.223 -18.824 16.680 1.00 61.84 417 TYR A N 1
ATOM 3229 C CA . TYR A 1 417 ? 10.562 -18.277 15.355 1.00 61.84 417 TYR A CA 1
ATOM 3230 C C . TYR A 1 417 ? 11.697 -17.249 15.355 1.00 61.84 417 TYR A C 1
ATOM 3232 O O . TYR A 1 417 ? 12.226 -16.932 14.291 1.00 61.84 417 TYR A O 1
ATOM 3240 N N . LEU A 1 418 ? 12.109 -16.749 16.518 1.00 52.44 418 LEU A N 1
ATOM 3241 C CA . LEU A 1 418 ? 13.341 -15.990 16.682 1.00 52.44 418 LEU A CA 1
ATOM 3242 C C . LEU A 1 418 ? 14.469 -16.945 17.063 1.00 52.44 418 LEU A C 1
ATOM 3244 O O . LEU A 1 418 ? 14.324 -17.790 17.947 1.00 52.44 418 LEU A O 1
ATOM 3248 N N . SER A 1 419 ? 15.611 -16.811 16.386 1.00 47.44 419 SER A N 1
ATOM 3249 C CA . SER A 1 419 ? 16.793 -17.603 16.726 1.00 47.44 419 SER A CA 1
ATOM 3250 C C . SER A 1 419 ? 17.283 -17.263 18.145 1.00 47.44 419 SER A C 1
ATOM 3252 O O . SER A 1 419 ? 17.149 -16.110 18.568 1.00 47.44 419 SER A O 1
ATOM 3254 N N . PRO A 1 420 ? 17.914 -18.206 18.871 1.00 46.06 420 PRO A N 1
ATOM 3255 C CA . PRO A 1 420 ? 18.432 -17.960 20.220 1.00 46.06 420 PRO A CA 1
ATOM 3256 C C . PRO A 1 420 ? 19.365 -16.744 20.322 1.00 46.06 420 PRO A C 1
ATOM 3258 O O . PRO A 1 420 ? 19.397 -16.093 21.359 1.00 46.06 420 PRO A O 1
ATOM 3261 N N . ALA A 1 421 ? 20.075 -16.402 19.240 1.00 43.59 421 ALA A N 1
ATOM 3262 C CA . ALA A 1 421 ? 20.983 -15.256 19.177 1.00 43.59 421 ALA A CA 1
ATOM 3263 C C . ALA A 1 421 ? 20.269 -13.889 19.199 1.00 43.59 421 ALA A C 1
ATOM 3265 O O . ALA A 1 421 ? 20.883 -12.891 19.560 1.00 43.59 421 ALA A O 1
ATOM 3266 N N . MET A 1 422 ? 18.988 -13.836 18.821 1.00 41.19 422 MET A N 1
ATOM 3267 C CA . MET A 1 422 ? 18.181 -12.605 18.802 1.00 41.19 422 MET A CA 1
ATOM 3268 C C . MET A 1 422 ? 17.413 -12.373 20.110 1.00 41.19 422 MET A C 1
ATOM 3270 O O . MET A 1 422 ? 16.906 -11.283 20.328 1.00 41.19 422 MET A O 1
ATOM 3274 N N . LEU A 1 423 ? 17.313 -13.387 20.976 1.00 42.12 423 LEU A N 1
ATOM 3275 C CA . LEU A 1 423 ? 16.596 -13.316 22.259 1.00 42.12 423 LEU A CA 1
ATOM 3276 C C . LEU A 1 423 ? 17.497 -12.878 23.424 1.00 42.12 423 LEU A C 1
ATOM 3278 O O . LEU A 1 423 ? 17.008 -12.657 24.528 1.00 42.12 423 LEU A O 1
ATOM 3282 N N . SER A 1 424 ? 18.807 -12.790 23.188 1.00 37.12 424 SER A N 1
ATOM 3283 C CA . SER A 1 424 ? 19.829 -12.394 24.163 1.00 37.12 424 SER A CA 1
ATOM 3284 C C . SER A 1 424 ? 20.355 -10.965 23.966 1.00 37.12 424 SER A C 1
ATOM 3286 O O . SER A 1 424 ? 21.376 -10.629 24.563 1.00 37.12 424 SER A O 1
ATOM 3288 N N . GLY A 1 425 ? 19.724 -10.179 23.087 1.00 32.59 425 GLY A N 1
ATOM 3289 C CA . GLY A 1 425 ? 20.137 -8.822 22.710 1.00 32.59 425 GLY A CA 1
ATOM 3290 C C . GLY A 1 425 ? 19.321 -7.747 23.400 1.00 32.59 425 GLY A C 1
ATOM 3291 O O . GLY A 1 425 ? 18.077 -7.869 23.356 1.00 32.59 425 GLY A O 1
#

Sequence (425 aa):
MGFKYIHTLEIRKCNSLRCVFAPAMTKSIPQLCVLKISSCEMLSTIVGKSSVGEVEFPQLESLELLNLPNLVSFFPNVNVNTTTVAKLIDHLHNPMQPQPLFNEKVAILCLEYLVPVGLQSVRDLWGSEFPTSSFSNLKNLQVAGCSSLRNFPSTSTQGLQEVAQLLYTDRGNSVLALGSNGTMMLWKWGPSQHNPFGMATTSVLPQQWEPPNGLAMTNDVTSVNLEEAVPCMALSKNYFYMISACGGKVSLFNMSKFREMQTSFMPPPPASTFLAFYPRDNNIIAIGMEDSTIRMYNVRVDEVKSELKGQHNKRITGLAFSTNLNILVSSGTDAQLCIWSIDTWEHLKSVPLQLPADKARNGDTRWVPQDVLPAPISFAAYSCDSQLVYTSFCDGNIGVFDVHSLTLTRRIAPSIYLSPAMLSG

Foldseek 3Di:
DAPAPAQEDEAEQQQPDQEQEEQVRLVRHQNHAYYAYEDHANHAEHYEADPDAAHERARHAEDAAYQHANHQANYADDDPPPPPVVVVCVVPDDPRDRDANDEPSYAYQNHQYAHHENHANGAHNYPPADPCRRCVNHNWYAYYNHVNHDDDHQPDPPDAPAFLDKDADPLQFKIWTAHLQQWIWIWGQDQDPVRNPNHDDPVDDTHTDAANTSDIRGAPCVPPDSVPWQWEKDAFPVRQWIWIFTQFFIWIAGRVRNDTPGRHADGDPFGFNYKDADNVDNQWIWTWTQQRKIFTAGNVVRDGPDIQDDQDRGTWQEWDDDPVVQWIWTQGQQQKIWIAHNVPRDTDDIDHQDADDDDDDDDDDDDDPPQHDNFGFNYWDADPVRQWIWTAGPQGKIFIAGNPVRGGPDIDDNPVPDPPVVNVD

pLDDT: mean 73.35, std 16.04, range [26.95, 95.31]

InterPro domains:
  IPR001680 WD40 repeat [PF00400] (311-341)
  IPR001680 WD40 repeat [PS50082] (309-350)
  IPR001680 WD40 repeat [SM00320] (217-254)
  IPR001680 WD40 repeat [SM00320] (258-298)
  IPR001680 WD40 repeat [SM00320] (301-341)
  IPR001680 WD40 repeat [SM00320] (366-402)
  IPR015943 WD40/YVTN repeat-like-containing domain superfamily [G3DSA:2.130.10.10] (152-419)
  IPR027728 Topless family [PTHR44083] (152-421)
  IPR032675 Leucine-rich repeat domain superfamily [G3DSA:3.80.10.10] (1-99)
  IPR036322 WD40-repeat-containing domain superfamily [SSF50978] (163-413)
  IPR057135 Disease resistance protein At4g27190-like, leucine-rich repeats [PF23247] (3-82)

Radius of gyration: 28.77 Å; chains: 1; bounding box: 69×50×89 Å